Protein AF-0000000074028774 (afdb_homodimer)

Nearest PDB structures (foldseek):
  4ry2-assembly1_B  TM=1.496E-01  e=6.418E+00  Acetivibrio thermocellus ATCC 27405

Structure (mmCIF, N/CA/C/O backbone):
data_AF-0000000074028774-model_v1
#
loop_
_entity.id
_entity.type
_entity.pdbx_description
1 polymer 'DUF445 domain-containing protein'
#
loop_
_atom_site.group_PDB
_atom_site.id
_atom_site.type_symbol
_atom_site.label_atom_id
_atom_site.label_alt_id
_atom_site.label_comp_id
_atom_site.label_asym_id
_atom_site.label_entity_id
_atom_site.label_seq_id
_atom_site.pdbx_PDB_ins_code
_atom_site.Cartn_x
_atom_site.Cartn_y
_atom_site.Cartn_z
_atom_site.occupancy
_atom_site.B_iso_or_equiv
_atom_site.auth_seq_id
_atom_site.auth_comp_id
_atom_site.auth_asym_id
_atom_site.auth_atom_id
_atom_site.pdbx_PDB_model_num
ATOM 1 N N . MET A 1 1 ? -3.189 -51.562 -19.719 1 57.41 1 MET A N 1
ATOM 2 C CA . MET A 1 1 ? -2.604 -50.5 -18.922 1 57.41 1 MET A CA 1
ATOM 3 C C . MET A 1 1 ? -3.225 -50.438 -17.531 1 57.41 1 MET A C 1
ATOM 5 O O . MET A 1 1 ? -4.445 -50.344 -17.391 1 57.41 1 MET A O 1
ATOM 9 N N . ASN A 1 2 ? -2.541 -50.844 -16.406 1 77.5 2 ASN A N 1
ATOM 10 C CA . ASN A 1 2 ? -2.92 -51.281 -15.055 1 77.5 2 ASN A CA 1
ATOM 11 C C . ASN A 1 2 ? -3.094 -50.062 -14.125 1 77.5 2 ASN A C 1
ATOM 13 O O . ASN A 1 2 ? -2.729 -48.938 -14.484 1 77.5 2 ASN A O 1
ATOM 17 N N . LEU A 1 3 ? -4 -50.219 -13.156 1 81.56 3 LEU A N 1
ATOM 18 C CA . LEU A 1 3 ? -4.25 -49.281 -12.07 1 81.56 3 LEU A CA 1
ATOM 19 C C . LEU A 1 3 ? -2.949 -48.656 -11.586 1 81.56 3 LEU A C 1
ATOM 21 O O . LEU A 1 3 ? -2.92 -47.469 -11.242 1 81.56 3 LEU A O 1
ATOM 25 N N . LEU A 1 4 ? -1.929 -49.406 -11.789 1 84 4 LEU A N 1
ATOM 26 C CA . LEU A 1 4 ? -0.62 -48.938 -11.352 1 84 4 LEU A CA 1
ATOM 27 C C . LEU A 1 4 ? -0.104 -47.844 -12.266 1 84 4 LEU A C 1
ATOM 29 O O . LEU A 1 4 ? 0.491 -46.875 -11.797 1 84 4 LEU A O 1
ATOM 33 N N . THR A 1 5 ? -0.343 -48.031 -13.523 1 81.44 5 THR A N 1
ATOM 34 C CA . THR A 1 5 ? 0.089 -47.031 -14.5 1 81.44 5 THR A CA 1
ATOM 35 C C . THR A 1 5 ? -0.654 -45.719 -14.297 1 81.44 5 THR A C 1
ATOM 37 O O . THR A 1 5 ? -0.061 -44.625 -14.398 1 81.44 5 THR A O 1
ATOM 40 N N . ILE A 1 6 ? -1.925 -45.719 -13.953 1 82.5 6 ILE A N 1
ATOM 41 C CA . ILE A 1 6 ? -2.746 -44.562 -13.711 1 82.5 6 ILE A CA 1
ATOM 42 C C . ILE A 1 6 ? -2.229 -43.812 -12.477 1 82.5 6 ILE A C 1
ATOM 44 O O . ILE A 1 6 ? -2.084 -42.594 -12.5 1 82.5 6 ILE A O 1
ATOM 48 N N . PHE A 1 7 ? -1.87 -44.5 -11.477 1 87.31 7 PHE A N 1
ATOM 49 C CA . PHE A 1 7 ? -1.393 -43.906 -10.234 1 87.31 7 PHE A CA 1
ATOM 50 C C . PHE A 1 7 ? -0.028 -43.25 -10.438 1 87.31 7 PHE A C 1
ATOM 52 O O . PHE A 1 7 ? 0.253 -42.188 -9.867 1 87.31 7 PHE A O 1
ATOM 59 N N . ILE A 1 8 ? 0.753 -43.938 -11.203 1 84.31 8 ILE A N 1
ATOM 60 C CA . ILE A 1 8 ? 2.082 -43.406 -11.469 1 84.31 8 ILE A CA 1
ATOM 61 C C . ILE A 1 8 ? 1.96 -42.094 -12.25 1 84.31 8 ILE A C 1
ATOM 63 O O . ILE A 1 8 ? 2.635 -41.094 -11.938 1 84.31 8 ILE A O 1
ATOM 67 N N . LEU A 1 9 ? 1.045 -42.062 -13.211 1 77.75 9 LEU A N 1
ATOM 68 C CA . LEU A 1 9 ? 0.84 -40.875 -14.016 1 77.75 9 LEU A CA 1
ATOM 69 C C . LEU A 1 9 ? 0.281 -39.75 -13.164 1 77.75 9 LEU A C 1
ATOM 71 O O . LEU A 1 9 ? 0.679 -38.594 -13.328 1 77.75 9 LEU A O 1
ATOM 75 N N . ALA A 1 10 ? -0.575 -40.094 -12.258 1 84.5 10 ALA A N 1
ATOM 76 C CA . ALA A 1 10 ? -1.165 -39.125 -11.352 1 84.5 10 ALA A CA 1
ATOM 77 C C . ALA A 1 10 ? -0.108 -38.531 -10.43 1 84.5 10 ALA A C 1
ATOM 79 O O . ALA A 1 10 ? -0.063 -37.312 -10.227 1 84.5 10 ALA A O 1
ATOM 80 N N . THR A 1 11 ? 0.771 -39.344 -9.898 1 88.62 11 THR A N 1
ATOM 81 C CA . THR A 1 11 ? 1.807 -38.906 -8.977 1 88.62 11 THR A CA 1
ATOM 82 C C . THR A 1 11 ? 2.848 -38.031 -9.695 1 88.62 11 THR A C 1
ATOM 84 O O . THR A 1 11 ? 3.305 -37.031 -9.156 1 88.62 11 THR A O 1
ATOM 87 N N . ILE A 1 12 ? 3.168 -38.375 -10.867 1 80.75 12 ILE A N 1
ATOM 88 C CA . ILE A 1 12 ? 4.121 -37.625 -11.664 1 80.75 12 ILE A CA 1
ATOM 89 C C . ILE A 1 12 ? 3.527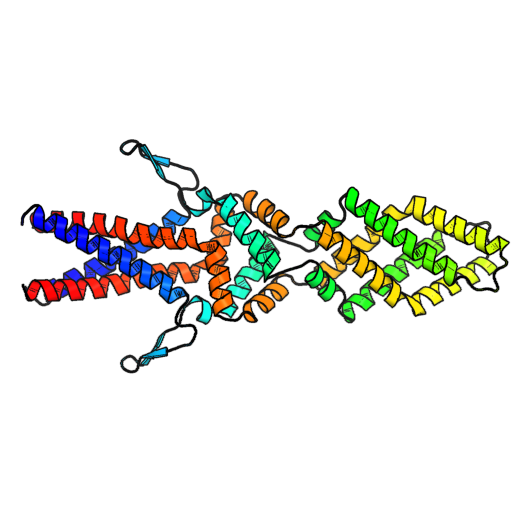 -36.25 -12.016 1 80.75 12 ILE A C 1
ATOM 91 O O . ILE A 1 12 ? 4.211 -35.25 -11.938 1 80.75 12 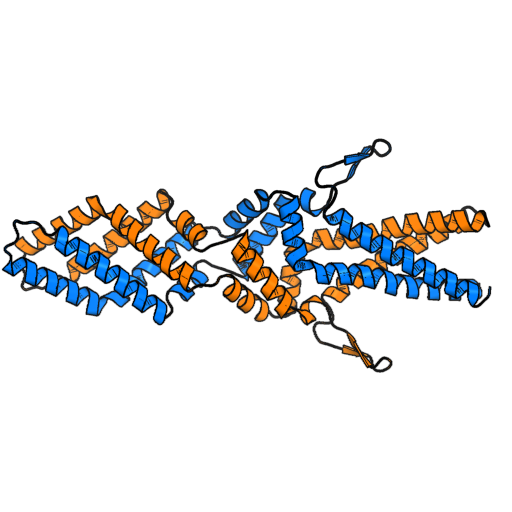ILE A O 1
ATOM 95 N N . GLY A 1 13 ? 2.262 -36.312 -12.445 1 79.19 13 GLY A N 1
ATOM 96 C CA . GLY A 1 13 ? 1.579 -35.031 -12.727 1 79.19 13 GLY A CA 1
ATOM 97 C C . GLY A 1 13 ? 1.561 -34.094 -11.539 1 79.19 13 GLY A C 1
ATOM 98 O O . GLY A 1 13 ? 1.804 -32.906 -11.688 1 79.19 13 GLY A O 1
ATOM 99 N N . ALA A 1 14 ? 1.339 -34.656 -10.383 1 86.94 14 ALA A N 1
ATOM 100 C CA . ALA A 1 14 ? 1.33 -33.875 -9.156 1 86.94 14 ALA A CA 1
ATOM 101 C C . ALA A 1 14 ? 2.701 -33.25 -8.891 1 86.94 14 ALA A C 1
ATOM 103 O O . ALA A 1 14 ? 2.803 -32.094 -8.516 1 86.94 14 ALA A O 1
ATOM 104 N N . LEU A 1 15 ? 3.67 -34 -9.031 1 85.44 15 LEU A N 1
ATOM 105 C CA . LEU A 1 15 ? 5.035 -33.562 -8.789 1 85.44 15 LEU A CA 1
ATOM 106 C C . LEU A 1 15 ? 5.43 -32.438 -9.766 1 85.44 15 LEU A C 1
ATOM 108 O O . LEU A 1 15 ? 6.016 -31.438 -9.367 1 85.44 15 LEU A O 1
ATOM 112 N N . ILE A 1 16 ? 5.094 -32.656 -11 1 77.81 16 ILE A N 1
ATOM 113 C CA . ILE A 1 16 ? 5.426 -31.672 -12.023 1 77.81 16 ILE A CA 1
ATOM 114 C C . ILE A 1 16 ? 4.703 -30.359 -11.734 1 77.81 16 ILE A C 1
ATOM 116 O O . ILE A 1 16 ? 5.312 -29.297 -11.758 1 77.81 16 ILE A O 1
ATOM 120 N N . GLY A 1 17 ? 3.391 -30.531 -11.484 1 80.12 17 GLY A N 1
ATOM 121 C CA . GLY A 1 17 ? 2.613 -29.344 -11.188 1 80.12 17 GLY A CA 1
ATOM 122 C C . GLY A 1 17 ? 3.148 -28.562 -10 1 80.12 17 GLY A C 1
ATOM 123 O O . GLY A 1 17 ? 3.264 -27.328 -10.055 1 80.12 17 GLY A O 1
ATOM 124 N N . TRP A 1 18 ? 3.504 -29.219 -8.961 1 87.44 18 TRP A N 1
ATOM 125 C CA . TRP A 1 18 ? 4.012 -28.594 -7.742 1 87.44 18 TRP A CA 1
ATOM 126 C C . TRP A 1 18 ? 5.363 -27.938 -7.988 1 87.44 18 TRP A C 1
ATOM 128 O O . TRP A 1 18 ? 5.574 -26.781 -7.613 1 87.44 18 TRP A O 1
ATOM 138 N N . VAL A 1 19 ? 6.203 -28.625 -8.602 1 85.06 19 VAL A N 1
ATOM 139 C CA . VAL A 1 19 ? 7.551 -28.125 -8.852 1 85.06 19 VAL A CA 1
ATOM 140 C C . VAL A 1 19 ? 7.488 -26.938 -9.805 1 85.06 19 VAL A C 1
ATOM 142 O O . VAL A 1 19 ? 8.211 -25.953 -9.625 1 85.06 19 VAL A O 1
ATOM 145 N N . THR A 1 20 ? 6.664 -27.062 -10.828 1 80.06 20 THR A N 1
ATOM 146 C CA . THR A 1 20 ? 6.52 -25.984 -11.789 1 80.06 20 THR A CA 1
ATOM 147 C C . THR A 1 20 ? 6.062 -24.703 -11.086 1 80.06 20 THR A C 1
ATOM 149 O O . THR A 1 20 ? 6.617 -23.625 -11.32 1 80.06 20 THR A O 1
ATOM 152 N N . ASN A 1 21 ? 5.039 -24.906 -10.25 1 86.12 21 ASN A N 1
ATOM 153 C CA . ASN A 1 21 ? 4.531 -23.734 -9.547 1 86.12 21 ASN A CA 1
ATOM 154 C C . ASN A 1 21 ? 5.551 -23.188 -8.555 1 86.12 21 ASN A C 1
ATOM 156 O O . ASN A 1 21 ? 5.656 -21.969 -8.367 1 86.12 21 ASN A O 1
ATOM 160 N N . LEU A 1 22 ? 6.289 -23.984 -7.91 1 89.69 22 LEU A N 1
ATOM 161 C CA . LEU A 1 22 ? 7.363 -23.562 -7.012 1 89.69 22 LEU A CA 1
ATOM 162 C C . LEU A 1 22 ? 8.406 -22.75 -7.754 1 89.69 22 LEU A C 1
ATOM 164 O O . LEU A 1 22 ? 8.836 -21.688 -7.27 1 89.69 22 LEU A O 1
ATOM 168 N N . LEU A 1 23 ? 8.781 -23.203 -8.867 1 87.88 23 LEU A N 1
ATOM 169 C CA . LEU A 1 23 ? 9.773 -22.516 -9.672 1 87.88 23 LEU A CA 1
ATOM 170 C C . LEU A 1 23 ? 9.219 -21.203 -10.211 1 87.88 23 LEU A C 1
ATOM 172 O O . LEU A 1 23 ? 9.945 -20.203 -10.312 1 87.88 23 LEU A O 1
ATOM 176 N N . ALA A 1 24 ? 7.969 -21.266 -10.609 1 86.56 24 ALA A N 1
ATOM 177 C CA . ALA A 1 24 ? 7.328 -20.062 -11.125 1 86.56 24 ALA A CA 1
ATOM 178 C C . ALA A 1 24 ? 7.34 -18.953 -10.078 1 86.56 24 ALA A C 1
ATOM 180 O O . ALA A 1 24 ? 7.621 -17.797 -10.398 1 86.56 24 ALA A O 1
ATOM 181 N N . VAL A 1 25 ? 7.035 -19.297 -8.883 1 90.81 25 VAL A N 1
ATOM 182 C CA . VAL A 1 25 ? 7.02 -18.344 -7.789 1 90.81 25 VAL A CA 1
ATOM 183 C C . VAL A 1 25 ? 8.438 -17.844 -7.52 1 90.81 25 VAL A C 1
ATOM 185 O O . VAL A 1 25 ? 8.648 -16.656 -7.297 1 90.81 25 VAL A O 1
ATOM 188 N N . LYS A 1 26 ? 9.352 -18.719 -7.551 1 92.25 26 LYS A N 1
ATOM 189 C CA . LYS A 1 26 ? 10.75 -18.344 -7.336 1 92.25 26 LYS A CA 1
ATOM 190 C C . LYS A 1 26 ? 11.234 -17.391 -8.414 1 92.25 26 LYS A C 1
ATOM 192 O O . LYS A 1 26 ? 11.977 -16.453 -8.125 1 92.25 26 LYS A O 1
ATOM 197 N N . LEU A 1 27 ? 10.852 -17.547 -9.594 1 91.31 27 LEU A N 1
ATOM 198 C CA . LEU A 1 27 ? 11.312 -16.766 -10.742 1 91.31 27 LEU A CA 1
ATOM 199 C C . LEU A 1 27 ? 10.641 -15.391 -10.758 1 91.31 27 LEU A C 1
ATOM 201 O O . LEU A 1 27 ? 11.07 -14.492 -11.484 1 91.31 27 LEU A O 1
ATOM 205 N N . LEU A 1 28 ? 9.672 -15.273 -9.945 1 92.38 28 LEU A N 1
ATOM 206 C CA . LEU A 1 28 ? 9.078 -13.953 -9.781 1 92.38 28 LEU A CA 1
ATOM 207 C C . LEU A 1 28 ? 10.07 -12.992 -9.133 1 92.38 28 LEU A C 1
ATOM 209 O O . LEU A 1 28 ? 10.039 -11.789 -9.391 1 92.38 28 LEU A O 1
ATOM 213 N N . PHE A 1 29 ? 10.883 -13.562 -8.344 1 94.81 29 PHE A N 1
ATOM 214 C CA . PHE A 1 29 ? 11.711 -12.695 -7.516 1 94.81 29 PHE A CA 1
ATOM 215 C C . PHE A 1 29 ? 13.18 -12.852 -7.875 1 94.81 29 PHE A C 1
ATOM 217 O O . PHE A 1 29 ? 13.953 -11.891 -7.77 1 94.81 29 PHE A O 1
ATOM 224 N N . ARG A 1 30 ? 13.578 -14 -8.305 1 94.25 30 ARG A N 1
ATOM 225 C CA . ARG A 1 30 ? 14.992 -14.297 -8.516 1 94.25 30 ARG A CA 1
ATOM 226 C C . ARG A 1 30 ? 15.25 -14.734 -9.953 1 94.25 30 ARG A C 1
ATOM 228 O O . ARG A 1 30 ? 14.383 -15.336 -10.586 1 94.25 30 ARG A O 1
ATOM 235 N N . PRO A 1 31 ? 16.328 -14.5 -10.5 1 93.25 31 PRO A N 1
ATOM 236 C CA . PRO A 1 31 ? 17.469 -13.781 -9.93 1 93.25 31 PRO A CA 1
ATOM 237 C C . PRO A 1 31 ? 17.219 -12.273 -9.852 1 93.25 31 PRO A C 1
ATOM 239 O O . PRO A 1 31 ? 16.469 -11.719 -10.664 1 93.25 31 PRO A O 1
ATOM 242 N N . PHE A 1 32 ? 17.906 -11.633 -8.859 1 94.5 32 PHE A N 1
ATOM 243 C CA . PHE A 1 32 ? 17.75 -10.195 -8.648 1 94.5 32 PHE A CA 1
ATOM 244 C C . PHE A 1 32 ? 18.297 -9.414 -9.836 1 94.5 32 PHE A C 1
ATOM 246 O O . PHE A 1 32 ? 17.656 -8.469 -10.305 1 94.5 32 PHE A O 1
ATOM 253 N N . GLU A 1 33 ? 19.422 -9.875 -10.289 1 92.88 33 GLU A N 1
ATOM 254 C CA . GLU A 1 33 ? 20.062 -9.281 -11.461 1 92.88 33 GLU A CA 1
ATOM 255 C C . GLU A 1 33 ? 19.922 -10.188 -12.68 1 92.88 33 GLU A C 1
ATOM 257 O O . GLU A 1 33 ? 19.859 -11.406 -12.547 1 92.88 33 GLU A O 1
ATOM 262 N N . PRO A 1 34 ? 19.875 -9.531 -13.82 1 92 34 PRO A N 1
ATOM 263 C CA . PRO A 1 34 ? 19.734 -10.328 -15.047 1 92 34 PRO A CA 1
ATOM 264 C C . PRO A 1 34 ? 20.906 -11.273 -15.273 1 92 34 PRO A C 1
ATOM 266 O O . PRO A 1 34 ? 22.062 -10.883 -15.086 1 92 34 PRO A O 1
ATOM 269 N N . ILE A 1 35 ? 20.594 -12.461 -15.586 1 91.88 35 ILE A N 1
ATOM 270 C CA . ILE A 1 35 ? 21.594 -13.461 -15.945 1 91.88 35 ILE A CA 1
ATOM 271 C C . ILE A 1 35 ? 21.453 -13.82 -17.422 1 91.88 35 ILE A C 1
ATOM 273 O O . ILE A 1 35 ? 20.375 -14.188 -17.875 1 91.88 35 ILE A O 1
ATOM 277 N N . LYS A 1 36 ? 22.578 -13.57 -18.172 1 88.31 36 LYS A N 1
ATOM 278 C CA . LYS A 1 36 ? 22.578 -13.867 -19.609 1 88.31 36 LYS A CA 1
ATOM 279 C C . LYS A 1 36 ? 22.75 -15.359 -19.859 1 88.31 36 LYS A C 1
ATOM 281 O O . LYS A 1 36 ? 23.656 -15.992 -19.312 1 88.31 36 LYS A O 1
ATOM 286 N N . ILE A 1 37 ? 21.703 -15.953 -20.453 1 85.06 37 ILE A N 1
ATOM 287 C CA . ILE A 1 37 ? 21.828 -17.344 -20.891 1 85.06 37 ILE A CA 1
ATOM 288 C C . ILE A 1 37 ? 22.438 -17.391 -22.297 1 85.06 37 ILE A C 1
ATOM 290 O O . ILE A 1 37 ? 21.797 -17 -23.266 1 85.06 37 ILE A O 1
ATOM 294 N N . PRO A 1 38 ? 23.625 -17.828 -22.453 1 84.25 38 PRO A N 1
ATOM 295 C CA . PRO A 1 38 ? 24.391 -17.75 -23.688 1 84.25 38 PRO A CA 1
ATOM 296 C C . PRO A 1 38 ? 23.734 -18.5 -24.844 1 84.25 38 PRO A C 1
ATOM 298 O O . PRO A 1 38 ? 23.719 -18.016 -25.984 1 84.25 38 PRO A O 1
ATOM 301 N N . ILE A 1 39 ? 23.219 -19.531 -24.625 1 78.06 39 ILE A N 1
ATOM 302 C CA . ILE A 1 39 ? 22.719 -20.391 -25.688 1 78.06 39 ILE A CA 1
ATOM 303 C C . ILE A 1 39 ? 21.516 -19.734 -26.359 1 78.06 39 ILE A C 1
ATOM 305 O O . ILE A 1 39 ? 21.375 -19.75 -27.578 1 78.06 39 ILE A O 1
ATOM 309 N N . LEU A 1 40 ? 20.734 -19 -25.625 1 82.06 40 LEU A N 1
ATOM 310 C CA . LEU A 1 40 ? 19.469 -18.453 -26.141 1 82.06 40 LEU A CA 1
ATOM 311 C C . LEU A 1 40 ? 19.531 -16.938 -26.25 1 82.06 40 LEU A C 1
ATOM 313 O O . LEU A 1 40 ? 18.625 -16.312 -26.797 1 82.06 40 LEU A O 1
ATOM 317 N N . ASN A 1 41 ? 20.578 -16.406 -25.797 1 83.81 41 ASN A N 1
ATOM 318 C CA . ASN A 1 41 ? 20.75 -14.961 -25.797 1 83.81 41 ASN A CA 1
ATOM 319 C C . ASN A 1 41 ? 19.609 -14.258 -25.047 1 83.81 41 ASN A C 1
ATOM 321 O O . ASN A 1 41 ? 19.047 -13.281 -25.547 1 83.81 41 ASN A O 1
ATOM 325 N N . ILE A 1 42 ? 19.125 -14.914 -24.047 1 86.19 42 ILE A N 1
ATOM 326 C CA . ILE A 1 42 ? 18.047 -14.328 -23.266 1 86.19 42 ILE A CA 1
ATOM 327 C C . ILE A 1 42 ? 18.547 -14 -21.859 1 86.19 42 ILE A C 1
ATOM 329 O O . ILE A 1 42 ? 19.438 -14.664 -21.328 1 86.19 42 ILE A O 1
ATOM 333 N N . ASN A 1 43 ? 18.047 -12.891 -21.328 1 88.88 43 ASN A N 1
ATOM 334 C CA . ASN A 1 43 ? 18.312 -12.523 -19.938 1 88.88 43 ASN A CA 1
ATOM 335 C C . ASN A 1 43 ? 17.172 -12.945 -19.031 1 88.88 43 ASN A C 1
ATOM 337 O O . ASN A 1 43 ? 16 -12.641 -19.297 1 88.88 43 ASN A O 1
ATOM 341 N N . VAL A 1 44 ? 17.516 -13.656 -18.047 1 89.5 44 VAL A N 1
ATOM 342 C CA . VAL A 1 44 ? 16.516 -14.117 -17.094 1 89.5 44 VAL A CA 1
ATOM 343 C C . VAL A 1 44 ? 16.625 -13.32 -15.805 1 89.5 44 VAL A C 1
ATOM 345 O O . VAL A 1 44 ? 17.719 -13.148 -15.266 1 89.5 44 VAL A O 1
ATOM 348 N N . GLN A 1 45 ? 15.586 -12.789 -15.469 1 92.44 45 GLN A N 1
ATOM 349 C CA . GLN A 1 45 ? 15.5 -12.047 -14.211 1 92.44 45 GLN A CA 1
ATOM 350 C C . GLN A 1 45 ? 14.125 -12.219 -13.562 1 92.44 45 GLN A C 1
ATOM 352 O O . GLN A 1 45 ? 13.141 -12.492 -14.25 1 92.44 45 GLN A O 1
ATOM 357 N N . GLY A 1 46 ? 14.227 -12.117 -12.273 1 93.62 46 GLY A N 1
ATOM 358 C CA . GLY A 1 46 ? 12.938 -12.109 -11.609 1 93.62 46 GLY A CA 1
ATOM 359 C C . GLY A 1 46 ? 12.008 -11.023 -12.133 1 93.62 46 GLY A C 1
ATOM 360 O O . GLY A 1 46 ? 12.453 -9.922 -12.461 1 93.62 46 GLY A O 1
ATOM 361 N N . LEU A 1 47 ? 10.836 -11.359 -12.219 1 93.25 47 LEU A N 1
ATOM 362 C CA . LEU A 1 47 ? 9.867 -10.445 -12.82 1 93.25 47 LEU A CA 1
ATOM 363 C C . LEU A 1 47 ? 9.688 -9.195 -11.969 1 93.25 47 LEU A C 1
ATOM 365 O O . LEU A 1 47 ? 9.633 -8.086 -12.492 1 93.25 47 LEU A O 1
ATOM 369 N N . ILE A 1 48 ? 9.578 -9.344 -10.656 1 94.56 48 ILE A N 1
ATOM 370 C CA . ILE A 1 48 ? 9.305 -8.227 -9.75 1 94.56 48 ILE A CA 1
ATOM 371 C C . ILE A 1 48 ? 10.484 -7.258 -9.766 1 94.56 48 ILE A C 1
ATOM 373 O O . ILE A 1 48 ? 10.305 -6.055 -9.977 1 94.56 48 ILE A O 1
ATOM 377 N N . PRO A 1 49 ? 11.68 -7.773 -9.609 1 94.56 49 PRO A N 1
ATOM 378 C CA . PRO A 1 49 ? 12.82 -6.859 -9.719 1 94.56 49 PRO A CA 1
ATOM 379 C C . PRO A 1 49 ? 12.922 -6.203 -11.094 1 94.56 49 PRO A C 1
ATOM 381 O O . PRO A 1 49 ? 13.305 -5.035 -11.203 1 94.56 49 PRO A O 1
ATOM 384 N N . LYS A 1 50 ? 12.633 -6.914 -12.094 1 93.88 50 LYS A N 1
ATOM 385 C CA . LYS A 1 50 ? 12.703 -6.395 -13.461 1 93.88 50 LYS A CA 1
ATOM 386 C C . LYS A 1 50 ? 11.719 -5.254 -13.664 1 93.88 50 LYS A C 1
ATOM 388 O O . LYS A 1 50 ? 12.016 -4.281 -14.359 1 93.88 50 LYS A O 1
ATOM 393 N N . ARG A 1 51 ? 10.578 -5.383 -13.102 1 94.81 51 ARG A N 1
ATOM 394 C CA . ARG A 1 51 ? 9.516 -4.41 -13.32 1 94.81 51 ARG A CA 1
ATOM 395 C C . ARG A 1 51 ? 9.273 -3.58 -12.062 1 94.81 51 ARG A C 1
ATOM 397 O O . ARG A 1 51 ? 8.148 -3.15 -11.805 1 94.81 51 ARG A O 1
ATOM 404 N N . ARG A 1 52 ? 10.195 -3.449 -11.305 1 95.5 52 ARG A N 1
ATOM 405 C CA . ARG A 1 52 ? 10.062 -2.803 -10 1 95.5 52 ARG A CA 1
ATOM 406 C C . ARG A 1 52 ? 9.414 -1.429 -10.133 1 95.5 52 ARG A C 1
ATOM 408 O O . ARG A 1 52 ? 8.531 -1.078 -9.352 1 95.5 52 ARG A O 1
ATOM 415 N N . ASN A 1 53 ? 9.828 -0.662 -11.102 1 96.62 53 ASN A N 1
ATOM 416 C CA . ASN A 1 53 ? 9.289 0.683 -11.273 1 96.62 53 ASN A CA 1
ATOM 417 C C . ASN A 1 53 ? 7.801 0.653 -11.602 1 96.62 53 ASN A C 1
ATOM 419 O O . ASN A 1 53 ? 7.031 1.464 -11.086 1 96.62 53 ASN A O 1
ATOM 423 N N . GLU A 1 54 ? 7.414 -0.208 -12.445 1 96.38 54 GLU A N 1
ATOM 424 C CA . GLU A 1 54 ? 6.008 -0.344 -12.805 1 96.38 54 GLU A CA 1
ATOM 425 C C . GLU A 1 54 ? 5.164 -0.758 -11.609 1 96.38 54 GLU A C 1
ATOM 427 O O . GLU A 1 54 ? 4.059 -0.244 -11.406 1 96.38 54 GLU A O 1
ATOM 432 N N . VAL A 1 55 ? 5.68 -1.651 -10.875 1 95.75 55 VAL A N 1
ATOM 433 C CA . VAL A 1 55 ? 4.996 -2.133 -9.68 1 95.75 55 VAL A CA 1
ATOM 434 C C . VAL A 1 55 ? 4.852 -0.993 -8.672 1 95.75 55 VAL A C 1
ATOM 436 O O . VAL A 1 55 ? 3.785 -0.809 -8.086 1 95.75 55 VAL A O 1
ATOM 439 N N . ALA A 1 56 ? 5.945 -0.285 -8.539 1 97 56 ALA A N 1
ATOM 440 C CA . ALA A 1 56 ? 5.941 0.846 -7.613 1 97 56 ALA A CA 1
ATOM 441 C C . ALA A 1 56 ? 4.867 1.86 -7.992 1 97 56 ALA A C 1
ATOM 443 O O . ALA A 1 56 ? 4.125 2.342 -7.129 1 97 56 ALA A O 1
ATOM 444 N N . VAL A 1 57 ? 4.797 2.146 -9.219 1 97 57 VAL A N 1
ATOM 445 C CA . VAL A 1 57 ? 3.82 3.105 -9.727 1 97 57 VAL A CA 1
ATOM 446 C C . VAL A 1 57 ? 2.406 2.598 -9.453 1 97 57 VAL A C 1
ATOM 448 O O . VAL A 1 57 ? 1.552 3.346 -8.969 1 97 57 VAL A O 1
ATOM 451 N N . SER A 1 58 ? 2.189 1.387 -9.719 1 95.88 58 SER A N 1
ATOM 452 C CA . SER A 1 58 ? 0.866 0.8 -9.539 1 95.88 58 SER A CA 1
ATOM 453 C C . SER A 1 58 ? 0.465 0.786 -8.062 1 95.88 58 SER A C 1
ATOM 455 O O . SER A 1 58 ? -0.671 1.123 -7.723 1 95.88 58 SER A O 1
ATOM 457 N N . ILE A 1 59 ? 1.381 0.405 -7.277 1 96.19 59 ILE A N 1
ATOM 458 C CA . ILE A 1 59 ? 1.117 0.376 -5.84 1 96.19 59 ILE A CA 1
ATOM 459 C C . ILE A 1 59 ? 0.834 1.791 -5.34 1 96.19 59 ILE A C 1
ATOM 461 O O . ILE A 1 59 ? -0.131 2.014 -4.605 1 96.19 59 ILE A O 1
ATOM 465 N N . GLY A 1 60 ? 1.736 2.67 -5.734 1 96 60 GLY A N 1
ATOM 466 C CA . GLY A 1 60 ? 1.552 4.055 -5.332 1 96 60 GLY A CA 1
ATOM 467 C C . GLY A 1 60 ? 0.196 4.613 -5.723 1 96 60 GLY A C 1
ATOM 468 O O . GLY A 1 60 ? -0.5 5.203 -4.895 1 96 60 GLY A O 1
ATOM 469 N N . LYS A 1 61 ? -0.169 4.43 -6.898 1 95.88 61 LYS A N 1
ATOM 470 C CA . LYS A 1 61 ? -1.445 4.93 -7.402 1 95.88 61 LYS A CA 1
ATOM 471 C C . LYS A 1 61 ? -2.617 4.289 -6.664 1 95.88 61 LYS A C 1
ATOM 473 O O . LYS A 1 61 ? -3.596 4.965 -6.34 1 95.88 61 LYS A O 1
ATOM 478 N N . THR A 1 62 ? -2.51 3.117 -6.422 1 95.19 62 THR A N 1
ATOM 479 C CA . THR A 1 62 ? -3.574 2.398 -5.734 1 95.19 62 THR A CA 1
ATOM 480 C C . THR A 1 62 ? -3.736 2.912 -4.305 1 95.19 62 THR A C 1
ATOM 482 O O . THR A 1 62 ? -4.855 3.137 -3.844 1 95.19 62 THR A O 1
ATOM 485 N N . ILE A 1 63 ? -2.682 3.037 -3.643 1 95.06 63 ILE A N 1
ATOM 486 C CA . ILE A 1 63 ? -2.738 3.527 -2.271 1 95.06 63 ILE A CA 1
ATOM 487 C C . ILE A 1 63 ? -3.367 4.918 -2.246 1 95.06 63 ILE A C 1
ATOM 489 O O . ILE A 1 63 ? -4.266 5.188 -1.443 1 95.06 63 ILE A O 1
ATOM 493 N N . GLU A 1 64 ? -2.875 5.754 -3.133 1 94.44 64 GLU A N 1
ATOM 494 C CA . GLU A 1 64 ? -3.355 7.133 -3.18 1 94.44 64 GLU A CA 1
ATOM 495 C C . GLU A 1 64 ? -4.832 7.188 -3.559 1 94.44 64 GLU A C 1
ATOM 497 O O . GLU A 1 64 ? -5.602 7.961 -2.977 1 94.44 64 GLU A O 1
ATOM 502 N N . ASN A 1 65 ? -5.277 6.375 -4.453 1 94.19 65 ASN A N 1
ATOM 503 C CA . ASN A 1 65 ? -6.629 6.457 -4.996 1 94.19 65 ASN A CA 1
ATOM 504 C C . ASN A 1 65 ? -7.625 5.691 -4.129 1 94.19 65 ASN A C 1
ATOM 506 O O . ASN A 1 65 ? -8.797 6.07 -4.043 1 94.19 65 ASN A O 1
ATOM 510 N N . ASP A 1 66 ? -7.137 4.684 -3.506 1 94.44 66 ASP A N 1
ATOM 511 C CA . ASP A 1 66 ? -8.125 3.77 -2.945 1 94.44 66 ASP A CA 1
ATOM 512 C C . ASP A 1 66 ? -7.941 3.619 -1.437 1 94.44 66 ASP A C 1
ATOM 514 O O . ASP A 1 66 ? -8.867 3.217 -0.73 1 94.44 66 ASP A O 1
ATOM 518 N N . LEU A 1 67 ? -6.82 3.949 -0.931 1 94.19 67 LEU A N 1
ATOM 519 C CA . LEU A 1 67 ? -6.582 3.514 0.44 1 94.19 67 LEU A CA 1
ATOM 520 C C . LEU A 1 67 ? -6.395 4.711 1.367 1 94.19 67 LEU A C 1
ATOM 522 O O . LEU A 1 67 ? -6.949 4.742 2.467 1 94.19 67 LEU A O 1
ATOM 526 N N . LEU A 1 68 ? -5.531 5.691 0.923 1 93.19 68 LEU A N 1
ATOM 527 C CA . LEU A 1 68 ? -5.141 6.734 1.864 1 93.19 68 LEU A CA 1
ATOM 528 C C . LEU A 1 68 ? -5.051 8.086 1.168 1 93.19 68 LEU A C 1
ATOM 530 O O . LEU A 1 68 ? -4.527 8.188 0.056 1 93.19 68 LEU A O 1
ATOM 534 N N . SER A 1 69 ? -5.586 9.102 1.792 1 91.19 69 SER A N 1
ATOM 535 C CA . SER A 1 69 ? -5.445 10.484 1.343 1 91.19 69 SER A CA 1
ATOM 536 C C . SER A 1 69 ? -4.961 11.391 2.471 1 91.19 69 SER A C 1
ATOM 538 O O . SER A 1 69 ? -5.004 11.008 3.643 1 91.19 69 SER A O 1
ATOM 540 N N . ILE A 1 70 ? -4.496 12.531 2.064 1 90.19 70 ILE A N 1
ATOM 541 C CA . ILE A 1 70 ? -4.082 13.523 3.053 1 90.19 70 ILE A CA 1
ATOM 542 C C . ILE A 1 70 ? -5.27 13.883 3.947 1 90.19 70 ILE A C 1
ATOM 544 O O . ILE A 1 70 ? -5.109 14.055 5.16 1 90.19 70 ILE A O 1
ATOM 548 N N . GLU A 1 71 ? -6.406 14.031 3.303 1 90.31 71 GLU A N 1
ATOM 549 C CA . GLU A 1 71 ? -7.625 14.336 4.047 1 90.31 71 GLU A CA 1
ATOM 550 C C . GLU A 1 71 ? -7.902 13.273 5.105 1 90.31 71 GLU A C 1
ATOM 552 O O . GLU A 1 71 ? -8.305 13.594 6.223 1 90.31 71 GLU A O 1
ATOM 557 N N . ASP A 1 72 ? -7.723 12.031 4.77 1 90.56 72 ASP A N 1
ATOM 558 C CA . ASP A 1 72 ? -7.938 10.93 5.707 1 90.56 72 ASP A CA 1
ATOM 559 C C . ASP A 1 72 ? -7.004 11.047 6.91 1 90.56 72 ASP A C 1
ATOM 561 O O . ASP A 1 72 ? -7.434 10.859 8.055 1 90.56 72 ASP A O 1
ATOM 565 N N . ILE A 1 73 ? -5.824 11.375 6.652 1 90.19 73 ILE A N 1
ATOM 566 C CA . ILE A 1 73 ? -4.809 11.461 7.695 1 90.19 73 ILE A CA 1
ATOM 567 C C . ILE A 1 73 ? -5.137 12.617 8.641 1 90.19 73 ILE A C 1
ATOM 569 O O . ILE A 1 73 ? -5.152 12.445 9.859 1 90.19 73 ILE A O 1
ATOM 573 N N . VAL A 1 74 ? -5.426 13.727 8.055 1 88.88 74 VAL A N 1
ATOM 574 C CA . VAL A 1 74 ? -5.723 14.922 8.836 1 88.88 74 VAL A CA 1
ATOM 575 C C . VAL A 1 74 ? -7.016 14.711 9.625 1 88.88 74 VAL A C 1
ATOM 577 O O . VAL A 1 74 ? -7.125 15.141 10.781 1 88.88 74 VAL A O 1
ATOM 580 N N . SER A 1 75 ? -7.973 14.141 8.969 1 89.12 75 SER A N 1
ATOM 581 C CA . SER A 1 75 ? -9.234 13.867 9.656 1 89.12 75 SER A CA 1
ATOM 582 C C . SER A 1 75 ? -9.008 12.992 10.883 1 89.12 75 SER A C 1
ATOM 584 O O . SER A 1 75 ? -9.641 13.195 11.922 1 89.12 75 SER A O 1
ATOM 586 N N . LYS A 1 76 ? -8.172 12.102 10.82 1 88.06 76 LYS A N 1
ATOM 587 C CA . LYS A 1 76 ? -7.863 11.234 11.953 1 88.06 76 LYS A CA 1
ATOM 588 C C . LYS A 1 76 ? -7.141 12 13.055 1 88.06 76 LYS A C 1
ATOM 590 O O . LYS A 1 76 ? -7.352 11.742 14.242 1 88.06 76 LYS A O 1
ATOM 595 N N . LEU A 1 77 ? -6.305 12.883 12.609 1 86.44 77 LEU A N 1
ATOM 596 C CA . LEU A 1 77 ? -5.586 13.734 13.547 1 86.44 77 LEU A CA 1
ATOM 597 C C . LEU A 1 77 ? -6.547 14.664 14.281 1 86.44 77 LEU A C 1
ATOM 599 O O . LEU A 1 77 ? -6.305 15.031 15.43 1 86.44 77 LEU A O 1
ATOM 603 N N . MET A 1 78 ? -7.578 15.031 13.602 1 86.5 78 MET A N 1
ATOM 604 C CA . MET A 1 78 ? -8.492 16.047 14.125 1 86.5 78 MET A CA 1
ATOM 605 C C . MET A 1 78 ? -9.664 15.391 14.852 1 86.5 78 MET A C 1
ATOM 607 O O . MET A 1 78 ? -10.688 16.031 15.086 1 86.5 78 MET A O 1
ATOM 611 N N . ASN A 1 79 ? -9.484 14.188 15.109 1 83.44 79 ASN A N 1
ATOM 612 C CA . ASN A 1 79 ? -10.508 13.625 15.992 1 83.44 79 ASN A CA 1
ATOM 613 C C . ASN A 1 79 ? -10.539 14.336 17.344 1 83.44 79 ASN A C 1
ATOM 615 O O . ASN A 1 79 ? -9.586 15.023 17.703 1 83.44 79 ASN A O 1
ATOM 619 N N . SER A 1 80 ? -11.633 14.359 18.109 1 71.44 80 SER A N 1
ATOM 620 C CA . SER A 1 80 ? -11.914 15.188 19.281 1 71.44 80 SER A CA 1
ATOM 621 C C . SER A 1 80 ? -10.758 15.141 20.281 1 71.44 80 SER A C 1
ATOM 623 O O . SER A 1 80 ? -10.25 16.188 20.688 1 71.44 80 SER A O 1
ATOM 625 N N . HIS A 1 81 ? -10.312 13.984 20.562 1 77.62 81 HIS A N 1
ATOM 626 C CA . HIS A 1 81 ? -9.258 13.852 21.562 1 77.62 81 HIS A CA 1
ATOM 627 C C . HIS A 1 81 ? -7.949 14.461 21.078 1 77.62 81 HIS A C 1
ATOM 629 O O . HIS A 1 81 ? -7.312 15.227 21.797 1 77.62 81 HIS A O 1
ATOM 635 N N . ASN A 1 82 ? -7.684 14.25 19.875 1 81 82 ASN A N 1
ATOM 636 C CA . ASN A 1 82 ? -6.438 14.742 19.297 1 81 82 ASN A CA 1
ATOM 637 C C . ASN A 1 82 ? -6.488 16.25 19.078 1 81 82 ASN A C 1
ATOM 639 O O . ASN A 1 82 ? -5.496 16.953 19.297 1 81 82 ASN A O 1
ATOM 643 N N . LYS A 1 83 ? -7.617 16.641 18.719 1 83.44 83 LYS A N 1
ATOM 644 C CA . LYS A 1 83 ? -7.805 18.062 18.469 1 83.44 83 LYS A CA 1
ATOM 645 C C . LYS A 1 83 ? -7.586 18.875 19.734 1 83.44 83 LYS A C 1
ATOM 647 O O . LYS A 1 83 ? -6.922 19.922 19.719 1 83.44 83 LYS A O 1
ATOM 652 N N . ASP A 1 84 ? -8.148 18.391 20.812 1 84.06 84 ASP A N 1
ATOM 653 C CA . ASP A 1 84 ? -8.008 19.078 22.109 1 84.06 84 ASP A CA 1
ATOM 654 C C . ASP A 1 84 ? -6.547 19.141 22.531 1 84.06 84 ASP A C 1
ATOM 656 O O . ASP A 1 84 ? -6.086 20.156 23.062 1 84.06 84 ASP A O 1
ATOM 660 N N . GLU A 1 85 ? -5.922 18.094 22.281 1 84.12 85 GLU A N 1
ATOM 661 C CA . GLU A 1 85 ? -4.512 18.047 22.656 1 84.12 85 GLU A CA 1
ATOM 662 C C . GLU A 1 85 ? -3.676 18.984 21.797 1 84.12 85 GLU A C 1
ATOM 664 O O . GLU A 1 85 ? -2.785 19.672 22.297 1 84.12 85 GLU A O 1
ATOM 669 N N . LEU A 1 86 ? -3.979 18.953 20.578 1 83.81 86 LEU A N 1
ATOM 670 C CA . LEU A 1 86 ? -3.275 19.859 19.656 1 83.81 86 LEU A CA 1
ATOM 671 C C . LEU A 1 86 ? -3.531 21.312 20.031 1 83.81 86 LEU A C 1
ATOM 673 O O . LEU A 1 86 ? -2.619 22.141 19.969 1 83.81 86 LEU A O 1
ATOM 677 N N . PHE A 1 87 ? -4.738 21.562 20.422 1 83.31 87 PHE A N 1
ATOM 678 C CA . PHE A 1 87 ? -5.105 22.906 20.875 1 83.31 87 PHE A CA 1
ATOM 679 C C . PHE A 1 87 ? -4.266 23.328 22.062 1 83.31 87 PHE A C 1
ATOM 681 O O . PHE A 1 87 ? -3.76 24.453 22.109 1 83.31 87 PHE A O 1
ATOM 688 N N . LEU A 1 88 ? -4.191 22.453 23 1 83.5 88 LEU A N 1
ATOM 689 C CA . LEU A 1 88 ? -3.441 22.766 24.203 1 83.5 88 LEU A CA 1
ATOM 690 C C . LEU A 1 88 ? -1.973 23.016 23.891 1 83.5 88 LEU A C 1
ATOM 692 O O . LEU A 1 88 ? -1.361 23.922 24.453 1 83.5 88 LEU A O 1
ATOM 696 N N . ILE A 1 89 ? -1.483 22.25 23 1 82.06 89 ILE A N 1
ATOM 697 C CA . ILE A 1 89 ? -0.08 22.391 22.625 1 82.06 89 ILE A CA 1
ATOM 698 C C . ILE A 1 89 ? 0.144 23.734 21.938 1 82.06 89 ILE A C 1
ATOM 700 O O . ILE A 1 89 ? 1.077 24.469 22.266 1 82.06 89 ILE A O 1
ATOM 704 N N . ILE A 1 90 ? -0.72 24.047 21.094 1 80 90 ILE A N 1
ATOM 705 C CA . ILE A 1 90 ? -0.602 25.297 20.344 1 80 90 ILE A CA 1
ATOM 706 C C . ILE A 1 90 ? -0.826 26.484 21.266 1 80 90 ILE A C 1
ATOM 708 O O . ILE A 1 90 ? -0.096 27.484 21.203 1 80 90 ILE A O 1
ATOM 712 N N . LYS A 1 91 ? -1.831 26.391 22.125 1 81.56 91 LYS A N 1
ATOM 713 C CA . LYS A 1 91 ? -2.111 27.422 23.109 1 81.56 91 LYS A CA 1
ATOM 714 C C . LYS A 1 91 ? -0.885 27.719 23.969 1 81.56 91 LYS A C 1
ATOM 716 O O . LYS A 1 91 ? -0.52 28.875 24.172 1 81.56 91 LYS A O 1
ATOM 721 N N . ASN A 1 92 ? -0.312 26.688 24.438 1 83.19 92 ASN A N 1
ATOM 722 C CA . ASN A 1 92 ? 0.858 26.828 25.297 1 83.19 92 ASN A CA 1
ATOM 723 C C . ASN A 1 92 ? 2.021 27.48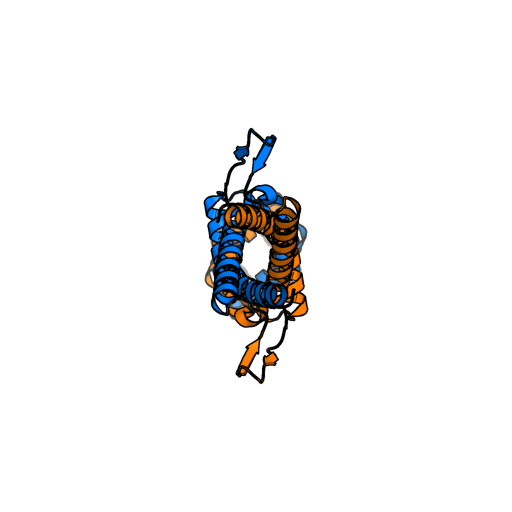4 24.547 1 83.19 92 ASN A C 1
ATOM 725 O O . ASN A 1 92 ? 2.738 28.312 25.109 1 83.19 92 ASN A O 1
ATOM 729 N N . LYS A 1 93 ? 2.104 27.109 23.375 1 76.94 93 LYS A N 1
ATOM 730 C CA . LYS A 1 93 ? 3.193 27.656 22.578 1 76.94 93 LYS A CA 1
ATOM 731 C C . LYS A 1 93 ? 2.965 29.141 22.312 1 76.94 93 LYS A C 1
ATOM 733 O O . LYS A 1 93 ? 3.898 29.953 22.375 1 76.94 93 LYS A O 1
ATOM 738 N N . ILE A 1 94 ? 1.837 29.547 22.016 1 75.38 94 ILE A N 1
ATOM 739 C CA . ILE A 1 94 ? 1.486 30.938 21.734 1 75.38 94 ILE A CA 1
ATOM 740 C C . ILE A 1 94 ? 1.666 31.766 23 1 75.38 94 ILE A C 1
ATOM 742 O O . ILE A 1 94 ? 2.223 32.875 22.969 1 75.38 94 ILE A O 1
ATOM 746 N N . ASN A 1 95 ? 1.146 31.219 24.094 1 77.31 95 ASN A N 1
ATOM 747 C CA . ASN A 1 95 ? 1.305 31.906 25.375 1 77.31 95 ASN A CA 1
ATOM 748 C C . ASN A 1 95 ? 2.775 32.156 25.703 1 77.31 95 ASN A C 1
ATOM 750 O O . ASN A 1 95 ? 3.133 33.219 26.203 1 77.31 95 ASN A O 1
ATOM 754 N N . LYS A 1 96 ? 3.498 31.156 25.391 1 79.19 96 LYS A N 1
ATOM 755 C CA . LYS A 1 96 ? 4.934 31.281 25.641 1 79.19 96 LYS A CA 1
ATOM 756 C C . LYS A 1 96 ? 5.555 32.375 24.766 1 79.19 96 LYS A C 1
ATOM 758 O O . LYS A 1 96 ? 6.363 33.156 25.234 1 79.19 96 LYS A O 1
ATOM 763 N N . ILE A 1 97 ? 5.199 32.406 23.578 1 72.62 97 ILE A N 1
ATOM 764 C CA . ILE A 1 97 ? 5.734 33.375 22.641 1 72.62 97 ILE A CA 1
ATOM 765 C C . ILE A 1 97 ? 5.312 34.781 23.062 1 72.62 97 ILE A C 1
ATOM 767 O O . ILE A 1 97 ? 6.121 35.719 23.047 1 72.62 97 ILE A O 1
ATOM 771 N N . ILE A 1 98 ? 4.121 35 23.422 1 71 98 ILE A N 1
ATOM 772 C CA . ILE A 1 98 ? 3.588 36.281 23.844 1 71 98 ILE A CA 1
ATOM 773 C C . ILE A 1 98 ? 4.277 36.75 25.125 1 71 98 ILE A C 1
ATOM 775 O O . ILE A 1 98 ? 4.645 37.906 25.25 1 71 98 ILE A O 1
ATOM 779 N N . GLY A 1 99 ? 4.328 35.812 26.047 1 72.38 99 GLY A N 1
ATOM 780 C CA . GLY A 1 99 ? 4.992 36.156 27.297 1 72.38 99 GLY A CA 1
ATOM 781 C C . GLY A 1 99 ? 6.426 36.625 27.094 1 72.38 99 GLY A C 1
ATOM 782 O O . GLY A 1 99 ? 6.891 37.531 27.781 1 72.38 99 GLY A O 1
ATOM 783 N N . GLU A 1 100 ? 7.039 36.062 26.094 1 73.75 100 GLU A N 1
ATOM 784 C CA . GLU A 1 100 ? 8.469 36.312 25.906 1 73.75 100 GLU A CA 1
ATOM 785 C C . GLU A 1 100 ? 8.695 37.5 24.969 1 73.75 100 GLU A C 1
ATOM 787 O O . GLU A 1 100 ? 9.734 38.156 25.047 1 73.75 100 GLU A O 1
ATOM 792 N N . ARG A 1 101 ? 7.715 37.719 24.062 1 67.56 101 ARG A N 1
ATOM 793 C CA . ARG A 1 101 ? 8.047 38.625 22.969 1 67.56 101 ARG A CA 1
ATOM 794 C C . ARG A 1 101 ? 7.27 39.938 23.094 1 67.56 101 ARG A C 1
ATOM 796 O O . ARG A 1 101 ? 7.477 40.875 22.312 1 67.56 101 ARG A O 1
ATOM 803 N N . LEU A 1 102 ? 6.324 40.062 23.938 1 70.12 102 LEU A N 1
ATOM 804 C CA . LEU A 1 102 ? 5.672 41.375 24.094 1 70.12 102 LEU A CA 1
ATOM 805 C C . LEU A 1 102 ? 6.688 42.438 24.438 1 70.12 102 LEU A C 1
ATOM 807 O O . LEU A 1 102 ? 7.543 42.25 25.312 1 70.12 102 LEU A O 1
ATOM 811 N N . PRO A 1 103 ? 6.613 43.5 23.594 1 63.19 103 PRO A N 1
ATOM 812 C CA . PRO A 1 103 ? 7.617 44.562 23.781 1 63.19 103 PRO A CA 1
ATOM 813 C C . PRO A 1 103 ? 7.613 45.125 25.203 1 63.19 103 PRO A C 1
ATOM 815 O O . PRO A 1 103 ? 6.559 45.188 25.844 1 63.19 103 PRO A O 1
ATOM 818 N N . GLY A 1 104 ? 8.766 45.375 25.734 1 64.19 104 GLY A N 1
ATOM 819 C CA . GLY A 1 104 ? 8.992 46 27.031 1 64.19 104 GLY A CA 1
ATOM 820 C C . GLY A 1 104 ? 8.359 47.344 27.188 1 64.19 104 GLY A C 1
ATOM 821 O O . GLY A 1 104 ? 8.18 47.844 28.297 1 64.19 104 GLY A O 1
ATOM 822 N N . ILE A 1 105 ? 8.047 47.969 26.094 1 65.12 105 ILE A N 1
ATOM 823 C CA . ILE A 1 105 ? 7.527 49.312 26.156 1 65.12 105 ILE A CA 1
ATOM 824 C C . ILE A 1 105 ? 6.066 49.312 26.609 1 65.12 105 ILE A C 1
ATOM 826 O O . ILE A 1 105 ? 5.547 50.312 27.109 1 65.12 105 ILE A O 1
ATOM 830 N N . ILE A 1 106 ? 5.465 48.25 26.484 1 67.12 106 ILE A N 1
ATOM 831 C CA . ILE A 1 106 ? 4.07 48.125 26.875 1 67.12 106 ILE A CA 1
ATOM 832 C C . ILE A 1 106 ? 3.979 48.062 28.406 1 67.12 106 ILE A C 1
ATOM 834 O O . ILE A 1 106 ? 4.613 47.219 29.031 1 67.12 106 ILE A O 1
ATOM 838 N N . PRO A 1 107 ? 3.334 49.094 29.031 1 69.75 107 PRO A N 1
ATOM 839 C CA . PRO A 1 107 ? 3.197 49.031 30.5 1 69.75 107 PRO A CA 1
ATOM 840 C C . PRO A 1 107 ? 2.633 47.688 30.984 1 69.75 107 PRO A C 1
ATOM 842 O O . PRO A 1 107 ? 1.846 47.062 30.281 1 69.75 107 PRO A O 1
ATOM 845 N N . SER A 1 108 ? 3.1 47.188 32.125 1 72.06 108 SER A N 1
ATOM 846 C CA . SER A 1 108 ? 2.764 45.906 32.688 1 72.06 108 SER A CA 1
ATOM 847 C C . SER A 1 108 ? 1.253 45.719 32.781 1 72.06 108 SER A C 1
ATOM 849 O O . SER A 1 108 ? 0.748 44.594 32.562 1 72.06 108 SER A O 1
ATOM 851 N N . SER A 1 109 ? 0.487 46.812 33 1 72.69 109 SER A N 1
ATOM 852 C CA . SER A 1 109 ? -0.966 46.719 33.094 1 72.69 109 SER A CA 1
ATOM 853 C C . SER A 1 109 ? -1.594 46.344 31.781 1 72.69 109 SER A C 1
ATOM 855 O O . SER A 1 109 ? -2.561 45.562 31.75 1 72.69 109 SER A O 1
ATOM 857 N N . PHE A 1 110 ? -0.897 46.906 30.75 1 71.38 110 PHE A N 1
ATOM 858 C CA . PHE A 1 110 ? -1.412 46.625 29.422 1 71.38 110 PHE A CA 1
ATOM 859 C C . PHE A 1 110 ? -0.977 45.25 28.953 1 71.38 110 PHE A C 1
ATOM 861 O O . PHE A 1 110 ? -1.724 44.531 28.266 1 71.38 110 PHE A O 1
ATOM 868 N N . LYS A 1 111 ? 0.208 44.812 29.438 1 74 111 LYS A N 1
ATOM 869 C CA . LYS A 1 111 ? 0.683 43.469 29.109 1 74 111 LYS A CA 1
ATOM 870 C C . LYS A 1 111 ? -0.27 42.375 29.641 1 74 111 LYS A C 1
ATOM 872 O O . LYS A 1 111 ? -0.596 41.438 28.922 1 74 111 LYS A O 1
ATOM 877 N N . GLY A 1 112 ? -0.721 42.594 30.828 1 74 112 GLY A N 1
ATOM 878 C CA . GLY A 1 112 ? -1.679 41.656 31.422 1 74 112 GLY A CA 1
ATOM 879 C C . GLY A 1 112 ? -3.002 41.625 30.688 1 74 112 GLY A C 1
ATOM 880 O O . GLY A 1 112 ? -3.559 40.531 30.469 1 74 112 GLY A O 1
ATOM 881 N N . MET A 1 113 ? -3.439 42.812 30.234 1 72.19 113 MET A N 1
ATOM 882 C CA . MET A 1 113 ? -4.699 42.906 29.5 1 72.19 113 MET A CA 1
ATOM 883 C C . MET A 1 113 ? -4.605 42.188 28.156 1 72.19 113 MET A C 1
ATOM 885 O O . MET A 1 113 ? -5.523 41.469 27.766 1 72.19 113 MET A O 1
ATOM 889 N N . ILE A 1 114 ? -3.471 42.438 27.516 1 71.88 114 ILE A N 1
ATOM 890 C CA . ILE A 1 114 ? -3.246 41.812 26.219 1 71.88 114 ILE A CA 1
ATOM 891 C C . ILE A 1 114 ? -3.158 40.312 26.359 1 71.88 114 ILE A C 1
ATOM 893 O O . ILE A 1 114 ? -3.75 39.562 25.578 1 71.88 114 ILE A O 1
ATOM 897 N N . GLN A 1 115 ? -2.441 39.875 27.375 1 75.19 115 GLN A N 1
ATOM 898 C CA . GLN A 1 115 ? -2.309 38.438 27.625 1 75.19 115 GLN A CA 1
ATOM 899 C C . GLN A 1 115 ? -3.67 37.812 27.891 1 75.19 115 GLN A C 1
ATOM 901 O O . GLN A 1 115 ? -3.963 36.719 27.391 1 75.19 115 GLN A O 1
ATOM 906 N N . ASN A 1 116 ? -4.434 38.5 28.703 1 77 116 ASN A N 1
ATOM 907 C CA . ASN A 1 116 ? -5.758 37.969 29.016 1 77 116 ASN A CA 1
ATOM 908 C C . ASN A 1 116 ? -6.66 37.938 27.781 1 77 116 ASN A C 1
ATOM 910 O O . ASN A 1 116 ? -7.445 37.031 27.609 1 77 116 ASN A O 1
ATOM 914 N N . TYR A 1 117 ? -6.465 38.875 27.062 1 72.25 117 TYR A N 1
ATOM 915 C CA . TYR A 1 117 ? -7.266 38.969 25.844 1 72.25 117 TYR A CA 1
ATOM 916 C C . TYR A 1 117 ? -6.914 37.812 24.891 1 72.25 117 TYR A C 1
ATOM 918 O O . TYR A 1 117 ? -7.805 37.188 24.328 1 72.25 117 TYR A O 1
ATOM 926 N N . ILE A 1 118 ? -5.703 37.625 24.703 1 74.5 118 ILE A N 1
ATOM 927 C CA . ILE A 1 118 ? -5.238 36.531 23.812 1 74.5 118 ILE A CA 1
ATOM 928 C C . ILE A 1 118 ? -5.676 35.188 24.375 1 74.5 118 ILE A C 1
ATOM 930 O O . ILE A 1 118 ? -6.125 34.312 23.625 1 74.5 118 ILE A O 1
ATOM 934 N N . GLU A 1 119 ? -5.547 35.094 25.578 1 76.62 119 GLU A N 1
ATOM 935 C CA . GLU A 1 119 ? -6.012 33.844 26.219 1 76.62 119 GLU A CA 1
ATOM 936 C C . GLU A 1 119 ? -7.504 33.656 26 1 76.62 119 GLU A C 1
ATOM 938 O O . GLU A 1 119 ? -7.949 32.531 25.766 1 76.62 119 GLU A O 1
ATOM 943 N N . ASP A 1 120 ? -8.188 34.719 26.016 1 77.5 120 ASP A N 1
ATOM 944 C CA . ASP A 1 120 ? -9.633 34.656 25.797 1 77.5 120 ASP A CA 1
ATOM 945 C C . ASP A 1 120 ? -9.953 34.25 24.359 1 77.5 120 ASP A C 1
ATOM 947 O O . ASP A 1 120 ? -10.859 33.438 24.125 1 77.5 120 ASP A O 1
ATOM 951 N N . ILE A 1 121 ? -9.219 34.812 23.5 1 75 121 ILE A N 1
ATOM 952 C CA . ILE A 1 121 ? -9.422 34.5 22.094 1 75 121 ILE A CA 1
ATOM 953 C C . ILE A 1 121 ? -9.117 33.031 21.844 1 75 121 ILE A C 1
ATOM 955 O O . ILE A 1 121 ? -9.883 32.312 21.172 1 75 121 ILE A O 1
ATOM 959 N N . ILE A 1 122 ? -8.008 32.562 22.391 1 76.81 122 ILE A N 1
ATOM 960 C CA . ILE A 1 122 ? -7.594 31.172 22.234 1 76.81 122 ILE A CA 1
ATOM 961 C C . ILE A 1 122 ? -8.641 30.234 22.859 1 76.81 122 ILE A C 1
ATOM 963 O O . ILE A 1 122 ? -9 29.219 22.266 1 76.81 122 ILE A O 1
ATOM 967 N N . ASN A 1 123 ? -9.141 30.641 23.969 1 80.25 123 ASN A N 1
ATOM 968 C CA . ASN A 1 123 ? -10.109 29.781 24.641 1 80.25 123 ASN A CA 1
ATOM 969 C C . ASN A 1 123 ? -11.453 29.781 23.922 1 80.25 123 ASN A C 1
ATOM 971 O O . ASN A 1 123 ? -12.148 28.75 23.906 1 80.25 123 ASN A O 1
ATOM 975 N N . LYS A 1 124 ? -11.844 30.844 23.328 1 79 124 LYS A N 1
ATOM 976 C CA . LYS A 1 124 ? -13.156 30.953 22.703 1 79 124 LYS A CA 1
ATOM 977 C C . LYS A 1 124 ? -13.109 30.5 21.25 1 79 124 LYS A C 1
ATOM 979 O O . LYS A 1 124 ? -14.031 29.844 20.75 1 79 124 LYS A O 1
ATOM 984 N N . GLU A 1 125 ? -11.953 30.891 20.594 1 77.06 125 GLU A N 1
ATOM 985 C CA . GLU A 1 125 ? -11.906 30.656 19.156 1 77.06 125 GLU A CA 1
ATOM 986 C C . GLU A 1 125 ? -10.812 29.672 18.781 1 77.06 125 GLU A C 1
ATOM 988 O O . GLU A 1 125 ? -10.617 29.359 17.609 1 77.06 125 GLU A O 1
ATOM 993 N N . GLY A 1 126 ? -10.125 29.203 19.719 1 75.88 126 GLY A N 1
ATOM 994 C CA . GLY A 1 126 ? -8.992 28.328 19.469 1 75.88 126 GLY A CA 1
ATOM 995 C C . GLY A 1 126 ? -9.336 27.141 18.594 1 75.88 126 GLY A C 1
ATOM 996 O O . GLY A 1 126 ? -8.594 26.828 17.656 1 75.88 126 GLY A O 1
ATOM 997 N N . GLU A 1 127 ? -10.43 26.562 18.859 1 78 127 GLU A N 1
ATOM 998 C CA . GLU A 1 127 ? -10.875 25.422 18.078 1 78 127 GLU A CA 1
ATOM 999 C C . GLU A 1 127 ? -11.07 25.797 16.609 1 78 127 GLU A C 1
ATOM 1001 O O . GLU A 1 127 ? -10.703 25.047 15.719 1 78 127 GLU A O 1
ATOM 1006 N N . LYS A 1 128 ? -11.641 26.875 16.422 1 81 128 LYS A N 1
ATOM 1007 C CA . LYS A 1 128 ? -11.883 27.344 15.07 1 81 128 LYS A CA 1
ATOM 1008 C C . LYS A 1 128 ? -10.578 27.641 14.344 1 81 128 LYS A C 1
ATOM 1010 O O . LYS A 1 128 ? -10.438 27.328 13.156 1 81 128 LYS A O 1
ATOM 1015 N N . ILE A 1 129 ? -9.664 28.203 15.07 1 77.56 129 ILE A N 1
ATOM 1016 C CA . ILE A 1 129 ? -8.367 28.547 14.492 1 77.56 129 ILE A CA 1
ATOM 1017 C C . ILE A 1 129 ? -7.633 27.281 14.086 1 77.56 129 ILE A C 1
ATOM 1019 O O . ILE A 1 129 ? -7.117 27.172 12.969 1 77.56 129 ILE A O 1
ATOM 1023 N N . ILE A 1 130 ? -7.648 26.312 14.914 1 80.94 130 ILE A N 1
ATOM 1024 C CA . ILE A 1 130 ? -6.988 25.047 14.633 1 80.94 130 ILE A CA 1
ATOM 1025 C C . ILE A 1 130 ? -7.637 24.375 13.422 1 80.94 130 ILE A C 1
ATOM 1027 O O . ILE A 1 130 ? -6.945 23.875 12.539 1 80.94 130 ILE A O 1
ATOM 1031 N N . THR A 1 131 ? -8.898 24.406 13.406 1 83.81 131 THR A N 1
ATOM 1032 C CA . THR A 1 131 ? -9.633 23.812 12.297 1 83.81 131 THR A CA 1
ATOM 1033 C C . THR A 1 131 ? -9.266 24.5 10.977 1 83.81 131 THR A C 1
ATOM 1035 O O . THR A 1 131 ? -9.078 23.844 9.961 1 83.81 131 THR A O 1
ATOM 1038 N N . GLU A 1 132 ? -9.07 25.719 11.039 1 82.38 132 GLU A N 1
ATOM 1039 C CA . GLU A 1 132 ? -8.727 26.469 9.836 1 82.38 132 GLU A CA 1
ATOM 1040 C C . GLU A 1 132 ? -7.301 26.188 9.391 1 82.38 132 GLU A C 1
ATOM 1042 O O . GLU A 1 132 ? -7.027 26.094 8.188 1 82.38 132 GLU A O 1
ATOM 1047 N N . ILE A 1 133 ? -6.512 26.094 10.367 1 81.25 133 ILE A N 1
ATOM 1048 C CA . ILE A 1 133 ? -5.125 25.766 10.055 1 81.25 133 ILE A CA 1
ATOM 1049 C C . ILE A 1 133 ? -5.051 24.375 9.438 1 81.25 133 ILE A C 1
ATOM 1051 O O . ILE A 1 133 ? -4.371 24.172 8.43 1 81.25 133 ILE A O 1
ATOM 1055 N N . MET A 1 134 ? -5.695 23.484 9.984 1 86.06 134 MET A N 1
ATOM 1056 C CA . MET A 1 134 ? -5.707 22.109 9.469 1 86.06 134 MET A CA 1
ATOM 1057 C C . MET A 1 134 ? -6.305 22.078 8.062 1 86.06 134 MET A C 1
ATOM 1059 O O . MET A 1 134 ? -5.848 21.297 7.215 1 86.06 134 MET A O 1
ATOM 1063 N N . GLU A 1 135 ? -7.27 22.875 7.902 1 87.5 135 GLU A N 1
ATOM 1064 C CA . GLU A 1 135 ? -7.859 22.953 6.566 1 87.5 135 GLU A CA 1
ATOM 1065 C C . GLU A 1 135 ? -6.848 23.484 5.551 1 87.5 135 GLU A C 1
ATOM 1067 O O . GLU A 1 135 ? -6.82 23.031 4.406 1 87.5 135 GLU A O 1
ATOM 1072 N N . ALA A 1 136 ? -6.113 24.391 6 1 83.31 136 ALA A N 1
ATOM 1073 C CA . ALA A 1 136 ? -5.066 24.922 5.129 1 83.31 136 ALA A CA 1
ATOM 1074 C C . ALA A 1 136 ? -4.023 23.844 4.816 1 83.31 136 ALA A C 1
ATOM 1076 O O . ALA A 1 136 ? -3.545 23.75 3.684 1 83.31 136 ALA A O 1
ATOM 1077 N N . VAL A 1 137 ? -3.727 23.094 5.844 1 84.06 137 VAL A N 1
ATOM 1078 C CA . VAL A 1 137 ? -2.764 22 5.688 1 84.06 137 VAL A CA 1
ATOM 1079 C C . VAL A 1 137 ? -3.301 20.969 4.699 1 84.06 137 VAL A C 1
ATOM 1081 O O . VAL A 1 137 ? -2.574 20.516 3.814 1 84.06 137 VAL A O 1
ATOM 1084 N N . VAL A 1 138 ? -4.484 20.641 4.855 1 88.38 138 VAL A N 1
ATOM 1085 C CA . VAL A 1 138 ? -5.117 19.672 3.973 1 88.38 138 VAL A CA 1
ATOM 1086 C C . VAL A 1 138 ? -5.129 20.203 2.539 1 88.38 138 VAL A C 1
ATOM 1088 O O . VAL A 1 138 ? -4.762 19.484 1.605 1 88.38 138 VAL A O 1
ATOM 1091 N N . ASN A 1 139 ? -5.5 21.438 2.369 1 87.56 139 ASN A N 1
ATOM 1092 C CA . ASN A 1 139 ? -5.598 22.016 1.033 1 87.56 139 ASN A CA 1
ATOM 1093 C C . ASN A 1 139 ? -4.23 22.125 0.367 1 87.56 139 ASN A C 1
ATOM 1095 O O . ASN A 1 139 ? -4.086 21.812 -0.816 1 87.56 139 ASN A O 1
ATOM 1099 N N . GLN A 1 140 ? -3.326 22.547 1.086 1 84.44 140 GLN A N 1
ATOM 1100 C CA . GLN A 1 140 ? -1.973 22.641 0.55 1 84.44 140 GLN A CA 1
ATOM 1101 C C . GLN A 1 140 ? -1.374 21.266 0.294 1 84.44 140 GLN A C 1
ATOM 1103 O O . GLN A 1 140 ? -0.698 21.047 -0.715 1 84.44 140 GLN A O 1
ATOM 1108 N N . GLY A 1 141 ? -1.545 20.422 1.25 1 86.5 141 GLY A N 1
ATOM 1109 C CA . GLY A 1 141 ? -1.053 19.062 1.09 1 86.5 141 GLY A CA 1
ATOM 1110 C C . GLY A 1 141 ? -1.657 18.344 -0.102 1 86.5 141 GLY A C 1
ATOM 1111 O O . GLY A 1 141 ? -0.938 17.734 -0.895 1 86.5 141 GLY A O 1
ATOM 1112 N N . ALA A 1 142 ? -2.932 18.406 -0.172 1 86.19 142 ALA A N 1
ATOM 1113 C CA . ALA A 1 142 ? -3.639 17.766 -1.272 1 86.19 142 ALA A CA 1
ATOM 1114 C C . ALA A 1 142 ? -3.178 18.312 -2.619 1 86.19 142 ALA A C 1
ATOM 1116 O O . ALA A 1 142 ? -3.156 17.578 -3.617 1 86.19 142 ALA A O 1
ATOM 1117 N N . ALA A 1 143 ? -2.775 19.484 -2.572 1 83.12 143 ALA A N 1
ATOM 1118 C CA . ALA A 1 143 ? -2.393 20.156 -3.812 1 83.12 143 ALA A CA 1
ATOM 1119 C C . ALA A 1 143 ? -0.945 19.844 -4.18 1 83.12 143 ALA A C 1
ATOM 1121 O O . ALA A 1 143 ? -0.592 19.812 -5.363 1 83.12 143 ALA A O 1
ATOM 1122 N N . THR A 1 144 ? -0.143 19.531 -3.207 1 84.25 144 THR A N 1
ATOM 1123 C CA . THR A 1 144 ? 1.284 19.5 -3.51 1 84.25 144 THR A CA 1
ATOM 1124 C C . THR A 1 144 ? 1.869 18.125 -3.24 1 84.25 144 THR A C 1
ATOM 1126 O O . THR A 1 144 ? 2.91 17.766 -3.795 1 84.25 144 THR A O 1
ATOM 1129 N N . ILE A 1 145 ? 1.28 17.438 -2.338 1 84.81 145 ILE A N 1
ATOM 1130 C CA . ILE A 1 145 ? 1.837 16.141 -1.947 1 84.81 145 ILE A CA 1
ATOM 1131 C C . ILE A 1 145 ? 1.128 15.031 -2.707 1 84.81 145 ILE A C 1
ATOM 1133 O O . ILE A 1 145 ? -0.097 14.906 -2.639 1 84.81 145 ILE A O 1
ATOM 1137 N N . GLN A 1 146 ? 1.879 14.328 -3.412 1 89.06 146 GLN A N 1
ATOM 1138 C CA . GLN A 1 146 ? 1.371 13.125 -4.066 1 89.06 146 GLN A CA 1
ATOM 1139 C C . GLN A 1 146 ? 1.855 11.867 -3.355 1 89.06 146 GLN A C 1
ATOM 1141 O O . GLN A 1 146 ? 3.006 11.461 -3.521 1 89.06 146 GLN A O 1
ATOM 1146 N N . ILE A 1 147 ? 1.024 11.242 -2.643 1 93.12 147 ILE A N 1
ATOM 1147 C CA . ILE A 1 147 ? 1.351 10.039 -1.883 1 93.12 147 ILE A CA 1
ATOM 1148 C C . ILE A 1 147 ? 1.9 8.969 -2.822 1 93.12 147 ILE A C 1
ATOM 1150 O O . ILE A 1 147 ? 2.824 8.234 -2.465 1 93.12 147 ILE A O 1
ATOM 1154 N N . SER A 1 148 ? 1.302 8.883 -4.027 1 95.25 148 SER A N 1
ATOM 1155 C CA . SER A 1 148 ? 1.747 7.906 -5.016 1 95.25 148 SER A CA 1
ATOM 1156 C C . SER A 1 148 ? 3.23 8.07 -5.328 1 95.25 148 SER A C 1
ATOM 1158 O O . SER A 1 148 ? 3.969 7.09 -5.41 1 95.25 148 SER A O 1
ATOM 1160 N N . GLU A 1 149 ? 3.625 9.297 -5.422 1 94.75 149 GLU A N 1
ATOM 1161 C CA . GLU A 1 149 ? 5.027 9.57 -5.734 1 94.75 149 GLU A CA 1
ATOM 1162 C C . GLU A 1 149 ? 5.934 9.195 -4.566 1 94.75 149 GLU A C 1
ATOM 1164 O O . GLU A 1 149 ? 7.023 8.656 -4.77 1 94.75 149 GLU A O 1
ATOM 1169 N N . MET A 1 150 ? 5.52 9.531 -3.438 1 93.44 150 MET A N 1
ATOM 1170 C CA . MET A 1 150 ? 6.305 9.203 -2.252 1 93.44 150 MET A CA 1
ATOM 1171 C C . MET A 1 150 ? 6.516 7.699 -2.137 1 93.44 150 MET A C 1
ATOM 1173 O O . MET A 1 150 ? 7.629 7.242 -1.866 1 93.44 150 MET A O 1
ATOM 1177 N N . ILE A 1 151 ? 5.492 6.949 -2.371 1 95.81 151 ILE A N 1
ATOM 1178 C CA . ILE A 1 151 ? 5.535 5.496 -2.281 1 95.81 151 ILE A CA 1
ATOM 1179 C C . ILE A 1 151 ? 6.426 4.934 -3.389 1 95.81 151 ILE A C 1
ATOM 1181 O O . ILE A 1 151 ? 7.219 4.02 -3.154 1 95.81 151 ILE A O 1
ATOM 1185 N N . GLU A 1 152 ? 6.18 5.449 -4.602 1 97.06 152 GLU A N 1
ATOM 1186 C CA . GLU A 1 152 ? 7 5.027 -5.73 1 97.06 152 GLU A CA 1
ATOM 1187 C C . GLU A 1 152 ? 8.484 5.211 -5.43 1 97.06 152 GLU A C 1
ATOM 1189 O O . GLU A 1 152 ? 9.289 4.312 -5.688 1 97.06 152 GLU A O 1
ATOM 1194 N N . GLU A 1 153 ? 8.805 6.34 -4.867 1 95.31 153 GLU A N 1
ATOM 1195 C CA . GLU A 1 153 ? 10.195 6.633 -4.539 1 95.31 153 GLU A CA 1
ATOM 1196 C C . GLU A 1 153 ? 10.727 5.668 -3.484 1 95.31 153 GLU A C 1
ATOM 1198 O O . GLU A 1 153 ? 11.844 5.168 -3.602 1 95.31 153 GLU A O 1
ATOM 1203 N N . LYS A 1 154 ? 9.977 5.445 -2.543 1 95.5 154 LYS A N 1
ATOM 1204 C CA . LYS A 1 154 ? 10.398 4.559 -1.461 1 95.5 154 LYS A CA 1
ATOM 1205 C C . LYS A 1 154 ? 10.641 3.143 -1.974 1 95.5 154 LYS A C 1
ATOM 1207 O O . LYS A 1 154 ? 11.672 2.537 -1.668 1 95.5 154 LYS A O 1
ATOM 1212 N N . ILE A 1 155 ? 9.758 2.574 -2.711 1 97.12 155 ILE A N 1
ATOM 1213 C CA . ILE A 1 155 ? 9.859 1.222 -3.244 1 97.12 155 ILE A CA 1
ATOM 1214 C C . ILE A 1 155 ? 11.094 1.114 -4.137 1 97.12 155 ILE A C 1
ATOM 1216 O O . ILE A 1 155 ? 11.836 0.127 -4.07 1 97.12 155 ILE A O 1
ATOM 1220 N N . ASN A 1 156 ? 11.312 2.133 -4.93 1 97.06 156 ASN A N 1
ATOM 1221 C CA . ASN A 1 156 ? 12.438 2.115 -5.859 1 97.06 156 ASN A CA 1
ATOM 1222 C C . ASN A 1 156 ? 13.773 2.242 -5.133 1 97.06 156 ASN A C 1
ATOM 1224 O O . ASN A 1 156 ? 14.82 1.915 -5.695 1 97.06 156 ASN A O 1
ATOM 1228 N N . GLU A 1 157 ? 13.727 2.693 -3.924 1 95.5 157 GLU A N 1
ATOM 1229 C CA . GLU A 1 157 ? 14.938 2.83 -3.127 1 95.5 157 GLU A CA 1
ATOM 1230 C C . GLU A 1 157 ? 15.258 1.541 -2.373 1 95.5 157 GLU A C 1
ATOM 1232 O O . GLU A 1 157 ? 16.359 1.366 -1.868 1 95.5 157 GLU A O 1
ATOM 1237 N N . PHE A 1 158 ? 14.359 0.624 -2.301 1 95.31 158 PHE A N 1
ATOM 1238 C CA . PHE A 1 158 ? 14.555 -0.637 -1.595 1 95.31 158 PHE A CA 1
ATOM 1239 C C . PHE A 1 158 ? 15.656 -1.462 -2.256 1 95.31 158 PHE A C 1
ATOM 1241 O O . PHE A 1 158 ? 15.695 -1.589 -3.48 1 95.31 158 PHE A O 1
ATOM 1248 N N . PRO A 1 159 ? 16.516 -1.975 -1.373 1 95.56 159 PRO A N 1
ATOM 1249 C CA . PRO A 1 159 ? 17.297 -3.078 -1.937 1 95.56 159 PRO A CA 1
ATOM 1250 C C . PRO A 1 159 ? 16.422 -4.25 -2.385 1 95.56 159 PRO A C 1
ATOM 1252 O O . PRO A 1 159 ? 15.359 -4.477 -1.821 1 95.56 159 PRO A O 1
ATOM 1255 N N . LEU A 1 160 ? 16.891 -4.965 -3.346 1 95.5 160 LEU A N 1
ATOM 1256 C CA . LEU A 1 160 ? 16.078 -6 -3.969 1 95.5 160 LEU A CA 1
ATOM 1257 C C . LEU A 1 160 ? 15.695 -7.082 -2.959 1 95.5 160 LEU A C 1
ATOM 1259 O O . LEU A 1 160 ? 14.609 -7.656 -3.035 1 95.5 160 LEU A O 1
ATOM 1263 N N . ASP A 1 161 ? 16.562 -7.383 -2.098 1 95.5 161 ASP A N 1
ATOM 1264 C CA . ASP A 1 161 ? 16.25 -8.359 -1.06 1 95.5 161 ASP A CA 1
ATOM 1265 C C . ASP A 1 161 ? 15.141 -7.852 -0.148 1 95.5 161 ASP A C 1
ATOM 1267 O O . ASP A 1 161 ? 14.273 -8.625 0.271 1 95.5 161 ASP A O 1
ATOM 1271 N N . LYS A 1 162 ? 15.18 -6.648 0.124 1 95.12 162 LYS A N 1
ATOM 1272 C CA . LYS A 1 162 ? 14.117 -6.051 0.931 1 95.12 162 LYS A CA 1
ATOM 1273 C C . LYS A 1 162 ? 12.789 -6.062 0.186 1 95.12 162 LYS A C 1
ATOM 1275 O O . LYS A 1 162 ? 11.734 -6.309 0.783 1 95.12 162 LYS A O 1
ATOM 1280 N N . LEU A 1 163 ? 12.852 -5.711 -1.027 1 95.75 163 LEU A N 1
ATOM 1281 C CA . LEU A 1 163 ? 11.648 -5.75 -1.854 1 95.75 163 LEU A CA 1
ATOM 1282 C C . LEU A 1 163 ? 11.016 -7.137 -1.822 1 95.75 163 LEU A C 1
ATOM 1284 O O . LEU A 1 163 ? 9.797 -7.258 -1.667 1 95.75 163 LEU A O 1
ATOM 1288 N N . GLU A 1 164 ? 11.82 -8.094 -2.02 1 95.88 164 GLU A N 1
ATOM 1289 C CA . GLU A 1 164 ? 11.328 -9.469 -1.948 1 95.88 164 GLU A CA 1
ATOM 1290 C C . GLU A 1 164 ? 10.68 -9.75 -0.594 1 95.88 164 GLU A C 1
ATOM 1292 O O . GLU A 1 164 ? 9.602 -10.352 -0.526 1 95.88 164 GLU A O 1
ATOM 1297 N N . GLU A 1 165 ? 11.352 -9.352 0.408 1 94.94 165 GLU A N 1
ATOM 1298 C CA . GLU A 1 165 ? 10.852 -9.57 1.764 1 94.94 165 GLU A CA 1
ATOM 1299 C C . GLU A 1 165 ? 9.484 -8.914 1.962 1 94.94 165 GLU A C 1
ATOM 1301 O O . GLU A 1 165 ? 8.578 -9.523 2.539 1 94.94 165 GLU A O 1
ATOM 1306 N N . VAL A 1 166 ? 9.344 -7.746 1.517 1 94.06 166 VAL A N 1
ATOM 1307 C CA . VAL A 1 166 ? 8.109 -6.984 1.672 1 94.06 166 VAL A CA 1
ATOM 1308 C C . VAL A 1 166 ? 6.973 -7.684 0.927 1 94.06 166 VAL A C 1
ATOM 1310 O O . VAL A 1 166 ? 5.887 -7.879 1.479 1 94.06 166 VAL A O 1
ATOM 1313 N N . VAL A 1 167 ? 7.223 -8.078 -0.29 1 94.62 167 VAL A N 1
ATOM 1314 C CA . VAL A 1 167 ? 6.199 -8.742 -1.091 1 94.62 167 VAL A CA 1
ATOM 1315 C C . VAL A 1 167 ? 5.809 -10.062 -0.438 1 94.62 167 VAL A C 1
ATOM 1317 O O . VAL A 1 167 ? 4.625 -10.391 -0.346 1 94.62 167 VAL A O 1
ATOM 1320 N N . LEU A 1 168 ? 6.738 -10.727 0.079 1 92.75 168 LEU A N 1
ATOM 1321 C CA . LEU A 1 168 ? 6.473 -12.031 0.676 1 92.75 168 LEU A CA 1
ATOM 1322 C C . LEU A 1 168 ? 5.727 -11.875 1.998 1 92.75 168 LEU A C 1
ATOM 1324 O O . LEU A 1 168 ? 4.941 -12.75 2.375 1 92.75 168 LEU A O 1
ATOM 1328 N N . SER A 1 169 ? 6.008 -10.891 2.637 1 90.56 169 SER A N 1
ATOM 1329 C CA . SER A 1 169 ? 5.316 -10.672 3.904 1 90.56 169 SER A CA 1
ATOM 1330 C C . SER A 1 169 ? 3.811 -10.539 3.697 1 90.56 169 SER A C 1
ATOM 1332 O O . SER A 1 169 ? 3.025 -10.898 4.578 1 90.56 169 SER A O 1
ATOM 1334 N N . ILE A 1 170 ? 3.459 -10.109 2.564 1 91.75 170 ILE A N 1
ATOM 1335 C CA . ILE A 1 170 ? 2.055 -9.844 2.275 1 91.75 170 ILE A CA 1
ATOM 1336 C C . ILE A 1 170 ? 1.438 -11.047 1.561 1 91.75 170 ILE A C 1
ATOM 1338 O O . ILE A 1 170 ? 0.302 -11.43 1.848 1 91.75 170 ILE A O 1
ATOM 1342 N N . ALA A 1 171 ? 2.227 -11.664 0.717 1 93.25 171 ALA A N 1
ATOM 1343 C CA . ALA A 1 171 ? 1.627 -12.586 -0.244 1 93.25 171 ALA A CA 1
ATOM 1344 C C . ALA A 1 171 ? 2.09 -14.016 0.01 1 93.25 171 ALA A C 1
ATOM 1346 O O . ALA A 1 171 ? 1.79 -14.922 -0.773 1 93.25 171 ALA A O 1
ATOM 1347 N N . LYS A 1 172 ? 2.811 -14.281 1.016 1 93 172 LYS A N 1
ATOM 1348 C CA . LYS A 1 172 ? 3.416 -15.594 1.25 1 93 172 LYS A CA 1
ATOM 1349 C C . LYS A 1 172 ? 2.363 -16.703 1.24 1 93 172 LYS A C 1
ATOM 1351 O O . LYS A 1 172 ? 2.547 -17.734 0.594 1 93 172 LYS A O 1
ATOM 1356 N N . LYS A 1 173 ? 1.306 -16.516 1.903 1 91.38 173 LYS A N 1
ATOM 1357 C CA . LYS A 1 173 ? 0.265 -17.531 2.006 1 91.38 173 LYS A CA 1
ATOM 1358 C C . LYS A 1 173 ? -0.399 -17.781 0.655 1 91.38 173 LYS A C 1
ATOM 1360 O O . LYS A 1 173 ? -0.666 -18.922 0.289 1 91.38 173 LYS A O 1
ATOM 1365 N N . GLU A 1 174 ? -0.696 -16.719 -0.011 1 90.62 174 GLU A N 1
ATOM 1366 C CA . GLU A 1 174 ? -1.299 -16.828 -1.336 1 90.62 174 GLU A CA 1
ATOM 1367 C C . GLU A 1 174 ? -0.376 -17.562 -2.303 1 90.62 174 GLU A C 1
ATOM 1369 O O . GLU A 1 174 ? -0.826 -18.422 -3.068 1 90.62 174 GLU A O 1
ATOM 1374 N N . LEU A 1 175 ? 0.891 -17.234 -2.273 1 92.12 175 LEU A N 1
ATOM 1375 C CA . LEU A 1 175 ? 1.857 -17.875 -3.16 1 92.12 175 LEU A CA 1
ATOM 1376 C C . LEU A 1 175 ? 2.002 -19.344 -2.834 1 92.12 175 LEU A C 1
ATOM 1378 O O . LEU A 1 175 ? 2.104 -20.188 -3.738 1 92.12 175 LEU A O 1
ATOM 1382 N N . LYS A 1 176 ? 1.985 -19.656 -1.577 1 92.62 176 LYS A N 1
ATOM 1383 C CA . LYS A 1 176 ? 2.025 -21.047 -1.16 1 92.62 176 LYS A CA 1
ATOM 1384 C C . LYS A 1 176 ? 0.799 -21.812 -1.661 1 92.62 176 LYS A C 1
ATOM 1386 O O . LYS A 1 176 ? 0.901 -22.969 -2.055 1 92.62 176 LYS A O 1
ATOM 1391 N N . HIS A 1 177 ? -0.294 -21.188 -1.588 1 90.75 177 HIS A N 1
ATOM 1392 C CA . HIS A 1 177 ? -1.521 -21.781 -2.094 1 90.75 177 HIS A CA 1
ATOM 1393 C C . HIS A 1 177 ? -1.416 -22.078 -3.586 1 90.75 177 HIS A C 1
ATOM 1395 O O . HIS A 1 177 ? -1.867 -23.125 -4.051 1 90.75 177 HIS A O 1
ATOM 1401 N N . ILE A 1 178 ? -0.907 -21.156 -4.266 1 88.69 178 ILE A N 1
ATOM 1402 C CA . ILE A 1 178 ? -0.713 -21.359 -5.695 1 88.69 178 ILE A CA 1
ATOM 1403 C C . ILE A 1 178 ? 0.158 -22.594 -5.934 1 88.69 178 ILE A C 1
ATOM 1405 O O . ILE A 1 178 ? -0.151 -23.422 -6.789 1 88.69 178 ILE A O 1
ATOM 1409 N N . GLU A 1 179 ? 1.221 -22.734 -5.191 1 89.75 179 GLU A N 1
ATOM 1410 C CA . GLU A 1 179 ? 2.125 -23.875 -5.293 1 89.75 179 GLU A CA 1
ATOM 1411 C C . GLU A 1 179 ? 1.388 -25.188 -5.055 1 89.75 179 GLU A C 1
ATOM 1413 O O . GLU A 1 179 ? 1.516 -26.125 -5.836 1 89.75 179 GLU A O 1
ATOM 1418 N N . ILE A 1 180 ? 0.62 -25.25 -4.02 1 90.81 180 ILE A N 1
ATOM 1419 C CA . ILE A 1 180 ? -0.082 -26.469 -3.623 1 90.81 180 ILE A CA 1
ATOM 1420 C C . ILE A 1 180 ? -1.146 -26.812 -4.664 1 90.81 180 ILE A C 1
ATOM 1422 O O . ILE A 1 180 ? -1.329 -27.984 -5.012 1 90.81 180 ILE A O 1
ATOM 1426 N N . LEU A 1 181 ? -1.786 -25.844 -5.129 1 87.94 181 LEU A N 1
ATOM 1427 C CA . LEU A 1 181 ? -2.824 -26.062 -6.133 1 87.94 181 LEU A CA 1
ATOM 1428 C C . LEU A 1 181 ? -2.2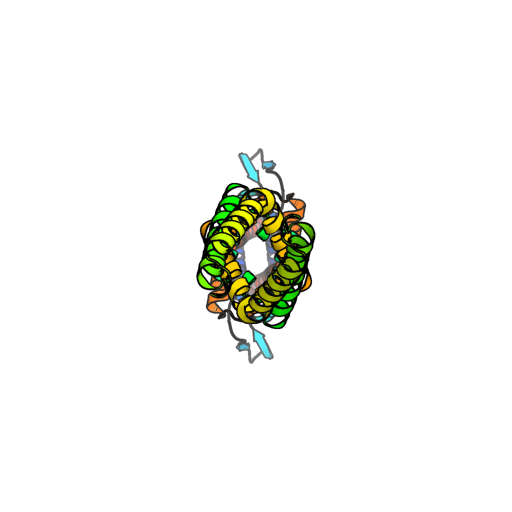38 -26.672 -7.402 1 87.94 181 LEU A C 1
ATOM 1430 O O . LEU A 1 181 ? -2.902 -27.453 -8.086 1 87.94 181 LEU A O 1
ATOM 1434 N N . GLY A 1 182 ? -1.011 -26.281 -7.703 1 83.94 182 GLY A N 1
ATOM 1435 C CA . GLY A 1 182 ? -0.335 -26.906 -8.828 1 83.94 182 GLY A CA 1
ATOM 1436 C C . GLY A 1 182 ? -0.188 -28.406 -8.672 1 83.94 182 GLY A C 1
ATOM 1437 O O . GLY A 1 182 ? -0.364 -29.156 -9.633 1 83.94 182 GLY A O 1
ATOM 1438 N N . GLY A 1 183 ? 0.103 -28.844 -7.52 1 86.81 183 GLY A N 1
ATOM 1439 C CA . GLY A 1 183 ? 0.196 -30.281 -7.242 1 86.81 183 GLY A CA 1
ATOM 1440 C C . GLY A 1 183 ? -1.14 -30.984 -7.332 1 86.81 183 GLY A C 1
ATOM 1441 O O . GLY A 1 183 ? -1.244 -32.031 -7.953 1 86.81 183 GLY A O 1
ATOM 1442 N N . VAL A 1 184 ? -2.139 -30.422 -6.742 1 88.31 184 VAL A N 1
ATOM 1443 C CA . VAL A 1 184 ? -3.473 -31 -6.711 1 88.31 184 VAL A CA 1
ATOM 1444 C C . VAL A 1 184 ? -4.027 -31.109 -8.125 1 88.31 184 VAL A C 1
ATOM 1446 O O . VAL A 1 184 ? -4.512 -32.156 -8.539 1 88.31 184 VAL A O 1
ATOM 1449 N N . LEU A 1 185 ? -3.92 -30 -8.836 1 83.25 185 LEU A N 1
ATOM 1450 C CA . LEU A 1 185 ? -4.441 -29.984 -10.195 1 83.25 185 LEU A CA 1
ATOM 1451 C C . LEU A 1 185 ? -3.635 -30.922 -11.094 1 83.25 185 LEU A C 1
ATOM 1453 O O . LEU A 1 185 ? -4.195 -31.578 -11.969 1 83.25 185 LEU A O 1
ATOM 1457 N N . GLY A 1 186 ? -2.305 -30.938 -10.93 1 80.75 186 GLY A N 1
ATOM 1458 C CA . GLY A 1 186 ? -1.475 -31.875 -11.664 1 80.75 186 GLY A CA 1
ATOM 1459 C C . GLY A 1 186 ? -1.866 -33.312 -11.422 1 80.75 186 GLY A C 1
ATOM 1460 O O . GLY A 1 186 ? -1.852 -34.125 -12.352 1 80.75 186 GLY A O 1
ATOM 1461 N N . PHE A 1 187 ? -2.215 -33.656 -10.195 1 87.31 187 PHE A N 1
ATOM 1462 C CA . PHE A 1 187 ? -2.668 -35 -9.852 1 87.31 187 PHE A CA 1
ATOM 1463 C C . PHE A 1 187 ? -3.939 -35.344 -10.609 1 87.31 187 PHE A C 1
ATOM 1465 O O . PHE A 1 187 ? -4.039 -36.438 -11.188 1 87.31 187 PHE A O 1
ATOM 1472 N N . VAL A 1 188 ? -4.887 -34.5 -10.562 1 85.25 188 VAL A N 1
ATOM 1473 C CA . VAL A 1 188 ? -6.18 -34.688 -11.203 1 85.25 188 VAL A CA 1
ATOM 1474 C C . VAL A 1 188 ? -5.988 -34.875 -12.703 1 85.25 188 VAL A C 1
ATOM 1476 O O . VAL A 1 188 ? -6.57 -35.781 -13.312 1 85.25 188 VAL A O 1
ATOM 1479 N N . ILE A 1 189 ? -5.16 -34 -13.258 1 78.94 189 ILE A N 1
ATOM 1480 C CA . ILE A 1 189 ? -4.914 -34.062 -14.695 1 78.94 189 ILE A CA 1
ATOM 1481 C C . ILE A 1 189 ? -4.191 -35.375 -15.031 1 78.94 189 ILE A C 1
ATOM 1483 O O . ILE A 1 189 ? -4.492 -36.031 -16.047 1 78.94 189 ILE A O 1
ATOM 1487 N N . GLY A 1 190 ? -3.195 -35.844 -14.25 1 77.62 190 GLY A N 1
ATOM 1488 C CA . GLY A 1 190 ? -2.527 -37.125 -14.445 1 77.62 190 GLY A CA 1
ATOM 1489 C C . GLY A 1 190 ? -3.479 -38.312 -14.391 1 77.62 190 GLY A C 1
ATOM 1490 O O . GLY A 1 190 ? -3.352 -39.25 -15.18 1 77.62 190 GLY A O 1
ATOM 1491 N N . LEU A 1 191 ? -4.473 -38.281 -13.438 1 84.62 191 LEU A N 1
ATOM 1492 C CA . LEU A 1 191 ? -5.492 -39.312 -13.328 1 84.62 191 LEU A CA 1
ATOM 1493 C C . LEU A 1 191 ? -6.32 -39.406 -14.609 1 84.62 191 LEU A C 1
ATOM 1495 O O . LEU A 1 191 ? -6.562 -40.5 -15.125 1 84.62 191 LEU A O 1
ATOM 1499 N N . LEU A 1 192 ? -6.707 -38.25 -15.062 1 79.56 192 LEU A N 1
ATOM 1500 C CA . LEU A 1 192 ? -7.5 -38.188 -16.281 1 79.56 192 LEU A CA 1
ATOM 1501 C C . LEU A 1 192 ? -6.703 -38.719 -17.484 1 79.56 192 LEU A C 1
ATOM 1503 O O . LEU A 1 192 ? -7.242 -39.406 -18.328 1 79.56 192 LEU A O 1
ATOM 1507 N N . GLN A 1 193 ? -5.465 -38.281 -17.547 1 73.38 193 GLN A N 1
ATOM 1508 C CA . GLN A 1 193 ? -4.586 -38.75 -18.609 1 73.38 193 GLN A CA 1
ATOM 1509 C C . GLN A 1 193 ? -4.441 -40.281 -18.594 1 73.38 193 GLN A C 1
ATOM 1511 O O . GLN A 1 193 ? -4.461 -40.906 -19.641 1 73.38 193 GLN A O 1
ATOM 1516 N N . GLY A 1 194 ? -4.23 -40.875 -17.484 1 74.62 194 GLY A N 1
ATOM 1517 C CA . GLY A 1 194 ? -4.16 -42.344 -17.344 1 74.62 194 GLY A CA 1
ATOM 1518 C C . GLY A 1 194 ? -5.426 -43.031 -17.812 1 74.62 194 GLY A C 1
ATOM 1519 O O . GLY A 1 194 ? -5.359 -44.062 -18.484 1 74.62 194 GLY A O 1
ATOM 1520 N N . LEU A 1 195 ? -6.559 -42.469 -17.438 1 79.38 195 LEU A N 1
ATOM 1521 C CA . LEU A 1 195 ? -7.844 -43.031 -17.828 1 79.38 195 LEU A CA 1
ATOM 1522 C C . LEU A 1 195 ? -8.016 -43 -19.344 1 79.38 195 LEU A C 1
ATOM 1524 O O . LEU A 1 195 ? -8.539 -43.969 -19.938 1 79.38 195 LEU A O 1
ATOM 1528 N N . ILE A 1 196 ? -7.617 -41.969 -19.938 1 74.94 196 ILE A N 1
ATOM 1529 C CA . ILE A 1 196 ? -7.715 -41.812 -21.391 1 74.94 196 ILE A CA 1
ATOM 1530 C C . ILE A 1 196 ? -6.816 -42.812 -22.078 1 74.94 196 ILE A C 1
ATOM 1532 O O . ILE A 1 196 ? -7.211 -43.438 -23.078 1 74.94 196 ILE A O 1
ATOM 1536 N N . ILE A 1 197 ? -5.617 -43.094 -21.625 1 71.69 197 ILE A N 1
ATOM 1537 C CA . ILE A 1 197 ? -4.664 -44.031 -22.219 1 71.69 197 ILE A CA 1
ATOM 1538 C C . ILE A 1 197 ? -5.207 -45.438 -22.141 1 71.69 197 ILE A C 1
ATOM 1540 O O . ILE A 1 197 ? -5.051 -46.219 -23.094 1 71.69 197 ILE A O 1
ATOM 1544 N N . ILE A 1 198 ? -5.871 -45.781 -21.062 1 73.75 198 ILE A N 1
ATOM 1545 C CA . ILE A 1 198 ? -6.441 -47.125 -20.922 1 73.75 198 ILE A CA 1
ATOM 1546 C C . ILE A 1 198 ? -7.578 -47.312 -21.922 1 73.75 198 ILE A C 1
ATOM 1548 O O . ILE A 1 198 ? -7.762 -48.406 -22.453 1 73.75 198 ILE A O 1
ATOM 1552 N N . LEU A 1 199 ? -8.18 -46.25 -22.172 1 70.62 199 LEU A N 1
ATOM 1553 C CA . LEU A 1 199 ? -9.32 -46.312 -23.078 1 70.62 199 LEU A CA 1
ATOM 1554 C C . LEU A 1 199 ? -8.844 -46.375 -24.531 1 70.62 199 LEU A C 1
ATOM 1556 O O . LEU A 1 199 ? -9.602 -46.781 -25.422 1 70.62 199 LEU A O 1
ATOM 1560 N N . LEU A 1 200 ? -7.746 -45.875 -24.797 1 63.56 200 LEU A N 1
ATOM 1561 C CA . LEU A 1 200 ? -7.199 -45.969 -26.156 1 63.56 200 LEU A CA 1
ATOM 1562 C C . LEU A 1 200 ? -6.441 -47.281 -26.359 1 63.56 200 LEU A C 1
ATOM 1564 O O . LEU A 1 200 ? -6.508 -47.875 -27.438 1 63.56 200 LEU A O 1
ATOM 1568 N N . MET B 1 1 ? 7.906 -46.25 -29.406 1 57.25 1 MET B N 1
ATOM 1569 C CA . MET B 1 1 ? 7.246 -45 -29 1 57.25 1 MET B CA 1
ATOM 1570 C C . MET B 1 1 ? 7.816 -43.812 -29.75 1 57.25 1 MET B C 1
ATOM 1572 O O . MET B 1 1 ? 9.023 -43.562 -29.719 1 57.25 1 MET B O 1
ATOM 1576 N N . ASN B 1 2 ? 7.133 -43.156 -30.781 1 77.44 2 ASN B N 1
ATOM 1577 C CA . ASN B 1 2 ? 7.5 -42.312 -31.891 1 77.44 2 ASN B CA 1
ATOM 1578 C C . ASN B 1 2 ? 7.551 -40.844 -31.469 1 77.44 2 ASN B C 1
ATOM 1580 O O . ASN B 1 2 ? 7.121 -40.469 -30.375 1 77.44 2 ASN B O 1
ATOM 1584 N N . LEU B 1 3 ? 8.406 -40.062 -32.156 1 81.75 3 LEU B N 1
ATOM 1585 C CA . LEU B 1 3 ? 8.547 -38.625 -32.031 1 81.75 3 LEU B CA 1
ATOM 1586 C C . LEU B 1 3 ? 7.188 -37.969 -31.859 1 81.75 3 LEU B C 1
ATOM 1588 O O . LEU B 1 3 ? 7.059 -37 -31.109 1 81.75 3 LEU B O 1
ATOM 1592 N N . LEU B 1 4 ? 6.23 -38.656 -32.375 1 84 4 LEU B N 1
ATOM 1593 C CA . LEU B 1 4 ? 4.875 -38.125 -32.312 1 84 4 LEU B CA 1
ATOM 1594 C C . LEU B 1 4 ? 4.32 -38.219 -30.891 1 84 4 LEU B C 1
ATOM 1596 O O . LEU B 1 4 ? 3.635 -37.312 -30.406 1 84 4 LEU B O 1
ATOM 1600 N N . THR B 1 5 ? 4.633 -39.344 -30.281 1 81.38 5 THR B N 1
ATOM 1601 C CA . THR B 1 5 ? 4.168 -39.562 -28.922 1 81.38 5 THR B CA 1
ATOM 1602 C C . THR B 1 5 ? 4.809 -38.562 -27.953 1 81.38 5 THR B C 1
ATOM 1604 O O . THR B 1 5 ? 4.141 -38.062 -27.062 1 81.38 5 THR B O 1
ATOM 1607 N N . ILE B 1 6 ? 6.062 -38.188 -28.125 1 82.44 6 ILE B N 1
ATOM 1608 C CA . ILE B 1 6 ? 6.785 -37.25 -27.312 1 82.44 6 ILE B CA 1
ATOM 1609 C C . ILE B 1 6 ? 6.164 -35.844 -27.453 1 82.44 6 ILE B C 1
ATOM 1611 O O . ILE B 1 6 ? 5.938 -35.156 -26.469 1 82.44 6 ILE B O 1
ATOM 1615 N N . PHE B 1 7 ? 5.824 -35.469 -28.625 1 87.31 7 PHE B N 1
ATOM 1616 C CA . PHE B 1 7 ? 5.254 -34.156 -28.906 1 87.31 7 PHE B CA 1
ATOM 1617 C C . PHE B 1 7 ? 3.857 -34.062 -28.312 1 87.31 7 PHE B C 1
ATOM 1619 O O . PHE B 1 7 ? 3.479 -33 -27.812 1 87.31 7 PHE B O 1
ATOM 1626 N N . ILE B 1 8 ? 3.156 -35.125 -28.422 1 84.25 8 ILE B N 1
ATOM 1627 C CA . ILE B 1 8 ? 1.807 -35.125 -27.875 1 84.25 8 ILE B CA 1
ATOM 1628 C C . ILE B 1 8 ? 1.869 -34.969 -26.344 1 84.25 8 ILE B C 1
ATOM 1630 O O . ILE B 1 8 ? 1.114 -34.188 -25.766 1 84.25 8 ILE B O 1
ATOM 1634 N N . LEU B 1 9 ? 2.818 -35.656 -25.734 1 77.75 9 LEU B N 1
ATOM 1635 C CA . LEU B 1 9 ? 2.975 -35.562 -24.297 1 77.75 9 LEU B CA 1
ATOM 1636 C C . LEU B 1 9 ? 3.416 -34.188 -23.875 1 77.75 9 LEU B C 1
ATOM 1638 O O . LEU B 1 9 ? 2.941 -33.656 -22.859 1 77.75 9 LEU B O 1
ATOM 1642 N N . ALA B 1 10 ? 4.254 -33.594 -24.672 1 84.44 10 ALA B N 1
ATOM 1643 C CA . ALA B 1 10 ? 4.734 -32.25 -24.406 1 84.44 10 ALA B CA 1
ATOM 1644 C C . ALA B 1 10 ? 3.602 -31.234 -24.516 1 84.44 10 ALA B C 1
ATOM 1646 O O . ALA B 1 10 ? 3.465 -30.344 -23.656 1 84.44 10 ALA B O 1
ATOM 1647 N N . THR B 1 11 ? 2.762 -31.359 -25.516 1 88.56 11 THR B N 1
ATOM 1648 C CA . THR B 1 11 ? 1.661 -30.438 -25.75 1 88.56 11 THR B CA 1
ATOM 1649 C C . THR B 1 11 ? 0.593 -30.578 -24.672 1 88.56 11 THR B C 1
ATOM 1651 O O . THR B 1 11 ? 0.047 -29.578 -24.188 1 88.56 11 THR B O 1
ATOM 1654 N N . ILE B 1 12 ? 0.345 -31.766 -24.266 1 80.81 12 ILE B N 1
ATOM 1655 C CA . ILE B 1 12 ? -0.627 -32 -23.203 1 80.81 12 ILE B CA 1
ATOM 1656 C C . ILE B 1 12 ? -0.114 -31.438 -21.875 1 80.81 12 ILE B C 1
ATOM 1658 O O . ILE B 1 12 ? -0.87 -30.812 -21.125 1 80.81 12 ILE B O 1
ATOM 1662 N N . GLY B 1 13 ? 1.169 -31.703 -21.609 1 79.25 13 GLY B N 1
ATOM 1663 C CA . GLY B 1 13 ? 1.775 -31.141 -20.422 1 79.25 13 GLY B CA 1
ATOM 1664 C C . GLY B 1 13 ? 1.679 -29.625 -20.375 1 79.25 13 GLY B C 1
ATOM 1665 O O . GLY B 1 13 ? 1.359 -29.047 -19.328 1 79.25 13 GLY B O 1
ATOM 1666 N N . ALA B 1 14 ? 1.894 -29 -21.484 1 86.88 14 ALA B N 1
ATOM 1667 C CA . ALA B 1 14 ? 1.801 -27.547 -21.578 1 86.88 14 ALA B CA 1
ATOM 1668 C C . ALA B 1 14 ? 0.38 -27.078 -21.297 1 86.88 14 ALA B C 1
ATOM 1670 O O . ALA B 1 14 ? 0.183 -26.078 -20.594 1 86.88 14 ALA B O 1
ATOM 1671 N N . LEU B 1 15 ? -0.531 -27.703 -21.859 1 85.38 15 LEU B N 1
ATOM 1672 C CA . LEU B 1 15 ? -1.934 -27.344 -21.688 1 85.38 15 LEU B CA 1
ATOM 1673 C C . LEU B 1 15 ? -2.367 -27.5 -20.234 1 85.38 15 LEU B C 1
ATOM 1675 O O . LEU B 1 15 ? -3.033 -26.625 -19.688 1 85.38 15 LEU B O 1
ATOM 1679 N N . ILE B 1 16 ? -1.971 -28.594 -19.656 1 77.88 16 ILE B N 1
ATOM 1680 C CA . ILE B 1 16 ? -2.332 -28.844 -18.266 1 77.88 16 ILE B CA 1
ATOM 1681 C C . ILE B 1 16 ? -1.713 -27.781 -17.359 1 77.88 16 ILE B C 1
ATOM 1683 O O . ILE B 1 16 ? -2.396 -27.203 -16.516 1 77.88 16 ILE B O 1
ATOM 1687 N N . GLY B 1 17 ? -0.404 -27.594 -17.594 1 80.19 17 GLY B N 1
ATOM 1688 C CA . GLY B 1 17 ? 0.274 -26.594 -16.781 1 80.19 17 GLY B CA 1
ATOM 1689 C C . GLY B 1 17 ? -0.359 -25.219 -16.891 1 80.19 17 GLY B C 1
ATOM 1690 O O . GLY B 1 17 ? -0.557 -24.547 -15.875 1 80.19 17 GLY B O 1
ATOM 1691 N N . TRP B 1 18 ? -0.703 -24.797 -18.047 1 87.44 18 TRP B N 1
ATOM 1692 C CA . TRP B 1 18 ? -1.299 -23.484 -18.297 1 87.44 18 TRP B CA 1
ATOM 1693 C C . TRP B 1 18 ? -2.686 -23.391 -17.672 1 87.44 18 TRP B C 1
ATOM 1695 O O . TRP B 1 18 ? -2.992 -22.422 -16.969 1 87.44 18 TRP B O 1
ATOM 1705 N N . VAL B 1 19 ? -3.453 -24.359 -17.891 1 85.12 19 VAL B N 1
ATOM 1706 C CA . VAL B 1 19 ? -4.824 -24.359 -17.391 1 85.12 19 VAL B CA 1
ATOM 1707 C C . VAL B 1 19 ? -4.816 -24.422 -15.859 1 85.12 19 VAL B C 1
ATOM 1709 O O . VAL B 1 19 ? -5.609 -23.734 -15.203 1 85.12 19 VAL B O 1
ATOM 1712 N N . THR B 1 20 ? -3.951 -25.25 -15.328 1 80.06 20 THR B N 1
ATOM 1713 C CA . THR B 1 20 ? -3.852 -25.359 -13.875 1 80.06 20 THR B CA 1
ATOM 1714 C C . THR B 1 20 ? -3.514 -24.016 -13.25 1 80.06 20 THR B C 1
ATOM 1716 O O . THR B 1 20 ? -4.137 -23.609 -12.266 1 80.06 20 THR B O 1
ATOM 1719 N N . ASN B 1 21 ? -2.506 -23.391 -13.875 1 86.19 21 ASN B N 1
ATOM 1720 C CA . ASN B 1 21 ? -2.111 -22.094 -13.328 1 86.19 21 ASN B CA 1
ATOM 1721 C C . ASN B 1 21 ? -3.207 -21.047 -13.523 1 86.19 21 ASN B C 1
ATOM 1723 O O . ASN B 1 21 ? -3.408 -20.188 -12.664 1 86.19 21 ASN B O 1
ATOM 1727 N N . LEU B 1 22 ? -3.91 -21.062 -14.57 1 89.62 22 LEU B N 1
ATOM 1728 C CA . LEU B 1 22 ? -5.043 -20.172 -14.812 1 89.62 22 LEU B CA 1
ATOM 1729 C C . LEU B 1 22 ? -6.117 -20.359 -13.75 1 89.62 22 LEU B C 1
ATOM 1731 O O . LEU B 1 22 ? -6.641 -19.375 -13.211 1 89.62 22 LEU B O 1
ATOM 1735 N N . LEU B 1 23 ? -6.414 -21.547 -13.477 1 87.81 23 LEU B N 1
ATOM 1736 C CA . LEU B 1 23 ? -7.426 -21.859 -12.477 1 87.81 23 LEU B CA 1
ATOM 1737 C C . LEU B 1 23 ? -6.949 -21.469 -11.078 1 87.81 23 LEU B C 1
ATOM 1739 O O . LEU B 1 23 ? -7.742 -21.031 -10.25 1 87.81 23 LEU B O 1
ATOM 1743 N N . ALA B 1 24 ? -5.676 -21.75 -10.844 1 86.56 24 ALA B N 1
ATOM 1744 C CA . ALA B 1 24 ? -5.109 -21.406 -9.547 1 86.56 24 ALA B CA 1
ATOM 1745 C C . ALA B 1 24 ? -5.238 -19.906 -9.273 1 86.56 24 ALA B C 1
ATOM 1747 O O . ALA B 1 24 ? -5.594 -19.5 -8.164 1 86.56 24 ALA B O 1
ATOM 1748 N N . VAL B 1 25 ? -4.945 -19.125 -10.258 1 90.75 25 VAL B N 1
ATOM 1749 C CA . VAL B 1 25 ? -5.043 -17.688 -10.133 1 90.75 25 VAL B CA 1
ATOM 1750 C C . VAL B 1 25 ? -6.5 -17.266 -9.945 1 90.75 25 VAL B C 1
ATOM 1752 O O . VAL B 1 25 ? -6.809 -16.406 -9.125 1 90.75 25 VAL B O 1
ATOM 1755 N N . LYS B 1 26 ? -7.352 -17.875 -10.664 1 92.19 26 LYS B N 1
ATOM 1756 C CA . LYS B 1 26 ? -8.773 -17.594 -10.547 1 92.19 26 LYS B CA 1
ATOM 1757 C C . LYS B 1 26 ? -9.297 -17.922 -9.148 1 92.19 26 LYS B C 1
ATOM 1759 O O . LYS B 1 26 ? -10.109 -17.188 -8.594 1 92.19 26 LYS B O 1
ATOM 1764 N N . LEU B 1 27 ? -8.859 -18.938 -8.562 1 91.19 27 LEU B N 1
ATOM 1765 C CA . LEU B 1 27 ? -9.328 -19.422 -7.266 1 91.19 27 LEU B CA 1
ATOM 1766 C C . LEU B 1 27 ? -8.75 -18.578 -6.133 1 91.19 27 LEU B C 1
ATOM 1768 O O . LEU B 1 27 ? -9.219 -18.672 -4.992 1 91.19 27 LEU B O 1
ATOM 1772 N N . LEU B 1 28 ? -7.82 -17.797 -6.477 1 92.38 28 LEU B N 1
ATOM 1773 C CA . LEU B 1 28 ? -7.332 -16.844 -5.488 1 92.38 28 LEU B CA 1
ATOM 1774 C C . LEU B 1 28 ? -8.414 -15.82 -5.137 1 92.38 28 LEU B C 1
ATOM 1776 O O . LEU B 1 28 ? -8.453 -15.32 -4.012 1 92.38 28 LEU B O 1
ATOM 1780 N N . PHE B 1 29 ? -9.203 -15.578 -6.09 1 94.69 29 PHE B N 1
ATOM 1781 C CA . PHE B 1 29 ? -10.125 -14.461 -5.906 1 94.69 29 PHE B CA 1
ATOM 1782 C C . PHE B 1 29 ? -11.57 -14.953 -5.871 1 94.69 29 PHE B C 1
ATOM 1784 O O . PHE B 1 29 ? -12.406 -14.367 -5.184 1 94.69 29 PHE B O 1
ATOM 1791 N N . ARG B 1 30 ? -11.867 -15.992 -6.57 1 94.19 30 ARG B N 1
ATOM 1792 C CA . ARG B 1 30 ? -13.25 -16.453 -6.734 1 94.19 30 ARG B CA 1
ATOM 1793 C C . ARG B 1 30 ? -13.414 -17.875 -6.242 1 94.19 30 ARG B C 1
ATOM 1795 O O . ARG B 1 30 ? -12.484 -18.688 -6.32 1 94.19 30 ARG B O 1
ATOM 1802 N N . PRO B 1 31 ? -14.5 -18.266 -5.773 1 93.31 31 PRO B N 1
ATOM 1803 C CA . PRO B 1 31 ? -15.703 -17.453 -5.57 1 93.31 31 PRO B CA 1
ATOM 1804 C C . PRO B 1 31 ? -15.578 -16.484 -4.395 1 93.31 31 PRO B C 1
ATOM 1806 O O . PRO B 1 31 ? -14.836 -16.766 -3.447 1 93.31 31 PRO B O 1
ATOM 1809 N N . PHE B 1 32 ? -16.328 -15.367 -4.488 1 94.44 32 PHE B N 1
ATOM 1810 C CA . PHE B 1 32 ? -16.281 -14.336 -3.457 1 94.44 32 PHE B CA 1
ATOM 1811 C C . PHE B 1 32 ? -16.844 -14.867 -2.139 1 94.44 32 PHE B C 1
ATOM 1813 O O . PHE B 1 32 ? -16.25 -14.641 -1.077 1 94.44 32 PHE B O 1
ATOM 1820 N N . GLU B 1 33 ? -17.922 -15.586 -2.279 1 92.94 33 GLU B N 1
ATOM 1821 C CA . GLU B 1 33 ? -18.547 -16.219 -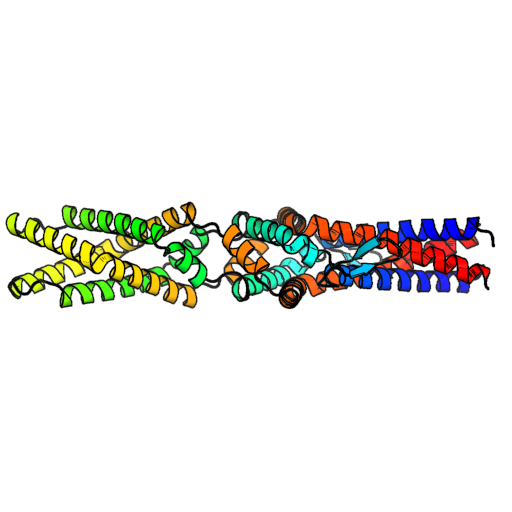1.122 1 92.94 33 GLU B CA 1
ATOM 1822 C C . GLU B 1 33 ? -18.312 -17.719 -1.121 1 92.94 33 GLU B C 1
ATOM 1824 O O . GLU B 1 33 ? -18.172 -18.344 -2.182 1 92.94 33 GLU B O 1
ATOM 1829 N N . PRO B 1 34 ? -18.266 -18.25 0.085 1 91.94 34 PRO B N 1
ATOM 1830 C CA . PRO B 1 34 ? -18.031 -19.703 0.174 1 91.94 34 PRO B CA 1
ATOM 1831 C C . PRO B 1 34 ? -19.125 -20.516 -0.492 1 91.94 34 PRO B C 1
ATOM 1833 O O . PRO B 1 34 ? -20.312 -20.219 -0.334 1 91.94 34 PRO B O 1
ATOM 1836 N N . ILE B 1 35 ? -18.703 -21.453 -1.259 1 91.88 35 ILE B N 1
ATOM 1837 C CA . ILE B 1 35 ? -19.625 -22.391 -1.889 1 91.88 35 ILE B CA 1
ATOM 1838 C C . ILE B 1 35 ? -19.406 -23.781 -1.299 1 91.88 35 ILE B C 1
ATOM 1840 O O . ILE B 1 35 ? -18.281 -24.297 -1.285 1 91.88 35 ILE B O 1
ATOM 1844 N N . LYS B 1 36 ? -20.531 -24.328 -0.668 1 88.44 36 LYS B N 1
ATOM 1845 C CA . LYS B 1 36 ? -20.469 -25.656 -0.061 1 88.44 36 LYS B CA 1
ATOM 1846 C C . LYS B 1 36 ? -20.516 -26.75 -1.124 1 88.44 36 LYS B C 1
ATOM 1848 O O . LYS B 1 36 ? -21.391 -26.734 -1.984 1 88.44 36 LYS B O 1
ATOM 1853 N N . ILE B 1 37 ? -19.391 -27.484 -1.251 1 85.12 37 ILE B N 1
ATOM 1854 C CA . ILE B 1 37 ? -19.406 -28.656 -2.117 1 85.12 37 ILE B CA 1
ATOM 1855 C C . ILE B 1 37 ? -19.969 -29.859 -1.362 1 85.12 37 ILE B C 1
ATOM 1857 O O . ILE B 1 37 ? -19.328 -30.375 -0.439 1 85.12 37 ILE B O 1
ATOM 1861 N N . PRO B 1 38 ? -21.109 -30.344 -1.673 1 84.19 38 PRO B N 1
ATOM 1862 C CA . PRO B 1 38 ? -21.844 -31.344 -0.91 1 84.19 38 PRO B CA 1
ATOM 1863 C C . PRO B 1 38 ? -21.094 -32.656 -0.798 1 84.19 38 PRO B C 1
ATOM 1865 O O . PRO B 1 38 ? -21.078 -33.281 0.267 1 84.19 38 PRO B O 1
ATOM 1868 N N . ILE B 1 39 ? -20.516 -33.094 -1.727 1 78 39 ILE B N 1
ATOM 1869 C CA . ILE B 1 39 ? -19.922 -34.406 -1.757 1 78 39 ILE B CA 1
ATOM 1870 C C . ILE B 1 39 ? -18.734 -34.469 -0.791 1 78 39 ILE B C 1
ATOM 1872 O O . ILE B 1 39 ? -18.562 -35.469 -0.069 1 78 39 ILE B O 1
ATOM 1876 N N . LEU B 1 40 ? -18.047 -33.375 -0.61 1 82.12 40 LEU B N 1
ATOM 1877 C CA . LEU B 1 40 ? -16.812 -33.406 0.172 1 82.12 40 LEU B CA 1
ATOM 1878 C C . LEU B 1 40 ? -16.984 -32.594 1.461 1 82.12 40 LEU B C 1
ATOM 1880 O O . LEU B 1 40 ? -16.094 -32.625 2.324 1 82.12 40 LEU B O 1
ATOM 1884 N N . ASN B 1 41 ? -18.078 -31.984 1.602 1 83.75 41 ASN B N 1
ATOM 1885 C CA . ASN B 1 41 ? -18.359 -31.141 2.758 1 83.75 41 ASN B CA 1
ATOM 1886 C C . ASN B 1 41 ? -17.297 -30.047 2.93 1 83.75 41 ASN B C 1
ATOM 1888 O O . ASN B 1 41 ? -16.797 -29.844 4.031 1 83.75 41 ASN B O 1
ATOM 1892 N N . ILE B 1 42 ? -16.781 -29.594 1.825 1 86.56 42 ILE B N 1
ATOM 1893 C CA . ILE B 1 42 ? -15.766 -28.547 1.88 1 86.56 42 ILE B CA 1
ATOM 1894 C C . ILE B 1 42 ? -16.328 -27.25 1.296 1 86.56 42 ILE B C 1
ATOM 1896 O O . ILE B 1 42 ? -17.188 -27.297 0.411 1 86.56 42 ILE B O 1
ATOM 1900 N N . ASN B 1 43 ? -15.969 -26.141 1.912 1 89.06 43 ASN B N 1
ATOM 1901 C CA . ASN B 1 43 ? -16.297 -24.828 1.376 1 89.06 43 ASN B CA 1
ATOM 1902 C C . ASN B 1 43 ? -15.156 -24.25 0.546 1 89.06 43 ASN B C 1
ATOM 1904 O O . ASN B 1 43 ? -14.016 -24.203 1.012 1 89.06 43 ASN B O 1
ATOM 1908 N N . VAL B 1 44 ? -15.477 -23.922 -0.617 1 89.56 44 VAL B N 1
ATOM 1909 C CA . VAL B 1 44 ? -14.477 -23.359 -1.515 1 89.56 44 VAL B CA 1
ATOM 1910 C C . VAL B 1 44 ? -14.695 -21.859 -1.649 1 89.56 44 VAL B C 1
ATOM 1912 O O . VAL B 1 44 ? -15.82 -21.406 -1.883 1 89.56 44 VAL B O 1
ATOM 1915 N N . GLN B 1 45 ? -13.711 -21.188 -1.398 1 92.5 45 GLN B N 1
ATOM 1916 C CA . GLN B 1 45 ? -13.719 -19.734 -1.551 1 92.5 45 GLN B CA 1
ATOM 1917 C C . GLN B 1 45 ? -12.367 -19.219 -2.025 1 92.5 45 GLN B C 1
ATOM 1919 O O . GLN B 1 45 ? -11.336 -19.859 -1.798 1 92.5 45 GLN B O 1
ATOM 1924 N N . GLY B 1 46 ? -12.508 -18.125 -2.713 1 93.69 46 GLY B N 1
ATOM 1925 C CA . GLY B 1 46 ? -11.25 -17.5 -3.053 1 93.69 46 GLY B CA 1
ATOM 1926 C C . GLY B 1 46 ? -10.375 -17.219 -1.844 1 93.69 46 GLY B C 1
ATOM 1927 O O . GLY B 1 46 ? -10.883 -16.859 -0.776 1 93.69 46 GLY B O 1
ATOM 1928 N N . LEU B 1 47 ? -9.18 -17.391 -2.021 1 93.19 47 LEU B N 1
ATOM 1929 C CA . LEU B 1 47 ? -8.258 -17.281 -0.9 1 93.19 47 LEU B CA 1
ATOM 1930 C C . LEU B 1 47 ? -8.195 -15.844 -0.393 1 93.19 47 LEU B C 1
ATOM 1932 O O . LEU B 1 47 ? -8.195 -15.602 0.817 1 93.19 47 LEU B O 1
ATOM 1936 N N . ILE B 1 48 ? -8.109 -14.867 -1.277 1 94.62 48 ILE B N 1
ATOM 1937 C CA . ILE B 1 48 ? -7.953 -13.469 -0.908 1 94.62 48 ILE B CA 1
ATOM 1938 C C . ILE B 1 48 ? -9.195 -12.984 -0.159 1 94.62 48 ILE B C 1
ATOM 1940 O O . ILE B 1 48 ? -9.094 -12.43 0.938 1 94.62 48 ILE B O 1
ATOM 1944 N N . PRO B 1 49 ? -10.359 -13.25 -0.713 1 94.5 49 PRO B N 1
ATOM 1945 C CA . PRO B 1 49 ? -11.555 -12.875 0.046 1 94.5 49 PRO B CA 1
ATOM 1946 C C . PRO B 1 49 ? -11.656 -13.602 1.387 1 94.5 49 PRO B C 1
ATOM 1948 O O . PRO B 1 49 ? -12.109 -13.016 2.375 1 94.5 49 PRO B O 1
ATOM 1951 N N . LYS B 1 50 ? -11.281 -14.797 1.43 1 93.81 50 LYS B N 1
ATOM 1952 C CA . LYS B 1 50 ? -11.344 -15.594 2.652 1 93.81 50 LYS B CA 1
ATOM 1953 C C . LYS B 1 50 ? -10.43 -15.016 3.729 1 93.81 50 LYS B C 1
ATOM 1955 O O . LYS B 1 50 ? -10.773 -15.023 4.914 1 93.81 50 LYS B O 1
ATOM 1960 N N . ARG B 1 51 ? -9.305 -14.562 3.322 1 94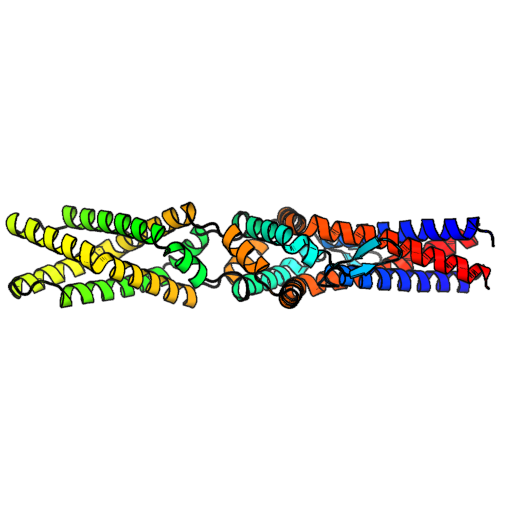.81 51 ARG B N 1
ATOM 1961 C CA . ARG B 1 51 ? -8.305 -14.086 4.266 1 94.81 51 ARG B CA 1
ATOM 1962 C C . ARG B 1 51 ? -8.164 -12.57 4.199 1 94.81 51 ARG B C 1
ATOM 1964 O O . ARG B 1 51 ? -7.086 -12.023 4.43 1 94.81 51 ARG B O 1
ATOM 1971 N N . ARG B 1 52 ? -9.125 -11.945 3.818 1 95.5 52 ARG B N 1
ATOM 1972 C CA . ARG B 1 52 ? -9.094 -10.508 3.566 1 95.5 52 ARG B CA 1
ATOM 1973 C C . ARG B 1 52 ? -8.539 -9.758 4.773 1 95.5 52 ARG B C 1
ATOM 1975 O O . ARG B 1 52 ? -7.707 -8.859 4.621 1 95.5 52 ARG B O 1
ATOM 1982 N N . ASN B 1 53 ? -8.961 -10.109 5.957 1 96.62 53 ASN B N 1
ATOM 1983 C CA . ASN B 1 53 ? -8.516 -9.414 7.156 1 96.62 53 ASN B CA 1
ATOM 1984 C C . ASN B 1 53 ? -7.016 -9.586 7.379 1 96.62 53 ASN B C 1
ATOM 1986 O O . ASN B 1 53 ? -6.324 -8.633 7.746 1 96.62 53 ASN B O 1
ATOM 1990 N N . GLU B 1 54 ? -6.535 -10.742 7.199 1 96.38 54 GLU B N 1
ATOM 1991 C CA . GLU B 1 54 ? -5.109 -11.016 7.355 1 96.38 54 GLU B CA 1
ATOM 1992 C C . GLU B 1 54 ? -4.285 -10.234 6.34 1 96.38 54 GLU B C 1
ATOM 1994 O O . GLU B 1 54 ? -3.227 -9.695 6.676 1 96.38 54 GLU B O 1
ATOM 1999 N N . VAL B 1 55 ? -4.766 -10.219 5.168 1 95.75 55 VAL B N 1
ATOM 2000 C CA . VAL B 1 55 ? -4.09 -9.492 4.098 1 95.75 55 VAL B CA 1
ATOM 2001 C C . VAL B 1 55 ? -4.066 -8 4.418 1 95.75 55 VAL B C 1
ATOM 2003 O O . VAL B 1 55 ? -3.037 -7.344 4.246 1 95.75 55 VAL B O 1
ATOM 2006 N N . ALA B 1 56 ? -5.203 -7.547 4.863 1 97 56 ALA B N 1
ATOM 2007 C CA . ALA B 1 56 ? -5.312 -6.133 5.227 1 97 56 ALA B CA 1
ATOM 2008 C C . ALA B 1 56 ? -4.297 -5.762 6.305 1 97 56 ALA B C 1
ATOM 2010 O O . ALA B 1 56 ? -3.629 -4.73 6.207 1 97 56 ALA B O 1
ATOM 2011 N N . VAL B 1 57 ? -4.207 -6.566 7.266 1 97 57 VAL B N 1
ATOM 2012 C CA . VAL B 1 57 ? -3.285 -6.336 8.375 1 97 57 VAL B CA 1
ATOM 2013 C C . VAL B 1 57 ? -1.849 -6.32 7.855 1 97 57 VAL B C 1
ATOM 2015 O O . VAL B 1 57 ? -1.066 -5.434 8.203 1 97 57 VAL B O 1
ATOM 2018 N N . SER B 1 58 ? -1.541 -7.234 7.051 1 95.88 58 SER B N 1
ATOM 2019 C CA . SER B 1 58 ? -0.186 -7.34 6.52 1 95.88 58 SER B CA 1
ATOM 2020 C C . SER B 1 58 ? 0.163 -6.137 5.648 1 95.88 58 SER B C 1
ATOM 2022 O O . SER B 1 58 ? 1.26 -5.586 5.758 1 95.88 58 SER B O 1
ATOM 2024 N N . ILE B 1 59 ? -0.755 -5.789 4.832 1 96.25 59 ILE B N 1
ATOM 2025 C CA . ILE B 1 59 ? -0.541 -4.633 3.967 1 96.25 59 ILE B CA 1
ATOM 2026 C C . ILE B 1 59 ? -0.377 -3.375 4.812 1 96.25 59 ILE B C 1
ATOM 2028 O O . ILE B 1 59 ? 0.542 -2.584 4.59 1 96.25 59 ILE B O 1
ATOM 2032 N N . GLY B 1 60 ? -1.316 -3.238 5.723 1 95.94 60 GLY B N 1
ATOM 2033 C CA . GLY B 1 60 ? -1.245 -2.084 6.602 1 95.94 60 GLY B CA 1
ATOM 2034 C C . GLY B 1 60 ? 0.081 -1.972 7.332 1 95.94 60 GLY B C 1
ATOM 2035 O O . GLY B 1 60 ? 0.703 -0.908 7.34 1 95.94 60 GLY B O 1
ATOM 2036 N N . LYS B 1 61 ? 0.5 -3 7.895 1 95.81 61 LYS B N 1
ATOM 2037 C CA . LYS B 1 61 ? 1.755 -3.023 8.641 1 95.81 61 LYS B CA 1
ATOM 2038 C C . LYS B 1 61 ? 2.941 -2.721 7.727 1 95.81 61 LYS B C 1
ATOM 2040 O O . LYS B 1 61 ? 3.855 -1.991 8.109 1 95.81 61 LYS B O 1
ATOM 2045 N N . THR B 1 62 ? 2.904 -3.229 6.641 1 95.12 62 THR B N 1
ATOM 2046 C CA . THR B 1 62 ? 3.99 -3.023 5.691 1 95.12 62 THR B CA 1
ATOM 2047 C C . THR B 1 62 ? 4.066 -1.561 5.262 1 95.12 62 THR B C 1
ATOM 2049 O O . THR B 1 62 ? 5.152 -0.98 5.207 1 95.12 62 THR B O 1
ATOM 2052 N N . ILE B 1 63 ? 2.984 -1.026 4.93 1 95 63 ILE B N 1
ATOM 2053 C CA . ILE B 1 63 ? 2.957 0.371 4.512 1 95 63 ILE B CA 1
ATOM 2054 C C . ILE B 1 63 ? 3.484 1.256 5.641 1 95 63 ILE B C 1
ATOM 2056 O O . ILE B 1 63 ? 4.332 2.123 5.414 1 95 63 ILE B O 1
ATOM 2060 N N . GLU B 1 64 ? 2.975 1.001 6.816 1 94.31 64 GLU B N 1
ATOM 2061 C CA . GLU B 1 64 ? 3.355 1.811 7.973 1 94.31 64 GLU B CA 1
ATOM 2062 C C . GLU B 1 64 ? 4.836 1.646 8.297 1 94.31 64 GLU B C 1
ATOM 2064 O O . GLU B 1 64 ? 5.523 2.625 8.594 1 94.31 64 GLU B O 1
ATOM 2069 N N . ASN B 1 65 ? 5.371 0.486 8.188 1 94.12 65 ASN B N 1
ATOM 2070 C CA . ASN B 1 65 ? 6.73 0.194 8.625 1 94.12 65 ASN B CA 1
ATOM 2071 C C . ASN B 1 65 ? 7.75 0.506 7.527 1 94.12 65 ASN B C 1
ATOM 2073 O O . ASN B 1 65 ? 8.883 0.885 7.82 1 94.12 65 ASN B O 1
ATOM 2077 N N . ASP B 1 66 ? 7.316 0.373 6.332 1 94.44 66 ASP B N 1
ATOM 2078 C CA . ASP B 1 66 ? 8.344 0.352 5.297 1 94.44 66 ASP B CA 1
ATOM 2079 C C . ASP B 1 66 ? 8.117 1.461 4.273 1 94.44 66 ASP B C 1
ATOM 2081 O O . ASP B 1 66 ? 9.047 1.856 3.561 1 94.44 66 ASP B O 1
ATOM 2085 N N . LEU B 1 67 ? 6.953 1.977 4.199 1 94.12 67 LEU B N 1
ATOM 2086 C CA . LEU B 1 67 ? 6.695 2.801 3.025 1 94.12 67 LEU B CA 1
ATOM 2087 C C . LEU B 1 67 ? 6.398 4.242 3.426 1 94.12 67 LEU B C 1
ATOM 2089 O O . LEU B 1 67 ? 6.91 5.18 2.814 1 94.12 67 LEU B O 1
ATOM 2093 N N . LEU B 1 68 ? 5.48 4.41 4.441 1 93.12 68 LEU B N 1
ATOM 2094 C CA . LEU B 1 68 ? 4.988 5.758 4.703 1 93.12 68 LEU B CA 1
ATOM 2095 C C . LEU B 1 68 ? 4.828 5.996 6.203 1 93.12 68 LEU B C 1
ATOM 2097 O O . LEU B 1 68 ? 4.328 5.125 6.922 1 93.12 68 LEU B O 1
ATOM 2101 N N . SER B 1 69 ? 5.27 7.141 6.66 1 91.06 69 SER B N 1
ATOM 2102 C CA . SER B 1 69 ? 5.055 7.59 8.031 1 91.06 69 SER B CA 1
ATOM 2103 C C . SER B 1 69 ? 4.465 8.992 8.062 1 91.06 69 SER B C 1
ATOM 2105 O O . SER B 1 69 ? 4.496 9.711 7.062 1 91.06 69 SER B O 1
ATOM 2107 N N . ILE B 1 70 ? 3.938 9.312 9.203 1 90 70 ILE B N 1
ATOM 2108 C CA . ILE B 1 70 ? 3.424 10.664 9.398 1 90 70 ILE B CA 1
ATOM 2109 C C . ILE B 1 70 ? 4.551 11.672 9.203 1 90 70 ILE B C 1
ATOM 2111 O O . ILE B 1 70 ? 4.34 12.734 8.609 1 90 70 ILE B O 1
ATOM 2115 N N . GLU B 1 71 ? 5.688 11.32 9.742 1 90.12 71 GLU B N 1
ATOM 2116 C CA . GLU B 1 71 ? 6.855 12.18 9.586 1 90.12 71 GLU B CA 1
ATOM 2117 C C . GLU B 1 71 ? 7.172 12.422 8.109 1 90.12 71 GLU B C 1
ATOM 2119 O O . GLU B 1 71 ? 7.516 13.539 7.715 1 90.12 71 GLU B O 1
ATOM 2124 N N . ASP B 1 72 ? 7.082 11.398 7.305 1 90.5 72 ASP B N 1
ATOM 2125 C CA . ASP B 1 72 ? 7.34 11.516 5.875 1 90.5 72 ASP B CA 1
ATOM 2126 C C . ASP B 1 72 ? 6.363 12.492 5.219 1 90.5 72 ASP B C 1
ATOM 2128 O O . ASP B 1 72 ? 6.766 13.32 4.398 1 90.5 72 ASP B O 1
ATOM 2132 N N . ILE B 1 73 ? 5.176 12.398 5.59 1 90.06 73 ILE B N 1
ATOM 2133 C CA . ILE B 1 73 ? 4.121 13.219 5.004 1 90.06 73 ILE B CA 1
ATOM 2134 C C . ILE B 1 73 ? 4.336 14.68 5.383 1 90.06 73 ILE B C 1
ATOM 2136 O O . ILE B 1 73 ? 4.32 15.562 4.52 1 90.06 73 ILE B O 1
ATOM 2140 N N . VAL B 1 74 ? 4.574 14.891 6.629 1 88.81 74 VAL B N 1
ATOM 2141 C CA . VAL B 1 74 ? 4.758 16.25 7.133 1 88.81 74 VAL B CA 1
ATOM 2142 C C . VAL B 1 74 ? 6.035 16.844 6.543 1 88.81 74 VAL B C 1
ATOM 2144 O O . VAL B 1 74 ? 6.074 18.031 6.203 1 88.81 74 VAL B O 1
ATOM 2147 N N . SER B 1 75 ? 7.051 16.047 6.512 1 89.06 75 SER B N 1
ATOM 2148 C CA . SER B 1 75 ? 8.305 16.516 5.926 1 89.06 75 SER B CA 1
ATOM 2149 C C . SER B 1 75 ? 8.102 16.969 4.484 1 89.06 75 SER B C 1
ATOM 2151 O O . SER B 1 75 ? 8.688 17.969 4.051 1 89.06 75 SER B O 1
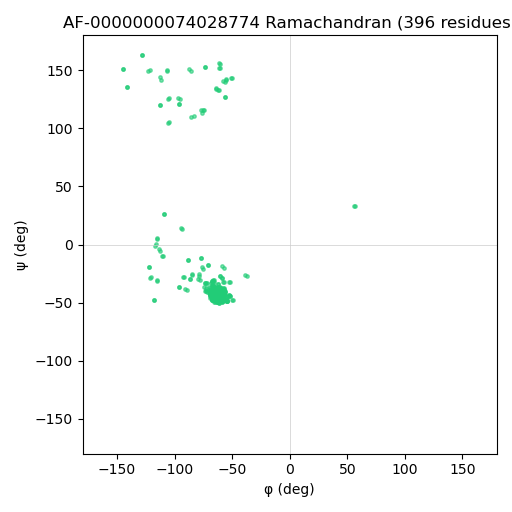ATOM 2153 N N . LYS B 1 76 ? 7.328 16.344 3.773 1 88.12 76 LYS B N 1
ATOM 2154 C CA . LYS B 1 76 ? 7.047 16.719 2.393 1 88.12 76 LYS B CA 1
ATOM 2155 C C . LYS B 1 76 ? 6.234 18 2.328 1 88.12 76 LYS B C 1
ATOM 2157 O O . LYS B 1 76 ? 6.422 18.828 1.421 1 88.12 76 LYS B O 1
ATOM 2162 N N . LEU B 1 77 ? 5.359 18.109 3.279 1 86.62 77 LEU B N 1
ATOM 2163 C CA . LEU B 1 77 ? 4.555 19.328 3.379 1 86.62 77 LEU B CA 1
ATOM 2164 C C . LEU B 1 77 ? 5.426 20.531 3.734 1 86.62 77 LEU B C 1
ATOM 2166 O O . LEU B 1 77 ? 5.125 21.656 3.334 1 86.62 77 LEU B O 1
ATOM 2170 N N . MET B 1 78 ? 6.434 20.266 4.457 1 86.44 78 MET B N 1
ATOM 2171 C CA . MET B 1 78 ? 7.258 21.344 4.996 1 86.44 78 MET B CA 1
ATOM 2172 C C . MET B 1 78 ? 8.445 21.641 4.078 1 86.44 78 MET B C 1
ATOM 2174 O O . MET B 1 78 ? 9.414 22.281 4.492 1 86.44 78 MET B O 1
ATOM 2178 N N . ASN B 1 79 ? 8.344 21.125 2.955 1 83.44 79 ASN B N 1
ATOM 2179 C CA . ASN B 1 79 ? 9.367 21.594 2.02 1 83.44 79 ASN B CA 1
ATOM 2180 C C . ASN B 1 79 ? 9.281 23.094 1.785 1 83.44 79 ASN B C 1
ATOM 2182 O O . ASN B 1 79 ? 8.281 23.719 2.117 1 83.44 79 ASN B O 1
ATOM 2186 N N . SER B 1 80 ? 10.352 23.797 1.366 1 71.06 80 SER B N 1
ATOM 2187 C CA . SER B 1 80 ? 10.516 25.234 1.344 1 71.06 80 SER B CA 1
ATOM 2188 C C . SER B 1 80 ? 9.328 25.922 0.679 1 71.06 80 SER B C 1
ATOM 2190 O O . SER B 1 80 ? 8.734 26.844 1.249 1 71.06 80 SER B O 1
ATOM 2192 N N . HIS B 1 81 ? 8.93 25.453 -0.434 1 77.75 81 HIS B N 1
ATOM 2193 C CA . HIS B 1 81 ? 7.852 26.094 -1.17 1 77.75 81 HIS B CA 1
ATOM 2194 C C . HIS B 1 81 ? 6.527 25.969 -0.427 1 77.75 81 HIS B C 1
ATOM 2196 O O . HIS B 1 81 ? 5.812 26.953 -0.241 1 77.75 81 HIS B O 1
ATOM 2202 N N . ASN B 1 82 ? 6.316 24.844 0.092 1 81.19 82 ASN B N 1
ATOM 2203 C CA . ASN B 1 82 ? 5.062 24.578 0.794 1 81.19 82 ASN B CA 1
ATOM 2204 C C . ASN B 1 82 ? 5.016 25.297 2.143 1 81.19 82 ASN B C 1
ATOM 2206 O O . ASN B 1 82 ? 3.973 25.812 2.541 1 81.19 82 ASN B O 1
ATOM 2210 N N . LYS B 1 83 ? 6.137 25.312 2.705 1 83.19 83 LYS B N 1
ATOM 2211 C CA . LYS B 1 83 ? 6.23 25.984 4.004 1 83.19 83 LYS B CA 1
ATOM 2212 C C . LYS B 1 83 ? 5.91 27.469 3.893 1 83.19 83 LYS B C 1
ATOM 2214 O O . LYS B 1 83 ? 5.176 28.016 4.719 1 83.19 83 LYS B O 1
ATOM 2219 N N . ASP B 1 84 ? 6.477 28.078 2.879 1 83.88 84 ASP B N 1
ATOM 2220 C CA . ASP B 1 84 ? 6.238 29.5 2.656 1 83.88 84 ASP B CA 1
ATOM 2221 C C . ASP B 1 84 ? 4.758 29.781 2.396 1 83.88 84 ASP B C 1
ATOM 2223 O O . ASP B 1 84 ? 4.211 30.766 2.889 1 83.88 84 ASP B O 1
ATOM 2227 N N . GLU B 1 85 ? 4.211 28.922 1.691 1 84 85 GLU B N 1
ATOM 2228 C CA . GLU B 1 85 ? 2.797 29.094 1.379 1 84 85 GLU B CA 1
ATOM 2229 C C . GLU B 1 85 ? 1.931 28.906 2.621 1 84 85 GLU B C 1
ATOM 2231 O O . GLU B 1 85 ? 0.976 29.656 2.84 1 84 85 GLU B O 1
ATOM 2236 N N . LEU B 1 86 ? 2.283 27.922 3.342 1 83.69 86 LEU B N 1
ATOM 2237 C CA . LEU B 1 86 ? 1.556 27.688 4.582 1 83.69 86 LEU B CA 1
ATOM 2238 C C . LEU B 1 86 ? 1.694 28.859 5.539 1 83.69 86 LEU B C 1
ATOM 2240 O O . LEU B 1 86 ? 0.73 29.234 6.207 1 83.69 86 LEU B O 1
ATOM 2244 N N . PHE B 1 87 ? 2.865 29.422 5.535 1 83.06 87 PHE B N 1
ATOM 2245 C CA . PHE B 1 87 ? 3.121 30.594 6.355 1 83.06 87 PHE B CA 1
ATOM 2246 C C . PHE B 1 87 ? 2.207 31.75 5.953 1 83.06 87 PHE B C 1
ATOM 2248 O O . PHE B 1 87 ? 1.625 32.406 6.812 1 83.06 87 PHE B O 1
ATOM 2255 N N . LEU B 1 88 ? 2.156 31.969 4.699 1 83.31 88 LEU B N 1
ATOM 2256 C CA . LEU B 1 88 ? 1.344 33.062 4.191 1 83.31 88 LEU B CA 1
ATOM 2257 C C . LEU B 1 88 ? -0.127 32.875 4.539 1 83.31 88 LEU B C 1
ATOM 2259 O O . LEU B 1 88 ? -0.821 33.812 4.91 1 83.31 88 LEU B O 1
ATOM 2263 N N . ILE B 1 89 ? -0.528 31.656 4.445 1 81.62 89 ILE B N 1
ATOM 2264 C CA . ILE B 1 89 ? -1.924 31.344 4.73 1 81.62 89 ILE B CA 1
ATOM 2265 C C . ILE B 1 89 ? -2.213 31.562 6.211 1 81.62 89 ILE B C 1
ATOM 2267 O O . ILE B 1 89 ? -3.207 32.219 6.566 1 81.62 89 ILE B O 1
ATOM 2271 N N . ILE B 1 90 ? -1.342 31.141 7.004 1 79.56 90 ILE B N 1
ATOM 2272 C CA . ILE B 1 90 ? -1.515 31.266 8.445 1 79.56 90 ILE B CA 1
ATOM 2273 C C . ILE B 1 90 ? -1.411 32.75 8.852 1 79.56 90 ILE B C 1
ATOM 2275 O O . ILE B 1 90 ? -2.203 33.219 9.664 1 79.56 90 ILE B O 1
ATOM 2279 N N . LYS B 1 91 ? -0.426 33.438 8.289 1 81.25 91 LYS B N 1
ATOM 2280 C CA . LYS B 1 91 ? -0.256 34.844 8.539 1 81.25 91 LYS B CA 1
ATOM 2281 C C . LYS B 1 91 ? -1.532 35.625 8.211 1 81.25 91 LYS B C 1
ATOM 2283 O O . LYS B 1 91 ? -1.985 36.469 9.008 1 81.25 91 LYS B O 1
ATOM 2288 N N . ASN B 1 92 ? -2.053 35.344 7.09 1 83 92 ASN B N 1
ATOM 2289 C CA . ASN B 1 92 ? -3.26 36.062 6.652 1 83 92 ASN B CA 1
ATOM 2290 C C . ASN B 1 92 ? -4.441 35.75 7.578 1 83 92 ASN B C 1
ATOM 2292 O O . ASN B 1 92 ? -5.234 36.656 7.875 1 83 92 ASN B O 1
ATOM 2296 N N . LYS B 1 93 ? -4.453 34.594 7.984 1 76.69 93 LYS B N 1
ATOM 2297 C CA . LYS B 1 93 ? -5.551 34.219 8.875 1 76.69 93 LYS B CA 1
ATOM 2298 C C . LYS B 1 93 ? -5.418 34.906 10.234 1 76.69 93 LYS B C 1
ATOM 2300 O O . LYS B 1 93 ? -6.41 35.375 10.797 1 76.69 93 LYS B O 1
ATOM 2305 N N . ILE B 1 94 ? -4.312 34.969 10.773 1 75.06 94 ILE B N 1
ATOM 2306 C CA . ILE B 1 94 ? -4.051 35.594 12.055 1 75.06 94 ILE B CA 1
ATOM 2307 C C . ILE B 1 94 ? -4.336 37.094 11.953 1 75.06 94 ILE B C 1
ATOM 2309 O O . ILE B 1 94 ? -4.969 37.688 12.844 1 75.06 94 ILE B O 1
ATOM 2313 N N . ASN B 1 95 ? -3.814 37.688 10.883 1 77.06 95 ASN B N 1
ATOM 2314 C CA . ASN B 1 95 ? -4.07 39.094 10.664 1 77.06 95 ASN B CA 1
ATOM 2315 C C . ASN B 1 95 ? -5.562 39.406 10.617 1 77.06 95 ASN B C 1
ATOM 2317 O O . ASN B 1 95 ? -6.016 40.406 11.148 1 77.06 95 ASN B O 1
ATOM 2321 N N . LYS B 1 96 ? -6.207 38.5 9.977 1 78.94 96 LYS B N 1
ATOM 2322 C CA . LYS B 1 96 ? -7.652 38.688 9.875 1 78.94 96 LYS B CA 1
ATOM 2323 C C . LYS B 1 96 ? -8.32 38.562 11.242 1 78.94 96 LYS B C 1
ATOM 2325 O O . LYS B 1 96 ? -9.203 39.375 11.57 1 78.94 96 LYS B O 1
ATOM 2330 N N . ILE B 1 97 ? -7.93 37.688 11.984 1 72.62 97 ILE B N 1
ATOM 2331 C CA . ILE B 1 97 ? -8.5 37.469 13.305 1 72.62 97 ILE B CA 1
ATOM 2332 C C . ILE B 1 97 ? -8.195 38.656 14.195 1 72.62 97 ILE B C 1
ATOM 2334 O O . ILE B 1 97 ? -9.07 39.156 14.922 1 72.62 97 ILE B O 1
ATOM 2338 N N . ILE B 1 98 ? -7.027 39.156 14.195 1 71.12 98 ILE B N 1
ATOM 2339 C CA . ILE B 1 98 ? -6.602 40.312 15 1 71.12 98 ILE B CA 1
ATOM 2340 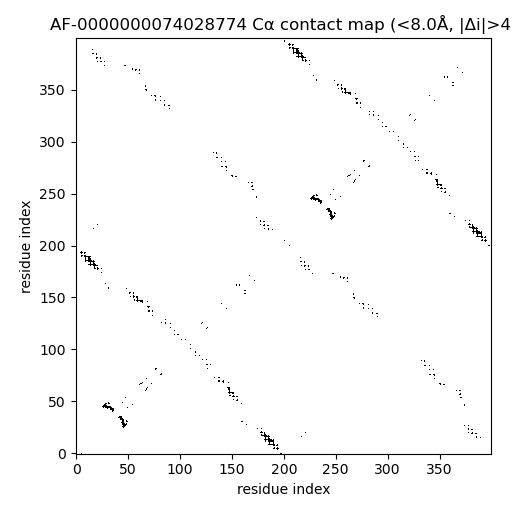C C . ILE B 1 98 ? -7.367 41.562 14.578 1 71.12 98 ILE B C 1
ATOM 2342 O O . ILE B 1 98 ? -7.82 42.312 15.43 1 71.12 98 ILE B O 1
ATOM 2346 N N . GLY B 1 99 ? -7.395 41.75 13.289 1 72.5 99 GLY B N 1
ATOM 2347 C CA . GLY B 1 99 ? -8.125 42.906 12.789 1 72.5 99 GLY B CA 1
ATOM 2348 C C . GLY B 1 99 ? -9.578 42.906 13.219 1 72.5 99 GLY B C 1
ATOM 2349 O O . GLY B 1 99 ? -10.133 43.969 13.523 1 72.5 99 GLY B O 1
ATOM 2350 N N . GLU B 1 100 ? -10.125 41.719 13.352 1 73.69 100 GLU B N 1
ATOM 2351 C CA . GLU B 1 100 ? -11.555 41.625 13.617 1 73.69 100 GLU B CA 1
ATOM 2352 C C . GLU B 1 100 ? -11.836 41.562 15.117 1 73.69 100 GLU B C 1
ATOM 2354 O O . GLU B 1 100 ? -12.922 41.938 15.562 1 73.69 100 GLU B O 1
ATOM 2359 N N . ARG B 1 101 ? -10.852 41.031 15.859 1 67.5 101 ARG B N 1
ATOM 2360 C CA . ARG B 1 101 ? -11.203 40.688 17.234 1 67.5 101 ARG B CA 1
ATOM 2361 C C . ARG B 1 101 ? -10.531 41.594 18.234 1 67.5 101 ARG B C 1
ATOM 2363 O O . ARG B 1 101 ? -10.781 41.531 19.438 1 67.5 101 ARG B O 1
ATOM 2370 N N . LEU B 1 102 ? -9.617 42.406 17.875 1 70.12 102 LEU B N 1
ATOM 2371 C CA . LEU B 1 102 ? -9.07 43.344 18.844 1 70.12 102 LEU B CA 1
ATOM 2372 C C . LEU B 1 102 ? -10.18 44.188 19.453 1 70.12 102 LEU B C 1
ATOM 2374 O O . LEU B 1 102 ? -11.047 44.719 18.75 1 70.12 102 LEU B O 1
ATOM 2378 N N . PRO B 1 103 ? -10.156 44.156 20.828 1 63.03 103 PRO B N 1
ATOM 2379 C CA . PRO B 1 103 ? -11.25 44.844 21.5 1 63.03 103 PRO B CA 1
ATOM 2380 C C . PRO B 1 103 ? -11.336 46.312 21.125 1 63.03 103 PRO B C 1
ATOM 2382 O O . PRO B 1 103 ? -10.312 46.969 20.844 1 63.03 103 PRO B O 1
ATOM 2385 N N . GLY B 1 104 ? -12.523 46.812 20.969 1 64.12 104 GLY B N 1
ATOM 2386 C CA . GLY B 1 104 ? -12.836 48.219 20.672 1 64.12 104 GLY B CA 1
ATOM 2387 C C . GLY B 1 104 ? -12.312 49.188 21.719 1 64.12 104 GLY B C 1
ATOM 2388 O O . GLY B 1 104 ? -12.203 50.375 21.453 1 64.12 104 GLY B O 1
ATOM 2389 N N . ILE B 1 105 ? -12 48.688 22.875 1 65.12 105 ILE B N 1
ATOM 2390 C CA . ILE B 1 105 ? -11.578 49.562 23.938 1 65.12 105 ILE B CA 1
ATOM 2391 C C . ILE B 1 105 ? -10.141 50.031 23.703 1 65.12 105 ILE B C 1
ATOM 2393 O O . ILE B 1 105 ? -9.711 51.062 24.234 1 65.12 105 ILE B O 1
ATOM 2397 N N . ILE B 1 106 ? -9.461 49.344 22.969 1 67.06 106 ILE B N 1
ATOM 2398 C CA . ILE B 1 106 ? -8.07 49.688 22.688 1 67.06 106 ILE B CA 1
ATOM 2399 C C . ILE B 1 106 ? -8.023 50.875 21.719 1 67.06 106 ILE B C 1
ATOM 2401 O O . ILE B 1 106 ? -8.609 50.812 20.641 1 67.06 106 ILE B O 1
ATOM 2405 N N . PRO B 1 107 ? -7.461 52.031 22.203 1 70.06 107 PRO B N 1
ATOM 2406 C CA . PRO B 1 107 ? -7.363 53.156 21.297 1 70.06 107 PRO B CA 1
ATOM 2407 C C . PRO B 1 107 ? -6.719 52.812 19.953 1 70.06 107 PRO B C 1
ATOM 2409 O O . PRO B 1 107 ? -5.867 51.938 19.891 1 70.06 107 PRO B O 1
ATOM 2412 N N . SER B 1 108 ? -7.195 53.406 18.844 1 72.31 108 SER B N 1
ATOM 2413 C CA . SER B 1 108 ? -6.781 53.094 17.484 1 72.31 108 SER B CA 1
ATOM 2414 C C . SER B 1 108 ? -5.266 53.156 17.344 1 72.31 108 SER B C 1
ATOM 2416 O O . SER B 1 108 ? -4.68 52.375 16.594 1 72.31 108 SER B O 1
ATOM 2418 N N . SER B 1 109 ? -4.578 54.062 18.109 1 73.31 109 SER B N 1
ATOM 2419 C CA . SER B 1 109 ? -3.127 54.188 18.047 1 73.31 109 SER B CA 1
ATOM 2420 C C . SER B 1 109 ? -2.438 52.906 18.547 1 73.31 109 SER B C 1
ATOM 2422 O O . SER B 1 109 ? -1.425 52.5 17.984 1 73.31 109 SER B O 1
ATOM 2424 N N . PHE B 1 110 ? -3.143 52.406 19.594 1 71.5 110 PHE B N 1
ATOM 2425 C CA . PHE B 1 110 ? -2.572 51.188 20.188 1 71.5 110 PHE B CA 1
ATOM 2426 C C . PHE B 1 110 ? -2.889 49.969 19.328 1 71.5 110 PHE B C 1
ATOM 2428 O O . PHE B 1 110 ? -2.074 49.062 19.219 1 71.5 110 PHE B O 1
ATOM 2435 N N . LYS B 1 111 ? -4.051 50.031 18.641 1 74.06 111 LYS B N 1
ATOM 2436 C CA . LYS B 1 111 ? -4.41 48.938 17.734 1 74.06 111 LYS B CA 1
ATOM 2437 C C . LYS B 1 111 ? -3.398 48.812 16.609 1 74.06 111 LYS B C 1
ATOM 2439 O O . LYS B 1 111 ? -2.98 47.688 16.266 1 74.06 111 LYS B O 1
ATOM 2444 N N . GLY B 1 112 ? -3.008 49.906 16.078 1 74.25 112 GLY B N 1
ATOM 2445 C CA . GLY B 1 112 ? -2.006 49.906 15.031 1 74.25 112 GLY B CA 1
ATOM 2446 C C . GLY B 1 112 ? -0.659 49.375 15.484 1 74.25 112 GLY B C 1
ATOM 2447 O O . GLY B 1 112 ? -0.013 48.625 14.766 1 74.25 112 GLY B O 1
ATOM 2448 N N . MET B 1 113 ? -0.299 49.75 16.703 1 72.12 113 MET B N 1
ATOM 2449 C CA . MET B 1 113 ? 0.976 49.312 17.266 1 72.12 113 MET B CA 1
ATOM 2450 C C . MET B 1 113 ? 0.979 47.812 17.484 1 72.12 113 MET B C 1
ATOM 2452 O O . MET B 1 113 ? 1.962 47.125 17.172 1 72.12 113 MET B O 1
ATOM 2456 N N . ILE B 1 114 ? -0.139 47.344 18.016 1 71.75 114 ILE B N 1
ATOM 2457 C CA . ILE B 1 114 ? -0.27 45.906 18.281 1 71.75 114 ILE B CA 1
ATOM 2458 C C . ILE B 1 114 ? -0.25 45.125 16.969 1 71.75 114 ILE B C 1
ATOM 2460 O O . ILE B 1 114 ? 0.422 44.094 16.844 1 71.75 114 ILE B O 1
ATOM 2464 N N . GLN B 1 115 ? -0.966 45.656 15.992 1 75.19 115 GLN B N 1
ATOM 2465 C CA . GLN B 1 115 ? -1 45 14.68 1 75.19 115 GLN B CA 1
ATOM 2466 C C . GLN B 1 115 ? 0.394 44.938 14.062 1 75.19 115 GLN B C 1
ATOM 2468 O O . GLN B 1 115 ? 0.785 43.906 13.5 1 75.19 115 GLN B O 1
ATOM 2473 N N . ASN B 1 116 ? 1.071 46.062 14.203 1 77 116 ASN B N 1
ATOM 2474 C CA . ASN B 1 116 ? 2.42 46.094 13.648 1 77 116 ASN B CA 1
ATOM 2475 C C . ASN B 1 116 ? 3.361 45.156 14.383 1 77 116 ASN B C 1
ATOM 2477 O O . ASN B 1 116 ? 4.219 44.531 13.766 1 77 116 ASN B O 1
ATOM 2481 N N . TYR B 1 117 ? 3.121 45.094 15.547 1 71.94 117 TYR B N 1
ATOM 2482 C CA . TYR B 1 117 ? 3.957 44.219 16.359 1 71.94 117 TYR B CA 1
ATOM 2483 C C . TYR B 1 117 ? 3.727 42.75 15.992 1 71.94 117 TYR B C 1
ATOM 2485 O O . TYR B 1 117 ? 4.68 42 15.828 1 71.94 117 TYR B O 1
ATOM 2493 N N . ILE B 1 118 ? 2.531 42.375 15.891 1 74.25 118 ILE B N 1
ATOM 2494 C CA . ILE B 1 118 ? 2.18 41.031 15.531 1 74.25 118 ILE B CA 1
ATOM 2495 C C . ILE B 1 118 ? 2.695 40.719 14.125 1 74.25 118 ILE B C 1
ATOM 2497 O O . ILE B 1 118 ? 3.232 39.625 13.883 1 74.25 118 ILE B O 1
ATOM 2501 N N . GLU B 1 119 ? 2.535 41.594 13.328 1 76.56 119 GLU B N 1
ATOM 2502 C CA . GLU B 1 119 ? 3.064 41.438 11.977 1 76.56 119 GLU B CA 1
ATOM 2503 C C . GLU B 1 119 ? 4.578 41.25 12 1 76.56 119 GLU B C 1
ATOM 2505 O O . GLU B 1 119 ? 5.109 40.406 11.242 1 76.56 119 GLU B O 1
ATOM 2510 N N . ASP B 1 120 ? 5.18 41.938 12.875 1 77.25 120 ASP B N 1
ATOM 2511 C CA . ASP B 1 120 ? 6.629 41.812 13.008 1 77.25 120 ASP B CA 1
ATOM 2512 C C . ASP B 1 120 ? 7.027 40.469 13.539 1 77.25 120 ASP B C 1
ATOM 2514 O O . ASP B 1 120 ? 8 39.875 13.07 1 77.25 120 ASP B O 1
ATOM 2518 N N . ILE B 1 121 ? 6.293 40.031 14.469 1 74.81 121 ILE B N 1
ATOM 2519 C CA . ILE B 1 121 ? 6.57 38.719 15.047 1 74.81 121 ILE B CA 1
ATOM 2520 C C . ILE B 1 121 ? 6.383 37.656 13.992 1 74.81 121 ILE B C 1
ATOM 2522 O O . ILE B 1 121 ? 7.223 36.75 13.859 1 74.81 121 ILE B O 1
ATOM 2526 N N . ILE B 1 122 ? 5.285 37.719 13.266 1 76.69 122 ILE B N 1
ATOM 2527 C CA . ILE B 1 122 ? 4.98 36.75 12.219 1 76.69 122 ILE B CA 1
ATOM 2528 C C . ILE B 1 122 ? 6.07 36.781 11.148 1 76.69 122 ILE B C 1
ATOM 2530 O O . ILE B 1 122 ? 6.527 35.75 10.688 1 76.69 122 ILE B O 1
ATOM 2534 N N . ASN B 1 123 ? 6.496 37.969 10.836 1 79.75 123 ASN B N 1
ATOM 2535 C CA . ASN B 1 123 ? 7.5 38.094 9.789 1 79.75 123 ASN B CA 1
ATOM 2536 C C . ASN B 1 123 ? 8.867 37.594 10.258 1 79.75 123 ASN B C 1
ATOM 2538 O O . ASN B 1 123 ? 9.625 37.031 9.469 1 79.75 123 ASN B O 1
ATOM 2542 N N . LYS B 1 124 ? 9.195 37.75 11.477 1 78.75 124 LYS B N 1
ATOM 2543 C CA . LYS B 1 124 ? 10.523 37.406 11.977 1 78.75 124 LYS B CA 1
ATOM 2544 C C . LYS B 1 124 ? 10.562 35.969 12.484 1 78.75 124 LYS B C 1
ATOM 2546 O O . LYS B 1 124 ? 11.547 35.281 12.281 1 78.75 124 LYS B O 1
ATOM 2551 N N . GLU B 1 125 ? 9.414 35.594 13.133 1 77.06 125 GLU B N 1
ATOM 2552 C CA . GLU B 1 125 ? 9.438 34.312 13.812 1 77.06 125 GLU B CA 1
ATOM 2553 C C . GLU B 1 125 ? 8.422 33.344 13.195 1 77.06 125 GLU B C 1
ATOM 2555 O O . GLU B 1 125 ? 8.297 32.188 13.648 1 77.06 125 GLU B O 1
ATOM 2560 N N . GLY B 1 126 ? 7.738 33.781 12.258 1 75.88 126 GLY B N 1
ATOM 2561 C CA . GLY B 1 126 ? 6.68 32.969 11.664 1 75.88 126 GLY B CA 1
ATOM 2562 C C . GLY B 1 126 ? 7.137 31.594 11.25 1 75.88 126 GLY B C 1
ATOM 2563 O O . GLY B 1 126 ? 6.457 30.594 11.516 1 75.88 126 GLY B O 1
ATOM 2564 N N . GLU B 1 127 ? 8.242 31.547 10.648 1 77.81 127 GLU B N 1
ATOM 2565 C CA . GLU B 1 127 ? 8.797 30.281 10.211 1 77.81 127 GLU B CA 1
ATOM 2566 C C . GLU B 1 127 ? 9.023 29.344 11.391 1 77.81 127 GLU B C 1
ATOM 2568 O O . GLU B 1 127 ? 8.75 28.141 11.305 1 77.81 127 GLU B O 1
ATOM 2573 N N . LYS B 1 128 ? 9.531 29.859 12.391 1 80.81 128 LYS B N 1
ATOM 2574 C CA . LYS B 1 128 ? 9.797 29.062 13.586 1 80.81 128 LYS B CA 1
ATOM 2575 C C . LYS B 1 128 ? 8.5 28.562 14.211 1 80.81 128 LYS B C 1
ATOM 2577 O O . LYS B 1 128 ? 8.422 27.422 14.664 1 80.81 128 LYS B O 1
ATOM 2582 N N . ILE B 1 129 ? 7.523 29.422 14.203 1 77.56 129 ILE B N 1
ATOM 2583 C CA . ILE B 1 129 ? 6.23 29.062 14.781 1 77.56 129 ILE B CA 1
ATOM 2584 C C . ILE B 1 129 ? 5.602 27.922 13.977 1 77.56 129 ILE B C 1
ATOM 2586 O O . ILE B 1 129 ? 5.137 26.938 14.547 1 77.56 129 ILE B O 1
ATOM 2590 N N . ILE B 1 130 ? 5.645 28.016 12.719 1 81.12 130 ILE B N 1
ATOM 2591 C CA . ILE B 1 130 ? 5.082 27 11.844 1 81.12 130 ILE B CA 1
ATOM 2592 C C . ILE B 1 130 ? 5.824 25.672 12.055 1 81.12 130 ILE B C 1
ATOM 2594 O O . ILE B 1 130 ? 5.199 24.625 12.156 1 81.12 130 ILE B O 1
ATOM 2598 N N . THR B 1 131 ? 7.078 25.781 12.125 1 83.75 131 THR B N 1
ATOM 2599 C CA . THR B 1 131 ? 7.891 24.578 12.336 1 83.75 131 THR B CA 1
ATOM 2600 C C . THR B 1 131 ? 7.52 23.906 13.656 1 83.75 131 THR B C 1
ATOM 2602 O O . THR B 1 131 ? 7.422 22.688 13.727 1 83.75 131 THR B O 1
ATOM 2605 N N . GLU B 1 132 ? 7.246 24.672 14.602 1 82.19 132 GLU B N 1
ATOM 2606 C CA . GLU B 1 132 ? 6.898 24.125 15.906 1 82.19 132 GLU B CA 1
ATOM 2607 C C . GLU B 1 132 ? 5.512 23.484 15.891 1 82.19 132 GLU B C 1
ATOM 2609 O O . GLU B 1 132 ? 5.289 22.453 16.516 1 82.19 132 GLU B O 1
ATOM 2614 N N . ILE B 1 133 ? 4.684 24.172 15.219 1 81.31 133 ILE B N 1
ATOM 2615 C CA . ILE B 1 133 ? 3.334 23.625 15.094 1 81.31 133 ILE B CA 1
ATOM 2616 C C . ILE B 1 133 ? 3.379 22.297 14.336 1 81.31 133 ILE B C 1
ATOM 2618 O O . ILE B 1 133 ? 2.756 21.312 14.758 1 81.31 133 ILE B O 1
ATOM 2622 N N . MET B 1 134 ? 4.059 22.25 13.32 1 86.12 134 MET B N 1
ATOM 2623 C CA . MET B 1 134 ? 4.18 21.031 12.531 1 86.12 134 MET B CA 1
ATOM 2624 C C . MET B 1 134 ? 4.828 19.922 13.352 1 86.12 134 MET B C 1
ATOM 2626 O O . MET B 1 134 ? 4.457 18.75 13.227 1 86.12 134 MET B O 1
ATOM 2630 N N . GLU B 1 135 ? 5.75 20.328 14.117 1 87.38 135 GLU B N 1
ATOM 2631 C CA . GLU B 1 135 ? 6.379 19.359 15 1 87.38 135 GLU B CA 1
ATOM 2632 C C . GLU B 1 135 ? 5.371 18.781 15.992 1 87.38 135 GLU B C 1
ATOM 2634 O O . GLU B 1 135 ? 5.414 17.594 16.297 1 87.38 135 GLU B O 1
ATOM 2639 N N . ALA B 1 136 ? 4.562 19.625 16.438 1 83.25 136 ALA B N 1
ATOM 2640 C CA . ALA B 1 136 ? 3.514 19.172 17.344 1 83.25 136 ALA B CA 1
ATOM 2641 C C . ALA B 1 136 ? 2.557 18.203 16.625 1 83.25 136 ALA B C 1
ATOM 2643 O O . ALA B 1 136 ? 2.131 17.203 17.203 1 83.25 136 ALA B O 1
ATOM 2644 N N . VAL B 1 137 ? 2.277 18.562 15.414 1 84.12 137 VAL B N 1
ATOM 2645 C CA . VAL B 1 137 ? 1.397 17.719 14.602 1 84.12 137 VAL B CA 1
ATOM 2646 C C . VAL B 1 137 ? 2.039 16.359 14.375 1 84.12 137 VAL B C 1
ATOM 2648 O O . VAL B 1 137 ? 1.377 15.328 14.516 1 84.12 137 VAL B O 1
ATOM 2651 N N . VAL B 1 138 ? 3.238 16.375 14.062 1 88.12 138 VAL B N 1
ATOM 2652 C CA . VAL B 1 138 ? 3.971 15.133 13.82 1 88.12 138 VAL B CA 1
ATOM 2653 C C . VAL B 1 138 ? 3.996 14.289 15.094 1 88.12 138 VAL B C 1
ATOM 2655 O O . VAL B 1 138 ? 3.723 13.086 15.062 1 88.12 138 VAL B O 1
ATOM 2658 N N . ASN B 1 139 ? 4.293 14.914 16.203 1 87.31 139 ASN B N 1
ATOM 2659 C CA . ASN B 1 139 ? 4.395 14.195 17.469 1 87.31 139 ASN B CA 1
ATOM 2660 C C . ASN B 1 139 ? 3.049 13.625 17.906 1 87.31 139 ASN B C 1
ATOM 2662 O O . ASN B 1 139 ? 2.969 12.477 18.344 1 87.31 139 ASN B O 1
ATOM 2666 N N . GLN B 1 140 ? 2.086 14.383 17.766 1 84.31 140 GLN B N 1
ATOM 2667 C CA . GLN B 1 140 ? 0.749 13.914 18.125 1 84.31 140 GLN B CA 1
ATOM 2668 C C . GLN B 1 140 ? 0.264 12.844 17.156 1 84.31 140 GLN B C 1
ATOM 2670 O O . GLN B 1 140 ? -0.358 11.859 17.562 1 84.31 140 GLN B O 1
ATOM 2675 N N . GLY B 1 141 ? 0.461 13.125 15.906 1 86.38 141 GLY B N 1
ATOM 2676 C CA . GLY B 1 141 ? 0.076 12.148 14.898 1 86.38 141 GLY B CA 1
ATOM 2677 C C . GLY B 1 141 ? 0.773 10.812 15.062 1 86.38 141 GLY B C 1
ATOM 2678 O O . GLY B 1 141 ? 0.13 9.758 15.023 1 86.38 141 GLY B O 1
ATOM 2679 N N . ALA B 1 142 ? 2.037 10.891 15.195 1 85.81 142 ALA B N 1
ATOM 2680 C CA . ALA B 1 142 ? 2.83 9.672 15.359 1 85.81 142 ALA B CA 1
ATOM 2681 C C . ALA B 1 142 ? 2.377 8.891 16.594 1 85.81 142 ALA B C 1
ATOM 2683 O O . ALA B 1 142 ? 2.449 7.656 16.609 1 85.81 142 ALA B O 1
ATOM 2684 N N . ALA B 1 143 ? 1.889 9.602 17.5 1 82.62 143 ALA B N 1
ATOM 2685 C CA . ALA B 1 143 ? 1.502 8.977 18.75 1 82.62 143 ALA B CA 1
ATOM 2686 C C . ALA B 1 143 ? 0.095 8.391 18.672 1 82.62 143 ALA B C 1
ATOM 2688 O O . ALA B 1 143 ? -0.214 7.402 19.344 1 82.62 143 ALA B O 1
ATOM 2689 N N . THR B 1 144 ? -0.716 8.922 17.797 1 84 144 THR B N 1
ATOM 2690 C CA . THR B 1 144 ? -2.127 8.562 17.906 1 84 144 THR B CA 1
ATOM 2691 C C . THR B 1 144 ? -2.619 7.914 16.625 1 84 144 THR B C 1
ATOM 2693 O O . THR B 1 144 ? -3.607 7.176 16.625 1 84 144 THR B O 1
ATOM 2696 N N . ILE B 1 145 ? -2.016 8.273 15.555 1 84.88 145 ILE B N 1
ATOM 2697 C CA . ILE B 1 145 ? -2.494 7.777 14.273 1 84.88 145 ILE B CA 1
ATOM 2698 C C . ILE B 1 145 ? -1.689 6.547 13.859 1 84.88 145 ILE B C 1
ATOM 2700 O O . ILE B 1 145 ? -0.46 6.602 13.773 1 84.88 145 ILE B O 1
ATOM 2704 N N . GLN B 1 146 ? -2.365 5.523 13.688 1 88.88 146 GLN B N 1
ATOM 2705 C CA . GLN B 1 146 ? -1.756 4.32 13.133 1 88.88 146 GLN B CA 1
ATOM 2706 C C . GLN B 1 146 ? -2.176 4.109 11.68 1 88.88 146 GLN B C 1
ATOM 2708 O O . GLN B 1 146 ? -3.287 3.652 11.414 1 88.88 146 GLN B O 1
ATOM 2713 N N . ILE B 1 147 ? -1.333 4.375 10.789 1 93.06 147 ILE B N 1
ATOM 2714 C CA . ILE B 1 147 ? -1.599 4.25 9.367 1 93.06 147 ILE B CA 1
ATOM 2715 C C . ILE B 1 147 ? -2.039 2.824 9.039 1 93.06 147 ILE B C 1
ATOM 2717 O O . ILE B 1 147 ? -2.92 2.613 8.203 1 93.06 147 ILE B O 1
ATOM 2721 N N . SER B 1 148 ? -1.397 1.841 9.719 1 95.19 148 SER B N 1
ATOM 2722 C CA . SER B 1 148 ? -1.739 0.437 9.508 1 95.19 148 SER B CA 1
ATOM 2723 C C . SER B 1 148 ? -3.219 0.183 9.773 1 95.19 148 SER B C 1
ATOM 2725 O O . SER B 1 148 ? -3.883 -0.516 9.008 1 95.19 148 SER B O 1
ATOM 2727 N N . GLU B 1 149 ? -3.695 0.808 10.797 1 94.75 149 GLU B N 1
ATOM 2728 C CA . GLU B 1 149 ? -5.098 0.622 11.148 1 94.75 149 GLU B CA 1
ATOM 2729 C C . GLU B 1 149 ? -6.02 1.274 10.125 1 94.75 149 GLU B C 1
ATOM 2731 O O . GLU B 1 149 ? -7.062 0.718 9.773 1 94.75 149 GLU B O 1
ATOM 2736 N N . MET B 1 150 ? -5.664 2.396 9.727 1 93.44 150 MET B N 1
ATOM 2737 C CA . MET B 1 150 ? -6.469 3.1 8.734 1 93.44 150 MET B CA 1
ATOM 2738 C C . MET B 1 150 ? -6.574 2.287 7.445 1 93.44 150 MET B C 1
ATOM 2740 O O . MET B 1 150 ? -7.66 2.156 6.879 1 93.44 150 MET B O 1
ATOM 2744 N N . ILE B 1 151 ? -5.492 1.73 7.023 1 95.81 151 ILE B N 1
ATOM 2745 C CA . ILE B 1 151 ? -5.434 0.939 5.797 1 95.81 151 ILE B CA 1
ATOM 2746 C C . ILE B 1 151 ? -6.242 -0.345 5.973 1 95.81 151 ILE B C 1
ATOM 2748 O O . ILE B 1 151 ? -6.977 -0.753 5.074 1 95.81 151 ILE B O 1
ATOM 2752 N N . GLU B 1 152 ? -5.988 -0.998 7.117 1 97.06 152 GLU B N 1
ATOM 2753 C CA . GLU B 1 152 ? -6.738 -2.213 7.418 1 97.06 152 GLU B CA 1
ATOM 2754 C C . GLU B 1 152 ? -8.242 -1.969 7.332 1 97.06 152 GLU B C 1
ATOM 2756 O O . GLU B 1 152 ? -8.977 -2.762 6.734 1 97.06 152 GLU B O 1
ATOM 2761 N N . GLU B 1 153 ? -8.656 -0.873 7.895 1 95.38 153 GLU B N 1
ATOM 2762 C CA . GLU B 1 153 ? -10.078 -0.534 7.887 1 95.38 153 GLU B CA 1
ATOM 2763 C C . GLU B 1 153 ? -10.578 -0.295 6.465 1 95.38 153 GLU B C 1
ATOM 2765 O O . GLU B 1 153 ? -11.656 -0.767 6.094 1 95.38 153 GLU B O 1
ATOM 2770 N N . LYS B 1 154 ? -9.852 0.386 5.75 1 95.5 154 LYS B N 1
ATOM 2771 C CA . LYS B 1 154 ? -10.242 0.7 4.379 1 95.5 154 LYS B CA 1
ATOM 2772 C C . LYS B 1 154 ? -10.367 -0.567 3.539 1 95.5 154 LYS B C 1
ATOM 2774 O O . LYS B 1 154 ? -11.367 -0.755 2.834 1 95.5 154 LYS B O 1
ATOM 2779 N N . ILE B 1 155 ? -9.414 -1.436 3.559 1 97.19 155 ILE B N 1
ATOM 2780 C CA . ILE B 1 155 ? -9.406 -2.674 2.787 1 97.19 155 ILE B CA 1
ATOM 2781 C C . ILE B 1 155 ? -10.594 -3.541 3.188 1 97.19 155 ILE B C 1
ATOM 2783 O O . ILE B 1 155 ? -11.258 -4.129 2.33 1 97.19 155 ILE B O 1
ATOM 2787 N N . ASN B 1 156 ? -10.867 -3.59 4.461 1 97.06 156 ASN B N 1
ATOM 2788 C CA . ASN B 1 156 ? -11.945 -4.43 4.961 1 97.06 156 ASN B CA 1
ATOM 2789 C C . ASN B 1 156 ? -13.312 -3.867 4.582 1 97.06 156 ASN B C 1
ATOM 2791 O O . ASN B 1 156 ? -14.312 -4.586 4.613 1 97.06 156 ASN B O 1
ATOM 2795 N N . GLU B 1 157 ? -13.336 -2.633 4.23 1 95.5 157 GLU B N 1
ATOM 2796 C CA . GLU B 1 157 ? -14.586 -2 3.824 1 95.5 157 GLU B CA 1
ATOM 2797 C C . GLU B 1 157 ? -14.836 -2.18 2.33 1 95.5 157 GLU B C 1
ATOM 2799 O O . GLU B 1 157 ? -15.945 -1.957 1.852 1 95.5 157 GLU B O 1
ATOM 2804 N N . PHE B 1 158 ? -13.891 -2.588 1.575 1 95.31 158 PHE B N 1
ATOM 2805 C CA . PHE B 1 158 ? -14.023 -2.783 0.136 1 95.31 158 PHE B CA 1
ATOM 2806 C C . PHE B 1 158 ? -15.031 -3.881 -0.171 1 95.31 158 PHE B C 1
ATOM 2808 O O . PHE B 1 158 ? -15.016 -4.941 0.458 1 95.31 158 PHE B O 1
ATOM 2815 N N . PRO B 1 159 ? -15.891 -3.541 -1.127 1 95.56 159 PRO B N 1
ATOM 2816 C CA . PRO B 1 159 ? -16.562 -4.703 -1.702 1 95.56 159 PRO B CA 1
ATOM 2817 C C . PRO B 1 159 ? -15.602 -5.691 -2.348 1 95.56 159 PRO B C 1
ATOM 2819 O O . PRO B 1 159 ? -14.539 -5.301 -2.824 1 95.56 159 PRO B O 1
ATOM 2822 N N . LEU B 1 160 ? -15.977 -6.914 -2.373 1 95.5 160 LEU B N 1
ATOM 2823 C CA . LEU B 1 160 ? -15.07 -7.973 -2.809 1 95.5 160 LEU B CA 1
ATOM 2824 C C . LEU B 1 160 ? -14.664 -7.77 -4.266 1 95.5 160 LEU B C 1
ATOM 2826 O O . LEU B 1 160 ? -13.539 -8.094 -4.648 1 95.5 160 LEU B O 1
ATOM 2830 N N . ASP B 1 161 ? -15.547 -7.328 -5.047 1 95.44 161 ASP B N 1
ATOM 2831 C CA . ASP B 1 161 ? -15.203 -7.047 -6.438 1 95.44 161 ASP B CA 1
ATOM 2832 C C . ASP B 1 161 ? -14.156 -5.938 -6.531 1 95.44 161 ASP B C 1
ATOM 2834 O O . ASP B 1 161 ? -13.25 -5.996 -7.367 1 95.44 161 ASP B O 1
ATOM 2838 N N . LYS B 1 162 ? -14.289 -5.004 -5.723 1 95.12 162 LYS B N 1
ATOM 2839 C CA . LYS B 1 162 ? -13.297 -3.926 -5.688 1 95.12 162 LYS B CA 1
ATOM 2840 C C . LYS B 1 162 ? -11.945 -4.434 -5.203 1 95.12 162 LYS B C 1
ATOM 2842 O O . LYS B 1 162 ? -10.906 -4.027 -5.719 1 95.12 162 LYS B O 1
ATOM 2847 N N . LEU B 1 163 ? -11.984 -5.207 -4.207 1 95.81 163 LEU B N 1
ATOM 2848 C CA . LEU B 1 163 ? -10.758 -5.809 -3.703 1 95.81 163 LEU B CA 1
ATOM 2849 C C . LEU B 1 163 ? -10.023 -6.559 -4.812 1 95.81 163 LEU B C 1
ATOM 2851 O O . LEU B 1 163 ? -8.805 -6.418 -4.961 1 95.81 163 LEU B O 1
ATOM 2855 N N . GLU B 1 164 ? -10.75 -7.34 -5.496 1 96 164 GLU B N 1
ATOM 2856 C CA . GLU B 1 164 ? -10.156 -8.062 -6.617 1 96 164 GLU B CA 1
ATOM 2857 C C . GLU B 1 164 ? -9.547 -7.094 -7.629 1 96 164 GLU B C 1
ATOM 2859 O O . GLU B 1 164 ? -8.43 -7.316 -8.109 1 96 164 GLU B O 1
ATOM 2864 N N . GLU B 1 165 ? -10.281 -6.09 -7.934 1 94.94 165 GLU B N 1
ATOM 2865 C CA . GLU B 1 165 ? -9.82 -5.094 -8.898 1 94.94 165 GLU B CA 1
ATOM 2866 C C . GLU B 1 165 ? -8.516 -4.449 -8.438 1 94.94 165 GLU B C 1
ATOM 2868 O O . GLU B 1 165 ? -7.586 -4.281 -9.234 1 94.94 165 GLU B O 1
ATOM 2873 N N . VAL B 1 166 ? -8.438 -4.105 -7.227 1 94.06 166 VAL B N 1
ATOM 2874 C CA . VAL B 1 166 ? -7.27 -3.441 -6.66 1 94.06 166 VAL B CA 1
ATOM 2875 C C . VAL B 1 166 ? -6.059 -4.371 -6.734 1 94.06 166 VAL B C 1
ATOM 2877 O O . VAL B 1 166 ? -4.98 -3.967 -7.176 1 94.06 166 VAL B O 1
ATOM 2880 N N . VAL B 1 167 ? -6.234 -5.598 -6.336 1 94.69 167 VAL B N 1
ATOM 2881 C CA . VAL B 1 167 ? -5.137 -6.562 -6.352 1 94.69 167 VAL B CA 1
ATOM 2882 C C . VAL B 1 167 ? -4.676 -6.797 -7.789 1 94.69 167 VAL B C 1
ATOM 2884 O O . VAL B 1 167 ? -3.473 -6.832 -8.062 1 94.69 167 VAL B O 1
ATOM 2887 N N . LEU B 1 168 ? -5.574 -6.836 -8.664 1 92.69 168 LEU B N 1
ATOM 2888 C CA . LEU B 1 168 ? -5.234 -7.109 -10.055 1 92.69 168 LEU B CA 1
ATOM 2889 C C . LEU B 1 168 ? -4.551 -5.906 -10.695 1 92.69 168 LEU B C 1
ATOM 2891 O O . LEU B 1 168 ? -3.721 -6.062 -11.594 1 92.69 168 LEU B O 1
ATOM 2895 N N . SER B 1 169 ? -4.922 -4.824 -10.289 1 90.5 169 SER B N 1
ATOM 2896 C CA . SER B 1 169 ? -4.289 -3.629 -10.836 1 90.5 169 SER B CA 1
ATOM 2897 C C . SER B 1 169 ? -2.793 -3.611 -10.555 1 90.5 169 SER B C 1
ATOM 2899 O O . SER B 1 169 ? -2.014 -3.059 -11.336 1 90.5 169 SER B O 1
ATOM 2901 N N . ILE B 1 170 ? -2.436 -4.246 -9.516 1 91.69 170 ILE B N 1
ATOM 2902 C CA . ILE B 1 170 ? -1.044 -4.227 -9.078 1 91.69 170 ILE B CA 1
ATOM 2903 C C . ILE B 1 170 ? -0.322 -5.469 -9.602 1 91.69 170 ILE B C 1
ATOM 2905 O O . ILE B 1 170 ? 0.83 -5.387 -10.031 1 91.69 170 ILE B O 1
ATOM 2909 N N . ALA B 1 171 ? -1.032 -6.566 -9.633 1 93.19 171 ALA B N 1
ATOM 2910 C CA . ALA B 1 171 ? -0.339 -7.844 -9.781 1 93.19 171 ALA B CA 1
ATOM 2911 C C . ALA B 1 171 ? -0.715 -8.523 -11.102 1 93.19 171 ALA B C 1
ATOM 2913 O O . ALA B 1 171 ? -0.329 -9.664 -11.352 1 93.19 171 ALA B O 1
ATOM 2914 N N . LYS B 1 172 ? -1.451 -7.922 -11.922 1 93.12 172 LYS B N 1
ATOM 2915 C CA . LYS B 1 172 ? -1.974 -8.547 -13.133 1 93.12 172 LYS B CA 1
ATOM 2916 C C . LYS B 1 172 ? -0.846 -9.133 -13.984 1 93.12 172 LYS B C 1
ATOM 2918 O O . LYS B 1 172 ? -0.934 -10.273 -14.438 1 93.12 172 LYS B O 1
ATOM 2923 N N . LYS B 1 173 ? 0.18 -8.406 -14.195 1 91.38 173 LYS B N 1
ATOM 2924 C CA . LYS B 1 173 ? 1.286 -8.852 -15.039 1 91.38 173 LYS B CA 1
ATOM 2925 C C . LYS B 1 173 ? 2.014 -10.039 -14.414 1 91.38 173 LYS B C 1
ATOM 2927 O O . LYS B 1 173 ? 2.375 -10.984 -15.109 1 91.38 173 LYS B O 1
ATOM 2932 N N . GLU B 1 174 ? 2.26 -9.93 -13.148 1 90.75 174 GLU B N 1
ATOM 2933 C CA . GLU B 1 174 ? 2.918 -11.016 -12.43 1 90.75 174 GLU B CA 1
ATOM 2934 C C . GLU B 1 174 ? 2.086 -12.297 -12.484 1 90.75 174 GLU B C 1
ATOM 2936 O O . GLU B 1 174 ? 2.625 -13.383 -12.695 1 90.75 174 GLU B O 1
ATOM 2941 N N . LEU B 1 175 ? 0.8 -12.172 -12.289 1 92.25 175 LEU B N 1
ATOM 2942 C CA . LEU B 1 175 ? -0.087 -13.328 -12.312 1 92.25 175 LEU B CA 1
ATOM 2943 C C . LEU B 1 175 ? -0.139 -13.953 -13.703 1 92.25 175 LEU B C 1
ATOM 2945 O O . LEU B 1 175 ? -0.144 -15.172 -13.836 1 92.25 175 LEU B O 1
ATOM 2949 N N . LYS B 1 176 ? -0.156 -13.109 -14.688 1 92.62 176 LYS B N 1
ATOM 2950 C CA . LYS B 1 176 ? -0.111 -13.602 -16.062 1 92.62 176 LYS B CA 1
ATOM 2951 C C . LYS B 1 176 ? 1.184 -14.367 -16.328 1 92.62 176 LYS B C 1
ATOM 2953 O O . LYS B 1 176 ? 1.18 -15.375 -17.031 1 92.62 176 LYS B O 1
ATOM 2958 N N . HIS B 1 177 ? 2.227 -13.859 -15.828 1 90.62 177 HIS B N 1
ATOM 2959 C CA . HIS B 1 177 ? 3.51 -14.539 -15.977 1 90.62 177 HIS B CA 1
ATOM 2960 C C . HIS B 1 177 ? 3.482 -15.922 -15.328 1 90.62 177 HIS B C 1
ATOM 2962 O O . HIS B 1 177 ? 4.023 -16.875 -15.883 1 90.62 177 HIS B O 1
ATOM 2968 N N . ILE B 1 178 ? 2.939 -15.953 -14.195 1 88.62 178 ILE B N 1
ATOM 2969 C CA . ILE B 1 178 ? 2.812 -17.234 -13.516 1 88.62 178 ILE B CA 1
ATOM 2970 C C . ILE B 1 178 ? 2.041 -18.219 -14.398 1 88.62 178 ILE B C 1
ATOM 2972 O O . ILE B 1 178 ? 2.439 -19.375 -14.547 1 88.62 178 ILE B O 1
ATOM 2976 N N . GLU B 1 179 ? 0.969 -17.781 -15 1 89.81 179 GLU B N 1
ATOM 2977 C CA . GLU B 1 179 ? 0.152 -18.609 -15.891 1 89.81 179 GLU B CA 1
ATOM 2978 C C . GLU B 1 179 ? 0.974 -19.125 -17.062 1 89.81 179 GLU B C 1
ATOM 2980 O O . GLU B 1 179 ? 0.947 -20.328 -17.359 1 89.81 179 GLU B O 1
ATOM 2985 N N . ILE B 1 180 ? 1.698 -18.281 -17.703 1 90.81 180 ILE B N 1
ATOM 2986 C CA . ILE B 1 180 ? 2.471 -18.625 -18.891 1 90.81 180 ILE B CA 1
ATOM 2987 C C . ILE B 1 180 ? 3.598 -19.594 -18.516 1 90.81 180 ILE B C 1
ATOM 2989 O O . ILE B 1 180 ? 3.879 -20.547 -19.234 1 90.81 180 ILE B O 1
ATOM 2993 N N . LEU B 1 181 ? 4.188 -19.344 -17.438 1 88 181 LEU B N 1
ATOM 2994 C CA . LEU B 1 181 ? 5.277 -20.188 -16.984 1 88 181 LEU B CA 1
ATOM 2995 C C . LEU B 1 181 ? 4.789 -21.625 -16.734 1 88 181 LEU B C 1
ATOM 2997 O O . LEU B 1 181 ? 5.535 -22.578 -16.938 1 88 181 LEU B O 1
ATOM 3001 N N . GLY B 1 182 ? 3.549 -21.719 -16.281 1 83.88 182 GLY B N 1
ATOM 3002 C CA . GLY B 1 182 ? 2.965 -23.047 -16.141 1 83.88 182 GLY B CA 1
ATOM 3003 C C . GLY B 1 182 ? 2.912 -23.812 -17.438 1 83.88 182 GLY B C 1
ATOM 3004 O O . GLY B 1 182 ? 3.174 -25.016 -17.469 1 83.88 182 GLY B O 1
ATOM 3005 N N . GLY B 1 183 ? 2.609 -23.172 -18.484 1 86.75 183 GLY B N 1
ATOM 3006 C CA . GLY B 1 183 ? 2.598 -23.797 -19.797 1 86.75 183 GLY B CA 1
ATOM 3007 C C . GLY B 1 183 ? 3.98 -24.188 -20.281 1 86.75 183 GLY B C 1
ATOM 3008 O O . GLY B 1 183 ? 4.18 -25.312 -20.75 1 86.75 183 GLY B O 1
ATOM 3009 N N . VAL B 1 184 ? 4.914 -23.312 -20.141 1 88.5 184 VAL B N 1
ATOM 3010 C CA . VAL B 1 184 ? 6.281 -23.547 -20.594 1 88.5 184 VAL B CA 1
ATOM 3011 C C . VAL B 1 184 ? 6.898 -24.703 -19.812 1 88.5 184 VAL B C 1
ATOM 3013 O O . VAL B 1 184 ? 7.469 -25.625 -20.406 1 88.5 184 VAL B O 1
ATOM 3016 N N . LEU B 1 185 ? 6.738 -24.609 -18.5 1 83.38 185 LEU B N 1
ATOM 3017 C CA . LEU B 1 185 ? 7.309 -25.656 -17.656 1 83.38 185 LEU B CA 1
ATOM 3018 C C . LEU B 1 185 ? 6.605 -26.984 -17.906 1 83.38 185 LEU B C 1
ATOM 3020 O O . LEU B 1 185 ? 7.242 -28.047 -17.891 1 83.38 185 LEU B O 1
ATOM 3024 N N . GLY B 1 186 ? 5.281 -26.969 -18.062 1 80.81 186 GLY B N 1
ATOM 3025 C CA . GLY B 1 186 ? 4.551 -28.188 -18.406 1 80.81 186 GLY B CA 1
ATOM 3026 C C . GLY B 1 186 ? 5.035 -28.828 -19.703 1 80.81 186 GLY B C 1
ATOM 3027 O O . GLY B 1 186 ? 5.113 -30.047 -19.797 1 80.81 186 GLY B O 1
ATOM 3028 N N . PHE B 1 187 ? 5.359 -28 -20.688 1 87.25 187 PHE B N 1
ATOM 3029 C CA . PHE B 1 187 ? 5.895 -28.484 -21.953 1 87.25 187 PHE B CA 1
ATOM 3030 C C . PHE B 1 187 ? 7.215 -29.219 -21.75 1 87.25 187 PHE B C 1
ATOM 3032 O O . PHE B 1 187 ? 7.418 -30.312 -22.266 1 87.25 187 PHE B O 1
ATOM 3039 N N . VAL B 1 188 ? 8.094 -28.594 -21.047 1 85.5 188 VAL B N 1
ATOM 3040 C CA . VAL B 1 188 ? 9.422 -29.125 -20.797 1 85.5 188 VAL B CA 1
ATOM 3041 C C . VAL B 1 188 ? 9.312 -30.453 -20.047 1 85.5 188 VAL B C 1
ATOM 3043 O O . VAL B 1 188 ? 9.977 -31.438 -20.391 1 85.5 188 VAL B O 1
ATOM 3046 N N . ILE B 1 189 ? 8.445 -30.438 -19.047 1 78.94 189 ILE B N 1
ATOM 3047 C CA . ILE B 1 189 ? 8.266 -31.656 -18.25 1 78.94 189 ILE B CA 1
ATOM 3048 C C . ILE B 1 189 ? 7.648 -32.75 -19.125 1 78.94 189 ILE B C 1
ATOM 3050 O O . ILE B 1 189 ? 8.031 -33.906 -19.016 1 78.94 189 ILE B O 1
ATOM 3054 N N . GLY B 1 190 ? 6.652 -32.469 -19.984 1 77.56 190 GLY B N 1
ATOM 3055 C CA . GLY B 1 190 ? 6.082 -33.438 -20.922 1 77.56 190 GLY B CA 1
ATOM 3056 C C . GLY B 1 190 ? 7.105 -34.031 -21.875 1 77.56 190 GLY B C 1
ATOM 3057 O O . GLY B 1 190 ? 7.078 -35.219 -22.156 1 77.56 190 GLY B O 1
ATOM 3058 N N . LEU B 1 191 ? 8.055 -33.188 -22.391 1 84.62 191 LEU B N 1
ATOM 3059 C CA . LEU B 1 191 ? 9.133 -33.625 -23.266 1 84.62 191 LEU B CA 1
ATOM 3060 C C . LEU B 1 191 ? 10.023 -34.625 -22.531 1 84.62 191 LEU B C 1
ATOM 3062 O O . LEU B 1 191 ? 10.359 -35.688 -23.094 1 84.62 191 LEU B O 1
ATOM 3066 N N . LEU B 1 192 ? 10.359 -34.281 -21.328 1 79.69 192 LEU B N 1
ATOM 3067 C CA . LEU B 1 192 ? 11.203 -35.156 -20.516 1 79.69 192 LEU B CA 1
ATOM 3068 C C . LEU B 1 192 ? 10.5 -36.469 -20.25 1 79.69 192 LEU B C 1
ATOM 3070 O O . LEU B 1 192 ? 11.125 -37.531 -20.297 1 79.69 192 LEU B O 1
ATOM 3074 N N . GLN B 1 193 ? 9.234 -36.375 -19.906 1 73.19 193 GLN B N 1
ATOM 3075 C CA . GLN B 1 193 ? 8.438 -37.594 -19.672 1 73.19 193 GLN B CA 1
ATOM 3076 C C . GLN B 1 193 ? 8.398 -38.469 -20.906 1 73.19 193 GLN B C 1
ATOM 3078 O O . GLN B 1 193 ? 8.508 -39.688 -20.797 1 73.19 193 GLN B O 1
ATOM 3083 N N . GLY B 1 194 ? 8.172 -37.969 -22.062 1 74.69 194 GLY B N 1
ATOM 3084 C CA . GLY B 1 194 ? 8.195 -38.719 -23.297 1 74.69 194 GLY B CA 1
ATOM 3085 C C . GLY B 1 194 ? 9.523 -39.406 -23.547 1 74.69 194 GLY B C 1
ATOM 3086 O O . GLY B 1 194 ? 9.555 -40.562 -23.969 1 74.69 194 GLY B O 1
ATOM 3087 N N . LEU B 1 195 ? 10.594 -38.688 -23.297 1 79.25 195 LEU B N 1
ATOM 3088 C CA . LEU B 1 195 ? 11.93 -39.25 -23.484 1 79.25 195 LEU B CA 1
ATOM 3089 C C . LEU B 1 195 ? 12.164 -40.438 -22.547 1 79.25 195 LEU B C 1
ATOM 3091 O O . LEU B 1 195 ? 12.781 -41.438 -22.938 1 79.25 195 LEU B O 1
ATOM 3095 N N . ILE B 1 196 ? 11.734 -40.312 -21.359 1 74.94 196 ILE B N 1
ATOM 3096 C CA . ILE B 1 196 ? 11.883 -41.375 -20.359 1 74.94 196 ILE B CA 1
ATOM 3097 C C . ILE B 1 196 ? 11.094 -42.594 -20.797 1 74.94 196 ILE B C 1
ATOM 3099 O O . ILE B 1 196 ? 11.57 -43.719 -20.656 1 74.94 196 ILE B O 1
ATOM 3103 N N . ILE B 1 197 ? 9.891 -42.5 -21.312 1 71.5 197 ILE B N 1
ATOM 3104 C CA . ILE B 1 197 ? 9.031 -43.594 -21.719 1 71.5 197 ILE B CA 1
ATOM 3105 C C . ILE B 1 197 ? 9.664 -44.344 -22.891 1 71.5 197 ILE B C 1
ATOM 3107 O O . ILE B 1 197 ? 9.602 -45.562 -22.969 1 71.5 197 ILE B O 1
ATOM 3111 N N . ILE B 1 198 ? 10.305 -43.625 -23.781 1 73.75 198 ILE B N 1
ATOM 3112 C CA . ILE B 1 198 ? 10.961 -44.25 -24.922 1 73.75 198 ILE B CA 1
ATOM 3113 C C . ILE B 1 198 ? 12.148 -45.094 -24.453 1 73.75 198 ILE B C 1
ATOM 3115 O O . ILE B 1 198 ? 12.438 -46.156 -25 1 73.75 198 ILE B O 1
ATOM 3119 N N . LEU B 1 199 ? 12.688 -44.594 -23.438 1 70.69 199 LEU B N 1
ATOM 3120 C CA . LEU B 1 199 ? 13.867 -45.281 -22.922 1 70.69 199 LEU B CA 1
ATOM 3121 C C . LEU B 1 199 ? 13.469 -46.5 -22.109 1 70.69 199 LEU B C 1
ATOM 3123 O O . LEU B 1 199 ? 14.297 -47.406 -21.859 1 70.69 199 LEU B O 1
ATOM 3127 N N . LEU B 1 200 ? 12.359 -46.531 -21.578 1 63.59 200 LEU B N 1
ATOM 3128 C CA . LEU B 1 200 ? 11.875 -47.688 -20.844 1 63.59 200 LEU B CA 1
ATOM 3129 C C . LEU B 1 200 ? 11.227 -48.688 -21.797 1 63.59 200 LEU B C 1
ATOM 3131 O O . LEU B 1 200 ? 11.367 -49.906 -21.609 1 63.59 200 LEU B O 1
#

pLDDT: mean 85.12, std 8.57, range [57.25, 97.19]

InterPro domains:
  IPR007383 Protein of unknown function DUF445 [PF04286] (12-139)

Sequence (400 aa):
MNLLTIFILATIGALIGWVTNLLAVKLLFRPFEPIKIPILNINVQGLIPKRRNEVAVSIGKTIENDLLSIEDIVSKLMNSHNKDELFLIIKNKINKIIGERLPGIIPSSFKGMIQNYIEDIINKEGEKIITEIMEAVVNQGAATIQISEMIEEKINEFPLDKLEEVVLSIAKKELKHIEILGGVLGFVIGLLQGLIIILLMNLLTIFILATIGALIGWVTNLLAVKLLFRPFEPIKIPILNINVQGLIPKRRNEVAVSIGKTIENDLLSIEDIVSKLMNSHNKDELFLIIKNKINKIIGERLPGIIPSSFKGMIQNYIEDIINKEGEKIITEIMEAVVNQGAATIQISEMIEEKINEFPLDKLEEVVLSIAKKELKHIEILGGVLGFVIGLLQGLIIILL

Foldseek 3Di:
DDPVQLQVLLQVLLVCQLVVLVVVVVQLQPDLDWDQDVVVRDTGGHVCSVCVLVVLLVVLVCCPPPNDALCRVLVVCCDPVNLVVVLVVVLVVVLVCLVVPPDPVQPPVVSVVVSVVVNVCSVVCVSVVSVVVSVVVRVVCRVPPRSSVVSSVVSVPDDSVVNVVVVCVVCVVVSVVSSNVSSVVSSVVSSVVVVVVVVD/DDPVQLQVLLQVLLVCQLVVLVVVVVQLQPDLDWDQDPVVRDTGGHVCNVCVLVVLLVVLVCCDPPNDALCRVLVVCCDPVNLVVVLVVVLVVVLVCLVVPVDPVDPPVVSVVVSVVVVVCSVVCVSVVSVVVSVVVRVVCRVPPRSSVVSSVVSVPDDSVVNVVVVCVVCVVVSVVSSNVSSVVSSVVSSVVVVVVVVD

Radius of gyration: 31.98 Å; Cα contacts (8 Å, |Δi|>4): 445; chains: 2; bounding box: 46×106×65 Å

Solvent-accessible surface area (backbone atoms only — not comparable to full-atom values): 20384 Å² total; per-residue (Å²): 123,54,76,63,54,26,49,50,37,13,53,50,26,15,50,50,25,24,50,41,34,47,50,40,59,47,36,36,50,39,43,73,57,74,42,79,39,78,92,74,74,42,70,47,43,2,49,50,57,71,40,39,66,60,42,22,45,37,46,13,45,44,39,42,74,70,51,49,48,60,59,57,53,49,53,62,45,55,34,71,70,45,37,54,50,51,46,51,53,50,50,52,50,49,52,50,48,48,72,70,60,58,63,84,81,52,53,70,73,53,47,53,50,50,52,51,48,50,50,47,46,45,72,75,41,33,67,59,52,50,52,48,50,51,47,48,49,38,54,50,34,62,71,70,54,53,62,25,56,53,34,24,52,43,55,67,65,45,53,67,68,52,48,50,50,55,54,41,68,50,39,45,66,61,54,49,49,42,20,51,44,22,20,55,46,19,25,53,51,16,39,52,51,31,52,51,58,58,72,100,126,53,77,64,56,25,51,51,36,13,53,51,26,16,50,48,26,24,51,40,34,46,50,40,58,48,35,35,49,38,44,72,58,73,42,79,39,76,92,73,74,41,70,47,46,3,50,50,57,72,40,40,66,60,42,22,47,36,48,13,46,45,40,42,74,71,52,50,47,61,60,57,53,50,53,63,45,55,34,72,70,47,37,53,51,50,48,52,53,51,49,52,50,50,51,50,48,49,73,70,60,56,63,83,81,51,52,68,73,54,47,52,51,51,52,51,46,50,50,47,46,46,71,73,42,33,70,58,52,52,52,50,49,50,50,48,49,38,54,51,33,62,70,69,55,52,62,24,56,52,34,23,50,42,55,70,65,45,52,67,69,53,49,50,50,55,52,40,67,50,38,45,67,61,52,49,47,44,20,51,44,21,19,56,45,20,23,54,50,17,40,52,51,31,54,52,58,56,71,100

Secondary structure (DSSP, 8-state):
--HHHHHHHHHHHHHHHHHHHHHHHHHHH--SS-EEETTTTEEE--HHHHTHHHHHHHHHHHIIIII--HHHHHHHHTSHHHHHHHHHHHHHHHHHHHHHHS-TTS-HHHHHHHHHHHHHHHHHHHHHHHHHHHHHHHHHHHHH--HHHHHHHHHHHS-HHHHHHHHHHHHHHHHHHHHHHHHHHHHHHHHHHHHHHHH-/--HHHHHHHHHHHHHHHHHHHHHHHHHHH--SS-EEETTTTEEE--HHHHTHHHHHHHHHHHIIIII--HHHHHHHHTSHHHHHHHHHHHHHHHHHHHHHHS-TTS-HHHHHHHHHHHHHHHHHHHHHHHHHHHHHHHHHHHHH--HHHHHHHHHHHS-HHHHHHHHHHHHHHHHHHHHHHHHHHHHHHHHHHHHHHHH-

Organism: NCBI:txid312168